Protein AF-A0AAQ4E5G5-F1 (afdb_monomer)

Sequence (565 aa):
MALWDRLQELPGELLRQCQLAYGEHFPMEVRCALAAWIEDKPWQDLDSENPSFEMYAPALVSSLLEELQRKASAEENFVMRLKLLEAVNSFKQNYGHNPGALIRVIKNCLATEMRIIQQAENCHRLAAHMPNPHDPHTEIAQQLDKLRRRTQETEDELRRMIQSQESFVIQYQECQKLQAHYQQLSTQTGSQANVELLNKMHNETKAMEQAIRQRVNELREMRSHFADKQHETAMQLSALQTQVLDDELIKWKRAQQLGGNGTPFENNLDQIQEWCEALAELIWQNRQQIKRVEHLAVQVPIGTASAIGDRFTSLNAQVTNLLSSLVTSTFIIEKQPPQVMKTNTRFTATVRLLVGGKLNVHMTPPQVKVSIISEGQANSLLKSDKVGVGEASGDILNNTGTMEYHQATRQLSVSFRNMQLRKIKRAEKKGTESVMDEKFSLLFQSQFKVGGGELVFQVWTLSLPVVVIVHGNQEPHAWATVTWDNAFAEPGRVPFAVPDKVPWPQLGEVLSMKFRSATGRGLSEDNLRYLAGKVFRSEWHLLDLSLAFLFFISLCFKVQPGSVW

Structure (mmCIF, N/CA/C/O backbone):
data_AF-A0AAQ4E5G5-F1
#
_entry.id   AF-A0AAQ4E5G5-F1
#
loop_
_atom_site.group_PDB
_atom_site.id
_atom_site.type_symbol
_atom_site.label_atom_id
_atom_site.label_alt_id
_atom_site.label_comp_id
_atom_site.label_asym_id
_atom_site.label_entity_id
_atom_site.label_seq_id
_atom_site.pdbx_PDB_ins_code
_atom_site.Cartn_x
_atom_site.Cartn_y
_atom_site.Cartn_z
_atom_site.occupancy
_atom_site.B_iso_or_equiv
_atom_site.auth_seq_id
_atom_site.auth_comp_id
_atom_site.auth_asym_id
_atom_site.auth_atom_id
_atom_site.pdbx_PDB_model_num
ATOM 1 N N . MET A 1 1 ? -23.090 -14.483 -34.069 1.00 60.97 1 MET A N 1
ATOM 2 C CA . MET A 1 1 ? -22.566 -13.129 -33.805 1.00 60.97 1 MET A CA 1
ATOM 3 C C . MET A 1 1 ? -21.757 -12.703 -35.009 1.00 60.97 1 MET A C 1
ATOM 5 O O . MET A 1 1 ? -21.077 -13.566 -35.565 1.00 60.97 1 MET A O 1
ATOM 9 N N . ALA A 1 2 ? -21.886 -11.445 -35.437 1.00 82.81 2 ALA A N 1
ATOM 10 C CA . ALA A 1 2 ? -21.090 -10.918 -36.541 1.00 82.81 2 ALA A CA 1
ATOM 11 C C . ALA A 1 2 ? -19.595 -10.987 -36.180 1.00 82.81 2 ALA A C 1
ATOM 13 O O . ALA A 1 2 ? -19.236 -11.033 -34.997 1.00 82.81 2 ALA A O 1
ATOM 14 N N . LEU A 1 3 ? -18.717 -11.036 -37.181 1.00 87.06 3 LEU A N 1
ATOM 15 C CA . LEU A 1 3 ? -17.269 -11.075 -36.957 1.00 87.06 3 LEU A CA 1
ATOM 16 C C . LEU A 1 3 ? -16.820 -9.834 -36.179 1.00 87.06 3 LEU A C 1
ATOM 18 O O . LEU A 1 3 ? -16.023 -9.944 -35.250 1.00 87.06 3 LEU A O 1
ATOM 22 N N . TRP A 1 4 ? -17.393 -8.680 -36.516 1.00 90.62 4 TRP A N 1
ATOM 23 C CA . TRP A 1 4 ? -17.138 -7.418 -35.834 1.00 90.62 4 TRP A CA 1
ATOM 24 C C . TRP A 1 4 ? -17.557 -7.407 -34.360 1.00 90.62 4 TRP A C 1
ATOM 26 O O . TRP A 1 4 ? -16.816 -6.890 -33.530 1.00 90.62 4 TRP A O 1
ATOM 36 N N . ASP A 1 5 ? -18.700 -8.006 -34.015 1.00 87.69 5 ASP A N 1
ATOM 37 C CA . ASP A 1 5 ? -19.170 -8.064 -32.622 1.00 87.69 5 ASP A CA 1
ATOM 38 C C . ASP A 1 5 ? -18.193 -8.875 -31.761 1.00 87.69 5 ASP A C 1
ATOM 40 O O . ASP A 1 5 ? -17.748 -8.424 -30.709 1.00 87.69 5 ASP A O 1
ATOM 44 N N . ARG A 1 6 ? -17.760 -10.036 -32.271 1.00 86.88 6 ARG A N 1
ATOM 45 C CA . ARG A 1 6 ? -16.766 -10.901 -31.607 1.00 86.88 6 ARG A CA 1
ATOM 46 C C . ARG A 1 6 ? -15.420 -10.204 -31.415 1.00 86.88 6 ARG A C 1
ATOM 48 O O . ARG A 1 6 ? -14.671 -10.538 -30.504 1.00 86.88 6 ARG A O 1
ATOM 55 N N . LEU A 1 7 ? -15.096 -9.257 -32.288 1.00 87.06 7 LEU A N 1
ATOM 56 C CA . LEU A 1 7 ? -13.861 -8.489 -32.228 1.00 87.06 7 LEU A CA 1
ATOM 57 C C . LEU A 1 7 ? -13.881 -7.456 -31.098 1.00 87.06 7 LEU A C 1
ATOM 59 O O . LEU A 1 7 ? -12.860 -7.240 -30.449 1.00 87.06 7 LEU A O 1
ATOM 63 N N . GLN A 1 8 ? -15.042 -6.849 -30.841 1.00 85.19 8 GLN A N 1
ATOM 64 C CA . GLN A 1 8 ? -15.232 -5.893 -29.745 1.00 85.19 8 GLN A CA 1
ATOM 65 C C . GLN A 1 8 ? -15.108 -6.551 -28.365 1.00 85.19 8 GLN A C 1
ATOM 67 O O . GLN A 1 8 ? -14.763 -5.881 -27.397 1.00 85.19 8 GLN A O 1
ATOM 72 N N . GLU A 1 9 ? -15.337 -7.861 -28.286 1.00 84.38 9 GLU A N 1
ATOM 73 C CA . GLU A 1 9 ? -15.225 -8.658 -27.060 1.00 84.38 9 GLU A CA 1
ATOM 74 C C . GLU A 1 9 ? -13.791 -9.151 -26.774 1.00 84.38 9 GLU A C 1
ATOM 76 O O . GLU A 1 9 ? -13.551 -9.824 -25.770 1.00 84.38 9 GLU A O 1
ATOM 81 N N . LEU A 1 10 ? -12.811 -8.841 -27.635 1.00 83.25 10 LEU A N 1
ATOM 82 C CA . LEU A 1 10 ? -11.436 -9.310 -27.453 1.00 83.25 10 LEU A CA 1
ATOM 83 C C . LEU A 1 10 ? -10.739 -8.653 -26.242 1.00 83.25 10 LEU A C 1
ATOM 85 O O . LEU A 1 10 ? -10.824 -7.437 -26.055 1.00 83.25 10 LEU A O 1
ATOM 89 N N . PRO A 1 11 ? -9.949 -9.421 -25.463 1.00 75.69 11 PRO A N 1
ATOM 90 C CA . PRO A 1 11 ? -9.169 -8.887 -24.350 1.00 75.69 11 PRO A CA 1
ATOM 91 C C . PRO A 1 11 ? -8.008 -8.007 -24.843 1.00 75.69 11 PRO A C 1
ATOM 93 O O . PRO A 1 11 ? -7.469 -8.211 -25.934 1.00 75.69 11 PRO A O 1
ATOM 96 N N . GLY A 1 12 ? -7.597 -7.046 -24.008 1.00 78.81 12 GLY A N 1
ATOM 97 C CA . GLY A 1 12 ? -6.808 -5.862 -24.383 1.00 78.81 12 GLY A CA 1
ATOM 98 C C . GLY A 1 12 ? -5.650 -6.069 -25.369 1.00 78.81 12 GLY A C 1
ATOM 99 O O . GLY A 1 12 ? -5.564 -5.340 -26.356 1.00 78.81 12 GLY A O 1
ATOM 100 N N . GLU A 1 13 ? -4.777 -7.062 -25.169 1.00 77.12 13 GLU A N 1
ATOM 101 C CA . GLU A 1 13 ? -3.625 -7.264 -26.065 1.00 77.12 13 GLU A CA 1
ATOM 102 C C . GLU A 1 13 ? -4.028 -7.788 -27.454 1.00 77.12 13 GLU A C 1
ATOM 104 O O . GLU A 1 13 ? -3.444 -7.381 -28.459 1.00 77.12 13 GLU A O 1
ATOM 109 N N . LEU A 1 14 ? -5.054 -8.640 -27.539 1.00 81.25 14 LEU A N 1
ATOM 110 C CA . LEU A 1 14 ? -5.570 -9.140 -28.819 1.00 81.25 14 LEU A CA 1
ATOM 111 C C . LEU A 1 14 ? -6.345 -8.051 -29.563 1.00 81.25 14 LEU A C 1
ATOM 113 O O . LEU A 1 14 ? -6.206 -7.914 -30.779 1.00 81.25 14 LEU A O 1
ATOM 117 N N . LEU A 1 15 ? -7.088 -7.217 -28.829 1.00 82.94 15 LEU A N 1
ATOM 118 C CA . LEU A 1 15 ? -7.740 -6.041 -29.398 1.00 82.94 15 LEU A CA 1
ATOM 119 C C . LEU A 1 15 ? -6.706 -5.049 -29.953 1.00 82.94 15 LEU A C 1
ATOM 121 O O . LEU A 1 15 ? -6.867 -4.551 -31.067 1.00 82.94 15 LEU A O 1
ATOM 125 N N . ARG A 1 16 ? -5.601 -4.814 -29.232 1.00 81.12 16 ARG A N 1
ATOM 126 C CA . ARG A 1 16 ? -4.492 -3.960 -29.690 1.00 81.12 16 ARG A CA 1
ATOM 127 C C . ARG A 1 16 ? -3.816 -4.515 -30.944 1.00 81.12 16 ARG A C 1
ATOM 129 O O . ARG A 1 16 ? -3.550 -3.764 -31.879 1.00 81.12 16 ARG A O 1
ATOM 136 N N . GLN A 1 17 ? -3.572 -5.824 -30.997 1.00 82.06 17 GLN A N 1
ATOM 137 C CA . GLN A 1 17 ? -3.059 -6.483 -32.203 1.00 82.06 17 GLN A CA 1
ATOM 138 C C . GLN A 1 17 ? -4.005 -6.310 -33.390 1.00 82.06 17 GLN A C 1
ATOM 140 O O . GLN A 1 17 ? -3.545 -6.070 -34.506 1.00 82.06 17 GLN A O 1
ATOM 145 N N . CYS A 1 18 ? -5.315 -6.371 -33.151 1.00 85.88 18 CYS A N 1
ATOM 146 C CA . CYS A 1 18 ? -6.290 -6.113 -34.193 1.00 85.88 18 CYS A CA 1
ATOM 147 C C . CYS A 1 18 ? -6.270 -4.652 -34.656 1.00 85.88 18 CYS A C 1
ATOM 149 O O . CYS A 1 18 ? -6.295 -4.405 -35.857 1.00 85.88 18 CYS A O 1
ATOM 151 N N . GLN A 1 19 ? -6.180 -3.682 -33.742 1.00 84.62 19 GLN A N 1
ATOM 152 C CA . GLN A 1 19 ? -6.096 -2.259 -34.095 1.00 84.62 19 GLN A CA 1
ATOM 153 C C . GLN A 1 19 ? -4.899 -1.961 -35.007 1.00 84.62 19 GLN A C 1
ATOM 155 O O . GLN A 1 19 ? -5.032 -1.183 -35.945 1.00 84.62 19 GLN A O 1
ATOM 160 N N . LEU A 1 20 ? -3.760 -2.627 -34.791 1.00 85.94 20 LEU A N 1
ATOM 161 C CA . LEU A 1 20 ? -2.566 -2.485 -35.634 1.00 85.94 20 LEU A CA 1
ATOM 162 C C . LEU A 1 20 ? -2.743 -3.020 -37.068 1.00 85.94 20 LEU A C 1
ATOM 164 O O . LEU A 1 20 ? -1.924 -2.707 -37.930 1.00 85.94 20 LEU A O 1
ATOM 168 N N . ALA A 1 21 ? -3.779 -3.820 -37.342 1.00 85.44 21 ALA A N 1
ATOM 169 C CA . ALA A 1 21 ? -4.100 -4.272 -38.699 1.00 85.44 21 ALA A CA 1
ATOM 170 C C . ALA A 1 21 ? -4.786 -3.178 -39.544 1.00 85.44 21 ALA A C 1
ATOM 172 O O . ALA A 1 21 ? -4.832 -3.280 -40.776 1.00 85.44 21 ALA A O 1
ATOM 173 N N . TYR A 1 22 ? -5.293 -2.131 -38.890 1.00 91.19 22 TYR A N 1
ATOM 174 C CA . TYR A 1 22 ? -5.982 -0.999 -39.498 1.00 91.19 22 TYR A CA 1
ATOM 175 C C . TYR A 1 22 ? -5.066 0.225 -39.564 1.00 91.19 22 TYR A C 1
ATOM 177 O O . TYR A 1 22 ? -4.243 0.463 -38.684 1.00 91.19 22 TYR A O 1
ATOM 185 N N . GLY A 1 23 ? -5.196 1.008 -40.631 1.00 87.62 23 GLY A N 1
ATOM 186 C CA . GLY A 1 23 ? -4.331 2.157 -40.899 1.00 87.62 23 GLY A CA 1
ATOM 187 C C . GLY A 1 23 ? -4.850 2.988 -42.065 1.00 87.62 23 GLY A C 1
ATOM 188 O O . GLY A 1 23 ? -6.007 2.854 -42.454 1.00 87.62 23 GLY A O 1
ATOM 189 N N . GLU A 1 24 ? -4.003 3.828 -42.661 1.00 84.94 24 GLU A N 1
ATOM 190 C CA . GLU A 1 24 ? -4.410 4.681 -43.793 1.00 84.94 24 GLU A CA 1
ATOM 191 C C . GLU A 1 24 ? -4.882 3.872 -45.012 1.00 84.94 24 GLU A C 1
ATOM 193 O O . GLU A 1 24 ? -5.746 4.319 -45.766 1.00 84.94 24 GLU A O 1
ATOM 198 N N . HIS A 1 25 ? -4.356 2.654 -45.182 1.00 88.88 25 HIS A N 1
ATOM 199 C CA . HIS A 1 25 ? -4.741 1.732 -46.252 1.00 88.88 25 HIS A CA 1
ATOM 200 C C . HIS A 1 25 ? -6.193 1.260 -46.137 1.00 88.88 25 HIS A C 1
ATOM 202 O O . HIS A 1 25 ? -6.836 1.038 -47.165 1.00 88.88 25 HIS A O 1
ATOM 208 N N . PHE A 1 26 ? -6.692 1.103 -44.910 1.00 93.94 26 PHE A N 1
ATOM 209 C CA . PHE A 1 26 ? -8.070 0.743 -44.594 1.00 93.94 26 PHE A CA 1
ATOM 210 C C . PHE A 1 26 ? -8.390 1.180 -43.154 1.00 93.94 26 PHE A C 1
ATOM 212 O O . PHE A 1 26 ? -7.987 0.497 -42.206 1.00 93.94 26 PHE A O 1
ATOM 219 N N . PRO A 1 27 ? -9.060 2.332 -42.969 1.00 94.12 27 PRO A N 1
ATOM 220 C CA . PRO A 1 27 ? -9.335 2.871 -41.640 1.00 94.12 27 PRO A CA 1
ATOM 221 C C . PRO A 1 27 ? -10.339 2.025 -40.849 1.00 94.12 27 PRO A C 1
ATOM 223 O O . PRO A 1 27 ? -11.329 1.529 -41.396 1.00 94.12 27 PRO A O 1
ATOM 226 N N . MET A 1 28 ? -10.122 1.913 -39.536 1.00 93.12 28 MET A N 1
ATOM 227 C CA . MET A 1 28 ? -10.988 1.156 -38.617 1.00 93.12 28 MET A CA 1
ATOM 228 C C . MET A 1 28 ? -12.424 1.706 -38.602 1.00 93.12 28 MET A C 1
ATOM 230 O O . MET A 1 28 ? -13.392 0.966 -38.446 1.00 93.12 28 MET A O 1
ATOM 234 N N . GLU A 1 29 ? -12.578 3.011 -38.817 1.00 93.94 29 GLU A N 1
ATOM 235 C CA . GLU A 1 29 ? -13.861 3.701 -38.901 1.00 93.94 29 GLU A CA 1
ATOM 236 C C . GLU A 1 29 ? -14.711 3.201 -40.073 1.00 93.94 29 GLU A C 1
ATOM 238 O O . GLU A 1 29 ? -15.921 3.026 -39.924 1.00 93.94 29 GLU A O 1
ATOM 243 N N . VAL A 1 30 ? -14.083 2.898 -41.215 1.00 94.88 30 VAL A N 1
ATOM 244 C CA . VAL A 1 30 ? -14.765 2.314 -42.381 1.00 94.88 30 VAL A CA 1
ATOM 245 C C . VAL A 1 30 ? -15.229 0.898 -42.061 1.00 94.88 30 VAL A C 1
ATOM 247 O O . VAL A 1 30 ? -16.383 0.553 -42.319 1.00 94.88 30 VAL A O 1
ATOM 250 N N . ARG A 1 31 ? -14.348 0.085 -41.462 1.00 94.25 31 ARG A N 1
ATOM 251 C CA . ARG A 1 31 ? -14.671 -1.284 -41.040 1.00 94.25 31 ARG A CA 1
ATOM 252 C C . ARG A 1 31 ? -15.838 -1.320 -40.051 1.00 94.25 31 ARG A C 1
ATOM 254 O O . ARG A 1 31 ? -16.684 -2.205 -40.169 1.00 94.25 31 ARG A O 1
ATOM 261 N N . CYS A 1 32 ? -15.884 -0.365 -39.122 1.00 92.81 32 CYS A N 1
ATOM 262 C CA . CYS A 1 32 ? -16.960 -0.208 -38.147 1.00 92.81 32 CYS A CA 1
ATOM 263 C C . CYS A 1 32 ? -18.282 0.184 -38.822 1.00 92.81 32 CYS A C 1
ATOM 265 O O . CYS A 1 32 ? -19.289 -0.507 -38.677 1.00 92.81 32 CYS A O 1
ATOM 267 N N . ALA A 1 33 ? -18.274 1.259 -39.618 1.00 92.88 33 ALA A N 1
ATOM 268 C CA . ALA A 1 33 ? -19.480 1.809 -40.240 1.00 92.88 33 ALA A CA 1
ATOM 269 C C . ALA A 1 33 ? -20.133 0.856 -41.256 1.00 92.88 33 ALA A C 1
ATOM 271 O O . ALA A 1 33 ? -21.356 0.867 -41.434 1.00 92.88 33 ALA A O 1
ATOM 272 N N . LEU A 1 34 ? -19.317 0.037 -41.926 1.00 95.12 34 LEU A N 1
ATOM 273 C CA . LEU A 1 34 ? -19.747 -0.901 -42.961 1.00 95.12 34 LEU A CA 1
ATOM 274 C C . LEU A 1 34 ? -19.669 -2.365 -42.536 1.00 95.12 34 LEU A C 1
ATOM 276 O O . LEU A 1 34 ? -19.707 -3.232 -43.403 1.00 95.12 34 LEU A O 1
ATOM 280 N N . ALA A 1 35 ? -19.603 -2.666 -41.236 1.00 94.12 35 ALA A N 1
ATOM 281 C CA . ALA A 1 35 ? -19.376 -4.028 -40.759 1.00 94.12 35 ALA A CA 1
ATOM 282 C C . ALA A 1 35 ? -20.331 -5.063 -41.374 1.00 94.12 35 ALA A C 1
ATOM 284 O O . ALA A 1 35 ? -19.882 -6.012 -42.012 1.00 94.12 35 ALA A O 1
ATOM 285 N N . ALA A 1 36 ? -21.640 -4.825 -41.275 1.00 91.94 36 ALA A N 1
ATOM 286 C CA . ALA A 1 36 ? -22.653 -5.718 -41.835 1.00 91.94 36 ALA A CA 1
ATOM 287 C C . ALA A 1 36 ? -22.576 -5.828 -43.368 1.00 91.94 36 ALA A C 1
ATOM 289 O O . ALA A 1 36 ? -22.742 -6.910 -43.919 1.00 91.94 36 ALA A O 1
ATOM 290 N N . TRP A 1 37 ? -22.301 -4.718 -44.063 1.00 95.06 37 TRP A N 1
ATOM 291 C CA . TRP A 1 37 ? -22.210 -4.714 -45.526 1.00 95.06 37 TRP A CA 1
ATOM 292 C C . TRP A 1 37 ? -20.980 -5.472 -46.021 1.00 95.06 37 TRP A C 1
ATOM 294 O O . TRP A 1 37 ? -21.061 -6.195 -47.010 1.00 95.06 37 TRP A O 1
ATOM 304 N N . ILE A 1 38 ? -19.845 -5.298 -45.340 1.00 94.19 38 ILE A N 1
ATOM 305 C CA . ILE A 1 38 ? -18.594 -5.984 -45.655 1.00 94.19 38 ILE A CA 1
ATOM 306 C C . ILE A 1 38 ? -18.785 -7.476 -45.413 1.00 94.19 38 ILE A C 1
ATOM 308 O O . ILE A 1 38 ? -18.517 -8.261 -46.310 1.00 94.19 38 ILE A O 1
ATOM 312 N N . GLU A 1 39 ? -19.281 -7.884 -44.247 1.00 92.31 39 GLU A N 1
ATOM 313 C CA . GLU A 1 39 ? -19.412 -9.304 -43.888 1.00 92.31 39 GLU A CA 1
ATOM 314 C C . GLU A 1 39 ? -20.406 -10.084 -44.766 1.00 92.31 39 GLU A C 1
ATOM 316 O O . GLU A 1 39 ? -20.272 -11.295 -44.901 1.00 92.31 39 GLU A O 1
ATOM 321 N N . ASP A 1 40 ? -21.343 -9.395 -45.421 1.00 92.12 40 ASP A N 1
ATOM 322 C CA . ASP A 1 40 ? -22.287 -9.964 -46.392 1.00 92.12 40 ASP A CA 1
ATOM 323 C C . ASP A 1 40 ? -21.639 -10.340 -47.744 1.00 92.12 40 ASP A C 1
ATOM 325 O O . ASP A 1 40 ? -22.229 -11.063 -48.547 1.00 92.12 40 ASP A O 1
ATOM 329 N N . LYS A 1 41 ? -20.416 -9.871 -48.038 1.00 89.75 41 LYS A N 1
ATOM 330 C CA . LYS A 1 41 ? -19.752 -10.167 -49.320 1.00 89.75 41 LYS A CA 1
ATOM 331 C C . LYS A 1 41 ? -19.013 -11.512 -49.300 1.00 89.75 41 LYS A C 1
ATOM 333 O O . LYS A 1 41 ? -18.379 -11.857 -48.302 1.00 89.75 41 LYS A O 1
ATOM 338 N N . PRO A 1 42 ? -19.005 -12.255 -50.424 1.00 85.12 42 PRO A N 1
ATOM 339 C CA . PRO A 1 42 ? -18.380 -13.575 -50.514 1.00 85.12 42 PRO A CA 1
ATOM 340 C C . PRO A 1 42 ? -16.852 -13.477 -50.678 1.00 85.12 42 PRO A C 1
ATOM 342 O O . PRO A 1 42 ? -16.289 -13.873 -51.692 1.00 85.12 42 PRO A O 1
ATOM 345 N N . TRP A 1 43 ? -16.141 -12.927 -49.687 1.00 86.44 43 TRP A N 1
ATOM 346 C CA . TRP A 1 43 ? -14.695 -12.652 -49.778 1.00 86.44 43 TRP A CA 1
ATOM 347 C C . TRP A 1 43 ? -13.822 -13.881 -50.061 1.00 86.44 43 TRP A C 1
ATOM 349 O O . TRP A 1 43 ? -12.721 -13.731 -50.598 1.00 86.44 43 TRP A O 1
ATOM 359 N N . GLN A 1 44 ? -14.285 -15.078 -49.688 1.00 77.62 44 GLN A N 1
ATOM 360 C CA . GLN A 1 44 ? -13.570 -16.338 -49.915 1.00 77.62 44 GLN A CA 1
ATOM 361 C C . GLN A 1 44 ? -13.583 -16.752 -51.392 1.00 77.62 44 GLN A C 1
ATOM 363 O O . GLN A 1 44 ? -12.578 -17.268 -51.871 1.00 77.62 44 GLN A O 1
ATOM 368 N N . ASP A 1 45 ? -14.650 -16.417 -52.121 1.00 76.12 45 ASP A N 1
ATOM 369 C CA . ASP A 1 45 ? -14.845 -16.781 -53.532 1.00 76.12 45 ASP A CA 1
ATOM 370 C C . ASP A 1 45 ? -14.236 -15.750 -54.504 1.00 76.12 45 ASP A C 1
ATOM 372 O O . ASP A 1 45 ? -14.205 -15.943 -55.719 1.00 76.12 45 ASP A O 1
ATOM 376 N N . LEU A 1 46 ? -13.735 -14.630 -53.972 1.00 77.00 46 LEU A N 1
ATOM 377 C CA . LEU A 1 46 ? -13.064 -13.576 -54.731 1.00 77.00 46 LEU A CA 1
ATOM 378 C C . LEU A 1 46 ? -11.593 -13.933 -54.973 1.00 77.00 46 LEU A C 1
ATOM 380 O O . LEU A 1 46 ? -10.722 -13.533 -54.194 1.00 77.00 46 LEU A O 1
ATOM 384 N N . ASP A 1 47 ? -11.319 -14.691 -56.033 1.00 70.06 47 ASP A N 1
ATOM 385 C CA . ASP A 1 47 ? -9.965 -15.088 -56.431 1.00 70.06 47 ASP A CA 1
ATOM 386 C C . ASP A 1 47 ? -9.332 -14.095 -57.419 1.00 70.06 47 ASP A C 1
ATOM 388 O O . ASP A 1 47 ? -9.898 -13.800 -58.470 1.00 70.06 47 ASP A O 1
ATOM 392 N N . SER A 1 48 ? -8.134 -13.603 -57.092 1.00 64.44 48 SER A N 1
ATOM 393 C CA . SER A 1 48 ? -7.360 -12.696 -57.942 1.00 64.44 48 SER A CA 1
ATOM 394 C C . SER A 1 48 ? -6.802 -13.347 -59.208 1.00 64.44 48 SER A C 1
ATOM 396 O O . SER A 1 48 ? -6.387 -12.615 -60.100 1.00 64.44 48 SER A O 1
ATOM 398 N N . GLU A 1 49 ? -6.780 -14.681 -59.292 1.00 62.84 49 GLU A N 1
ATOM 399 C CA . GLU A 1 49 ? -6.314 -15.410 -60.483 1.00 62.84 49 GLU A CA 1
ATOM 400 C C . GLU A 1 49 ? -7.439 -15.737 -61.480 1.00 62.84 49 GLU A C 1
ATOM 402 O O . GLU A 1 49 ? -7.180 -16.222 -62.582 1.00 62.84 49 GLU A O 1
ATOM 407 N N . ASN A 1 50 ? -8.696 -15.441 -61.132 1.00 69.19 50 ASN A N 1
ATOM 408 C CA . ASN A 1 50 ? -9.838 -15.692 -62.001 1.00 69.19 50 ASN A CA 1
ATOM 409 C C . ASN A 1 50 ? -10.098 -14.490 -62.940 1.00 69.19 50 ASN A C 1
ATOM 411 O O . ASN A 1 50 ? -10.373 -13.395 -62.449 1.00 69.19 50 ASN A O 1
ATOM 415 N N . PRO A 1 51 ? -10.113 -14.654 -64.278 1.00 66.31 51 PRO A N 1
ATOM 416 C CA . PRO A 1 51 ? -10.391 -13.562 -65.220 1.00 66.31 51 PRO A CA 1
ATOM 417 C C . PRO A 1 51 ? -11.735 -12.848 -64.991 1.00 66.31 51 PRO A C 1
ATOM 419 O O . PRO A 1 51 ? -11.878 -11.667 -65.301 1.00 66.31 51 PRO A O 1
ATOM 422 N N . SER A 1 52 ? -12.733 -13.525 -64.405 1.00 68.50 52 SER A N 1
ATOM 423 C CA . SER A 1 52 ? -14.013 -12.894 -64.052 1.00 68.50 52 SER A CA 1
ATOM 424 C C . SER A 1 52 ? -13.903 -11.907 -62.881 1.00 68.50 52 SER A C 1
ATOM 426 O O . SER A 1 52 ? -14.752 -11.025 -62.735 1.00 68.50 52 SER A O 1
ATOM 428 N N . PHE A 1 53 ? -12.862 -12.021 -62.050 1.00 73.12 53 PHE A N 1
ATOM 429 C CA . PHE A 1 53 ? -12.606 -11.120 -60.928 1.00 73.12 53 PHE A CA 1
ATOM 430 C C . PHE A 1 53 ? -12.164 -9.728 -61.392 1.00 73.12 53 PHE A C 1
ATOM 432 O O . PHE A 1 53 ? -12.561 -8.738 -60.778 1.00 73.12 53 PHE A O 1
ATOM 439 N N . GLU A 1 54 ? -11.433 -9.620 -62.507 1.00 67.75 54 GLU A N 1
ATOM 440 C CA . GLU A 1 54 ? -11.038 -8.322 -63.076 1.00 67.75 54 GLU A CA 1
ATOM 441 C C . GLU A 1 54 ? -12.247 -7.484 -63.514 1.00 67.75 54 GLU A C 1
ATOM 443 O O . GLU A 1 54 ? -12.230 -6.260 -63.383 1.00 67.75 54 GLU A O 1
ATO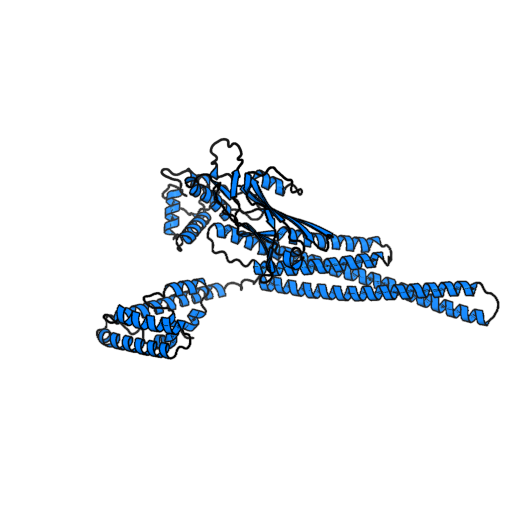M 448 N N . MET A 1 55 ? -13.331 -8.131 -63.957 1.00 73.19 55 MET A N 1
ATOM 449 C CA . MET A 1 55 ? -14.586 -7.448 -64.292 1.00 73.19 55 MET A CA 1
ATOM 450 C C . MET A 1 55 ? -15.446 -7.123 -63.062 1.00 73.19 55 MET A C 1
ATOM 452 O O . MET A 1 55 ? -16.170 -6.128 -63.060 1.00 73.19 55 MET A O 1
ATOM 456 N N . TYR A 1 56 ? -15.368 -7.937 -62.007 1.00 82.38 56 TYR A N 1
ATOM 457 C CA . TYR A 1 56 ? -16.169 -7.776 -60.791 1.00 82.38 56 TYR A CA 1
ATOM 458 C C . TYR A 1 56 ? -15.563 -6.775 -59.793 1.00 82.38 56 TYR A C 1
ATOM 460 O O . TYR A 1 56 ? -16.289 -6.057 -59.102 1.00 82.38 56 TYR A O 1
ATOM 468 N N . ALA A 1 57 ? -14.232 -6.682 -59.729 1.00 84.19 57 ALA A N 1
ATOM 469 C CA . ALA A 1 57 ? -13.524 -5.849 -58.763 1.00 84.19 57 ALA A CA 1
ATOM 470 C C . ALA A 1 57 ? -13.865 -4.345 -58.855 1.00 84.19 57 ALA A C 1
ATOM 472 O O . ALA A 1 57 ? -14.133 -3.745 -57.809 1.00 84.19 57 ALA A O 1
ATOM 473 N N . PRO A 1 58 ? -13.927 -3.715 -60.048 1.00 88.00 58 PRO A N 1
ATOM 474 C CA . PRO A 1 58 ? -14.344 -2.319 -60.165 1.00 88.00 58 PRO A CA 1
ATOM 475 C C . PRO A 1 58 ? -15.786 -2.093 -59.698 1.00 88.00 58 PRO A C 1
ATOM 477 O O . PRO A 1 58 ? -16.055 -1.116 -59.005 1.00 88.00 58 PRO A O 1
ATOM 480 N N . ALA A 1 59 ? -16.706 -3.011 -60.017 1.00 89.62 59 ALA A N 1
ATOM 481 C CA . ALA A 1 59 ? -18.107 -2.909 -59.608 1.00 89.62 59 ALA A CA 1
ATOM 482 C C . ALA A 1 59 ? -18.268 -3.013 -58.082 1.00 89.62 59 ALA A C 1
ATOM 484 O O . ALA A 1 59 ? -19.001 -2.225 -57.481 1.00 89.62 59 ALA A O 1
ATOM 485 N N . LEU A 1 60 ? -17.537 -3.932 -57.442 1.00 90.31 60 LEU A N 1
ATOM 486 C CA . LEU A 1 60 ? -17.556 -4.090 -55.989 1.00 90.31 60 LEU A CA 1
ATOM 487 C C . LEU A 1 60 ? -16.988 -2.860 -55.267 1.00 90.31 60 LEU A C 1
ATOM 489 O O . LEU A 1 60 ? -17.564 -2.419 -54.274 1.00 90.31 60 LEU A O 1
ATOM 493 N N . VAL A 1 61 ? -15.889 -2.283 -55.766 1.00 91.56 61 VAL A N 1
ATOM 494 C CA . VAL A 1 61 ? -15.303 -1.065 -55.181 1.00 91.56 61 VAL A CA 1
ATOM 495 C C . VAL A 1 61 ? -16.222 0.142 -55.372 1.00 91.56 61 VAL A C 1
ATOM 497 O O . VAL A 1 61 ? -16.400 0.909 -54.429 1.00 91.56 61 VAL A O 1
ATOM 500 N N . SER A 1 62 ? -16.867 0.291 -56.531 1.00 92.44 62 SER A N 1
ATOM 501 C CA . SER A 1 62 ? -17.879 1.337 -56.731 1.00 92.44 62 SER A CA 1
ATOM 502 C C . SER A 1 62 ? -19.047 1.187 -55.752 1.00 92.44 62 SER A C 1
ATOM 504 O O . SER A 1 62 ? -19.418 2.156 -55.095 1.00 92.44 62 SER A O 1
ATOM 506 N N . SER A 1 63 ? -19.557 -0.036 -55.570 1.00 94.06 63 SER A N 1
ATOM 507 C CA . SER A 1 63 ? -20.630 -0.320 -54.608 1.00 94.06 63 SER A CA 1
ATOM 508 C C . SER A 1 63 ? -20.213 -0.033 -53.157 1.00 94.06 63 SER A C 1
ATOM 510 O O . SER A 1 63 ? -20.987 0.554 -52.400 1.00 94.06 63 SER A O 1
ATOM 512 N N . LEU A 1 64 ? -18.971 -0.365 -52.779 1.00 94.38 64 LEU A N 1
ATOM 513 C CA . LEU A 1 64 ? -18.400 -0.022 -51.472 1.00 94.38 64 LEU A CA 1
ATOM 514 C C . LEU A 1 64 ? -18.357 1.499 -51.259 1.00 94.38 64 LEU A C 1
ATOM 516 O O . LEU A 1 64 ? -18.732 1.980 -50.192 1.00 94.38 64 LEU A O 1
ATOM 520 N N . LEU A 1 65 ? -17.900 2.260 -52.259 1.00 94.81 65 LEU A N 1
ATOM 521 C CA . LEU A 1 65 ? -17.804 3.720 -52.174 1.00 94.81 65 LEU A CA 1
ATOM 522 C C . LEU A 1 65 ? -19.181 4.382 -52.068 1.00 94.81 65 LEU A C 1
ATOM 524 O O . LEU A 1 65 ? -19.341 5.321 -51.289 1.00 94.81 65 LEU A O 1
ATOM 528 N N . GLU A 1 66 ? -20.173 3.890 -52.811 1.00 95.06 66 GLU A N 1
ATOM 529 C CA . GLU A 1 66 ? -21.558 4.364 -52.722 1.00 95.06 66 GLU A CA 1
ATOM 530 C C . GLU A 1 66 ? -22.166 4.093 -51.343 1.00 95.06 66 GLU A C 1
ATOM 532 O O . GLU A 1 66 ? -22.794 4.978 -50.757 1.00 95.06 66 GLU A O 1
ATOM 537 N N . GLU A 1 67 ? -21.958 2.894 -50.795 1.00 95.75 67 GLU A N 1
ATOM 538 C CA . GLU A 1 67 ? -22.423 2.546 -49.452 1.00 95.75 67 GLU A CA 1
ATOM 539 C C . GLU A 1 67 ? -21.739 3.407 -48.381 1.00 95.75 67 GLU A C 1
ATOM 541 O O . GLU A 1 67 ? -22.405 3.951 -47.498 1.00 95.75 67 GLU A O 1
ATOM 546 N N . LEU A 1 68 ? -20.420 3.594 -48.486 1.00 95.00 68 LEU A N 1
ATOM 547 C CA . LEU A 1 68 ? -19.646 4.424 -47.564 1.00 95.00 68 LEU A CA 1
ATOM 548 C C . LEU A 1 68 ? -20.114 5.883 -47.595 1.00 95.00 68 LEU A C 1
ATOM 550 O O . LEU A 1 68 ? -20.284 6.507 -46.548 1.00 95.00 68 LEU A O 1
ATOM 554 N N . GLN A 1 69 ? -20.378 6.416 -48.789 1.00 94.75 69 GLN A N 1
ATOM 555 C CA . GLN A 1 69 ? -20.886 7.772 -48.967 1.00 94.75 69 GLN A CA 1
ATOM 556 C C . GLN A 1 69 ? -22.308 7.920 -48.408 1.00 94.75 69 GLN A C 1
ATOM 558 O O . GLN A 1 69 ? -22.602 8.919 -47.746 1.00 94.75 69 GLN A O 1
ATOM 563 N N . ARG A 1 70 ? -23.168 6.908 -48.590 1.00 95.81 70 ARG A N 1
ATOM 564 C CA . ARG A 1 70 ? -24.513 6.866 -47.995 1.00 95.81 70 ARG A CA 1
ATOM 565 C C . ARG A 1 70 ? -24.452 6.869 -46.468 1.00 95.81 70 ARG A C 1
ATOM 567 O O . ARG A 1 70 ? -25.168 7.644 -45.838 1.00 95.81 70 ARG A O 1
ATOM 574 N N . LYS A 1 71 ? -23.571 6.055 -45.876 1.00 94.00 71 LYS A N 1
ATOM 575 C CA . LYS A 1 71 ? -23.342 6.023 -44.424 1.00 94.00 71 LYS A CA 1
ATOM 576 C C . LYS A 1 71 ? -22.811 7.349 -43.900 1.00 94.00 71 LYS A C 1
ATOM 578 O O . LYS A 1 71 ? -23.346 7.852 -42.924 1.00 94.00 71 LYS A O 1
ATOM 583 N N . ALA A 1 72 ? -21.841 7.954 -44.581 1.00 93.38 72 ALA A N 1
ATOM 584 C CA . ALA A 1 72 ? -21.322 9.263 -44.200 1.00 93.38 72 ALA A CA 1
ATOM 585 C C . ALA A 1 72 ? -22.408 10.356 -44.243 1.00 93.38 72 ALA A C 1
ATOM 587 O O . ALA A 1 72 ? -22.459 11.207 -43.362 1.00 93.38 72 ALA A O 1
ATOM 588 N N . SER A 1 73 ? -23.303 10.337 -45.238 1.00 92.50 73 SER A N 1
ATOM 589 C CA . SER A 1 73 ? -24.416 11.299 -45.317 1.00 92.50 73 SER A CA 1
ATOM 590 C C . SER A 1 73 ? -25.466 11.120 -44.217 1.00 92.50 73 SER A C 1
ATOM 592 O O . SER A 1 73 ? -26.087 12.102 -43.822 1.00 92.50 73 SER A O 1
ATOM 594 N N . ALA A 1 74 ? -25.657 9.894 -43.725 1.00 92.56 74 ALA A N 1
ATOM 595 C CA . ALA A 1 74 ? -26.591 9.578 -42.645 1.00 92.56 74 ALA A CA 1
ATOM 596 C C . ALA A 1 74 ? -25.975 9.696 -41.235 1.00 92.56 74 ALA A C 1
ATOM 598 O O . ALA A 1 74 ? -26.688 9.528 -40.250 1.00 92.56 74 ALA A O 1
ATOM 599 N N . GLU A 1 75 ? -24.669 9.954 -41.128 1.00 93.88 75 GLU A N 1
ATOM 600 C CA . GLU A 1 75 ? -23.945 10.002 -39.857 1.00 93.88 75 GLU A CA 1
ATOM 601 C C . GLU A 1 75 ? -24.150 11.348 -39.140 1.00 93.88 75 GLU A C 1
ATOM 603 O O . GLU A 1 75 ? -23.830 12.417 -39.674 1.00 93.88 75 GLU A O 1
ATOM 608 N N . GLU A 1 76 ? -24.662 11.291 -37.908 1.00 92.06 76 GLU A N 1
ATOM 609 C CA . GLU A 1 76 ? -24.912 12.471 -37.071 1.00 92.06 76 GLU A CA 1
ATOM 610 C C . GLU A 1 76 ? -23.630 12.964 -36.389 1.00 92.06 76 GLU A C 1
ATOM 612 O O . GLU A 1 76 ? -23.452 14.168 -36.172 1.00 92.06 76 GLU A O 1
ATOM 617 N N . ASN A 1 77 ? -22.698 12.055 -36.075 1.00 93.88 77 ASN A N 1
ATOM 618 C CA . ASN A 1 77 ? -21.438 12.427 -35.452 1.00 93.88 77 ASN A CA 1
ATOM 619 C C . ASN A 1 77 ? -20.527 13.142 -36.461 1.00 93.88 77 ASN A C 1
ATOM 621 O O . ASN A 1 77 ? -19.992 12.539 -37.393 1.00 93.88 77 ASN A O 1
ATOM 625 N N . PHE A 1 78 ? -20.295 14.436 -36.232 1.00 92.94 78 PHE A N 1
ATOM 626 C CA . PHE A 1 78 ? -19.492 15.283 -37.116 1.00 92.94 78 PHE A CA 1
ATOM 627 C C . PHE A 1 78 ? -18.094 14.716 -37.415 1.00 92.94 78 PHE A C 1
ATOM 629 O O . PHE A 1 78 ? -17.654 14.750 -38.564 1.00 92.94 78 PHE A O 1
ATOM 636 N N . VAL A 1 79 ? -17.406 14.183 -36.399 1.00 94.19 79 VAL A N 1
ATOM 637 C CA . VAL A 1 79 ? -16.038 13.657 -36.535 1.00 94.19 79 VAL A CA 1
ATOM 638 C C . VAL A 1 79 ? -16.041 12.359 -37.334 1.00 94.19 79 VAL A C 1
ATOM 640 O O . VAL A 1 79 ? -15.235 12.204 -38.248 1.00 94.19 79 VAL A O 1
ATOM 643 N N . MET A 1 80 ? -16.964 11.444 -37.024 1.00 93.12 80 MET A N 1
ATOM 644 C CA . MET A 1 80 ? -17.104 10.185 -37.759 1.00 93.12 80 MET A CA 1
ATOM 645 C C . MET A 1 80 ? -17.444 10.454 -39.227 1.00 93.12 80 MET A C 1
ATOM 647 O O . MET A 1 80 ? -16.792 9.925 -40.123 1.00 93.12 80 MET A O 1
ATOM 651 N N . ARG A 1 81 ? -18.388 11.365 -39.484 1.00 95.56 81 ARG A N 1
ATOM 652 C CA . ARG A 1 81 ? -18.745 11.797 -40.836 1.00 95.56 81 ARG A CA 1
ATOM 653 C C . ARG A 1 81 ? -17.542 12.326 -41.617 1.00 95.56 81 ARG A C 1
ATOM 655 O O . ARG A 1 81 ? -17.367 11.946 -42.773 1.00 95.56 81 ARG A O 1
ATOM 662 N N . LEU A 1 82 ? -16.716 13.180 -41.006 1.00 94.06 82 LEU A N 1
ATOM 663 C CA . LEU A 1 82 ? -15.518 13.723 -41.652 1.00 94.06 82 LEU A CA 1
ATOM 664 C C . LEU A 1 82 ? -14.533 12.604 -42.025 1.00 94.06 82 LEU A C 1
ATOM 666 O O . LEU A 1 82 ? -14.132 12.519 -43.183 1.00 94.06 82 LEU A O 1
ATOM 670 N N . LYS A 1 83 ? -14.239 11.693 -41.089 1.00 94.81 83 LYS A N 1
ATOM 671 C CA . LYS A 1 83 ? -13.347 10.545 -41.322 1.00 94.81 83 LYS A CA 1
ATOM 672 C C . LYS A 1 83 ? -13.844 9.616 -42.432 1.00 94.81 83 LYS A C 1
ATOM 674 O O . LYS A 1 83 ? -13.054 9.145 -43.247 1.00 94.81 83 LYS A O 1
ATOM 679 N N . LEU A 1 84 ? -15.152 9.357 -42.500 1.00 95.50 84 LEU A N 1
ATOM 680 C CA . LEU A 1 84 ? -15.731 8.527 -43.561 1.00 95.50 84 LEU A CA 1
ATOM 681 C C . LEU A 1 84 ? -15.628 9.210 -44.936 1.00 95.50 84 LEU A C 1
ATOM 683 O O . LEU A 1 84 ? -15.305 8.547 -45.920 1.00 95.50 84 LEU A O 1
ATOM 687 N N . LEU A 1 85 ? -15.842 10.528 -45.017 1.00 94.31 85 LEU A N 1
ATOM 688 C CA . LEU A 1 85 ? -15.661 11.289 -46.262 1.00 94.31 85 LEU A CA 1
ATOM 689 C C . LEU A 1 85 ? -14.192 11.342 -46.706 1.00 94.31 85 LEU A C 1
ATOM 691 O O . LEU A 1 85 ? -13.902 11.204 -47.896 1.00 94.31 85 LEU A O 1
ATOM 695 N N . GLU A 1 86 ? -13.261 11.500 -45.766 1.00 94.62 86 GLU A N 1
ATOM 696 C CA . GLU A 1 86 ? -11.820 11.411 -46.028 1.00 94.62 86 GLU A CA 1
ATOM 697 C C . GLU A 1 86 ? -11.443 10.034 -46.583 1.00 94.62 86 GLU A C 1
ATOM 699 O O . GLU A 1 86 ? -10.732 9.951 -47.586 1.00 94.62 86 GLU A O 1
ATOM 704 N N . ALA A 1 87 ? -11.991 8.958 -46.010 1.00 94.88 87 ALA A N 1
ATOM 705 C CA . ALA A 1 87 ? -11.776 7.603 -46.503 1.00 94.88 87 ALA A CA 1
ATOM 706 C C . ALA A 1 87 ? -12.320 7.396 -47.929 1.00 94.88 87 ALA A C 1
ATOM 708 O O . ALA A 1 87 ? -11.629 6.802 -48.755 1.00 94.88 87 ALA A O 1
ATOM 709 N N . VAL A 1 88 ? -13.502 7.937 -48.266 1.00 94.94 88 VAL A N 1
ATOM 710 C CA . VAL A 1 88 ? -14.041 7.904 -49.644 1.00 94.94 88 VAL A CA 1
ATOM 711 C C . VAL A 1 88 ? -13.064 8.549 -50.630 1.00 94.94 88 VAL A C 1
ATOM 713 O O . VAL A 1 88 ? -12.794 7.989 -51.695 1.00 94.94 88 VAL A O 1
ATOM 716 N N . ASN A 1 89 ? -12.526 9.721 -50.287 1.00 94.00 89 ASN A N 1
ATOM 717 C CA . ASN A 1 89 ? -11.583 10.439 -51.146 1.00 94.00 89 ASN A CA 1
ATOM 718 C C . ASN A 1 89 ? -10.249 9.693 -51.269 1.00 94.00 89 ASN A C 1
ATOM 720 O O . ASN A 1 89 ? -9.756 9.514 -52.383 1.00 94.00 89 ASN A O 1
ATOM 724 N N . SER A 1 90 ? -9.713 9.202 -50.148 1.00 94.12 90 SER A N 1
ATOM 725 C CA . SER A 1 90 ? -8.492 8.390 -50.104 1.00 94.12 90 SER A CA 1
ATOM 726 C C . SER A 1 90 ? -8.623 7.145 -50.978 1.00 94.12 90 SER A C 1
ATOM 728 O O . SER A 1 90 ? -7.759 6.871 -51.808 1.00 94.12 90 SER A O 1
ATOM 730 N N . PHE A 1 91 ? -9.742 6.422 -50.889 1.00 94.94 91 PHE A N 1
ATOM 731 C CA . PHE A 1 91 ? -9.940 5.216 -51.687 1.00 94.94 91 PHE A CA 1
ATOM 732 C C . PHE A 1 91 ? -10.063 5.500 -53.185 1.00 94.94 91 PHE A C 1
ATOM 734 O O . PHE A 1 91 ? -9.494 4.760 -53.987 1.00 94.94 91 PHE A O 1
ATOM 741 N N . LYS A 1 92 ? -10.741 6.587 -53.576 1.00 92.00 92 LYS A N 1
ATOM 742 C CA . LYS A 1 92 ? -10.808 7.013 -54.984 1.00 92.00 92 LYS A CA 1
ATOM 743 C C . LYS A 1 92 ? -9.423 7.351 -55.537 1.00 92.00 92 LYS A C 1
ATOM 745 O O . LYS A 1 92 ? -9.103 6.933 -56.646 1.00 92.00 92 LYS A O 1
ATOM 750 N N . GLN A 1 93 ? -8.606 8.069 -54.767 1.00 92.38 93 GLN A N 1
ATOM 751 C CA . GLN A 1 93 ? -7.255 8.462 -55.177 1.00 92.38 93 GLN A CA 1
ATOM 752 C C . GLN A 1 93 ? -6.293 7.269 -55.234 1.00 92.38 93 GLN A C 1
ATOM 754 O O . GLN A 1 93 ? -5.584 7.098 -56.222 1.00 92.38 93 GLN A O 1
ATOM 759 N N . ASN A 1 94 ? -6.299 6.422 -54.205 1.00 90.00 94 ASN A N 1
ATOM 760 C CA . ASN A 1 94 ? -5.295 5.372 -54.026 1.00 90.00 94 ASN A CA 1
ATOM 761 C C . ASN A 1 94 ? -5.636 4.068 -54.760 1.00 90.00 94 ASN A C 1
ATOM 763 O O . ASN A 1 94 ? -4.734 3.325 -55.141 1.00 90.00 94 ASN A O 1
ATOM 767 N N . TYR A 1 95 ? -6.924 3.784 -54.980 1.00 91.25 95 TYR A N 1
ATOM 768 C CA . TYR A 1 95 ? -7.379 2.510 -55.549 1.00 91.25 95 TYR A CA 1
ATOM 769 C C . TYR A 1 95 ? -8.221 2.652 -56.822 1.00 91.25 95 TYR A C 1
ATOM 771 O O . TYR A 1 95 ? -8.573 1.637 -57.420 1.00 91.25 95 TYR A O 1
ATOM 779 N N . GLY A 1 96 ? -8.503 3.872 -57.295 1.00 84.50 96 GLY A N 1
ATOM 780 C CA . GLY A 1 96 ? -9.314 4.099 -58.501 1.00 84.50 96 GLY A CA 1
ATOM 781 C C . GLY A 1 96 ? -8.744 3.453 -59.771 1.00 84.50 96 GLY A C 1
ATOM 782 O O . GLY A 1 96 ? -9.499 2.961 -60.604 1.00 84.50 96 GLY A O 1
ATOM 783 N N . HIS A 1 97 ? -7.415 3.384 -59.892 1.00 85.31 97 HIS A N 1
ATOM 784 C CA . HIS A 1 97 ? -6.728 2.738 -61.019 1.00 85.31 97 HIS A CA 1
ATOM 785 C C . HIS A 1 97 ? -6.473 1.236 -60.813 1.00 85.31 97 HIS A C 1
ATOM 787 O O . HIS A 1 97 ? -6.112 0.546 -61.763 1.00 85.31 97 HIS A O 1
ATOM 793 N N . ASN A 1 98 ? -6.640 0.720 -59.589 1.00 87.81 98 ASN A N 1
ATOM 794 C CA . ASN A 1 98 ? -6.463 -0.698 -59.270 1.00 87.81 98 ASN A CA 1
ATOM 795 C C . ASN A 1 98 ? -7.4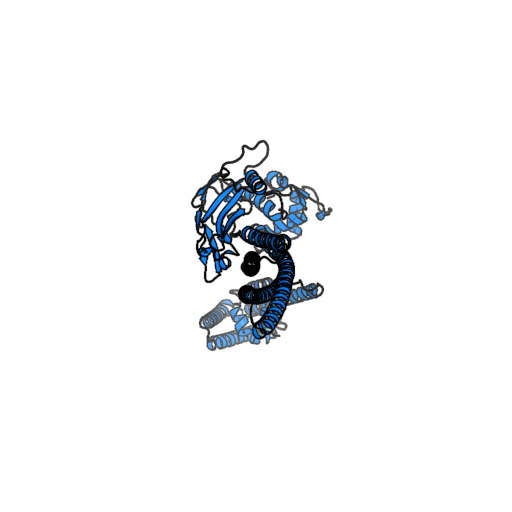33 -1.156 -58.159 1.00 87.81 98 ASN A C 1
ATOM 797 O O . ASN A 1 98 ? -7.018 -1.359 -57.012 1.00 87.81 98 ASN A O 1
ATOM 801 N N . PRO A 1 99 ? -8.724 -1.361 -58.485 1.00 87.00 99 PRO A N 1
ATOM 802 C CA . PRO A 1 99 ? -9.744 -1.783 -57.519 1.00 87.00 99 PRO A CA 1
ATOM 803 C C . PRO A 1 99 ? -9.413 -3.106 -56.808 1.00 87.00 99 PRO A C 1
ATOM 805 O O . PRO A 1 99 ? -9.727 -3.294 -55.632 1.00 87.00 99 PRO A O 1
ATOM 808 N N . GLY A 1 100 ? -8.705 -4.012 -57.492 1.00 86.94 100 GLY A N 1
ATOM 809 C CA . GLY A 1 100 ? -8.272 -5.291 -56.929 1.00 86.94 100 GLY A CA 1
ATOM 810 C C . GLY A 1 100 ? -7.270 -5.157 -55.774 1.00 86.94 100 GLY A C 1
ATOM 811 O O . GLY A 1 100 ? -7.142 -6.076 -54.965 1.00 86.94 100 GLY A O 1
ATOM 812 N N . ALA A 1 101 ? -6.555 -4.033 -55.657 1.00 88.19 101 ALA A N 1
ATOM 813 C CA . ALA A 1 101 ? -5.681 -3.769 -54.513 1.00 88.19 101 ALA A CA 1
ATOM 814 C C . ALA A 1 101 ? -6.483 -3.515 -53.224 1.00 88.19 101 ALA A C 1
ATOM 816 O O . ALA A 1 101 ? -6.161 -4.104 -52.193 1.00 88.19 101 ALA A O 1
ATOM 817 N N . LEU A 1 102 ? -7.568 -2.734 -53.291 1.00 90.88 102 LEU A N 1
ATOM 818 C CA . LEU A 1 102 ? -8.435 -2.475 -52.134 1.00 90.88 102 LEU A CA 1
ATOM 819 C C . LEU A 1 102 ? -9.125 -3.754 -51.647 1.00 90.88 102 LEU A C 1
ATOM 821 O O . LEU A 1 102 ? -9.178 -4.016 -50.449 1.00 90.88 102 LEU A O 1
ATOM 825 N N . ILE A 1 103 ? -9.589 -4.599 -52.571 1.00 90.56 103 ILE A N 1
ATOM 826 C CA . ILE A 1 103 ? -10.193 -5.893 -52.221 1.00 90.56 103 ILE A CA 1
ATOM 827 C C . ILE A 1 103 ? -9.192 -6.780 -51.472 1.00 90.56 103 ILE A C 1
ATOM 829 O O . ILE A 1 103 ? -9.541 -7.370 -50.451 1.00 90.56 103 ILE A O 1
ATOM 833 N N . ARG A 1 104 ? -7.931 -6.843 -51.924 1.00 89.06 104 ARG A N 1
ATOM 834 C CA . ARG A 1 104 ? -6.869 -7.586 -51.224 1.00 89.06 104 ARG A CA 1
ATOM 835 C C . ARG A 1 104 ? -6.607 -7.035 -49.827 1.00 89.06 104 ARG A C 1
ATOM 837 O O . ARG A 1 104 ? -6.445 -7.816 -48.894 1.00 89.06 104 ARG A O 1
ATOM 844 N N . VAL A 1 105 ? -6.603 -5.713 -49.673 1.00 91.88 105 VAL A N 1
ATOM 845 C CA . VAL A 1 105 ? -6.467 -5.065 -48.365 1.00 91.88 105 VAL A CA 1
ATOM 846 C C . VAL A 1 105 ? -7.598 -5.490 -47.424 1.00 91.88 105 VAL A C 1
ATOM 848 O O . VAL A 1 105 ? -7.318 -5.972 -46.328 1.00 91.88 105 VAL A O 1
ATOM 851 N N . ILE A 1 106 ? -8.857 -5.408 -47.866 1.00 92.50 106 ILE A N 1
ATOM 852 C CA . ILE A 1 106 ? -10.017 -5.801 -47.052 1.00 92.50 106 ILE A CA 1
ATOM 853 C C . ILE A 1 106 ? -9.945 -7.292 -46.688 1.00 92.50 106 ILE A C 1
ATOM 855 O O . ILE A 1 106 ? -10.107 -7.645 -45.520 1.00 92.50 106 ILE A O 1
ATOM 859 N N . LYS A 1 107 ? -9.614 -8.169 -47.648 1.00 90.69 107 LYS A N 1
ATOM 860 C CA . LYS A 1 107 ? -9.419 -9.609 -47.394 1.00 90.69 107 LYS A CA 1
ATOM 861 C C . LYS A 1 107 ? -8.340 -9.868 -46.341 1.00 90.69 107 LYS A C 1
ATOM 863 O O . LYS A 1 107 ? -8.543 -10.695 -45.456 1.00 90.69 107 LYS A O 1
ATOM 868 N N . ASN A 1 108 ? -7.214 -9.160 -46.411 1.00 90.31 108 ASN A N 1
ATOM 869 C CA . ASN A 1 108 ? -6.118 -9.307 -45.452 1.00 90.31 108 ASN A CA 1
ATOM 870 C C . ASN A 1 108 ? -6.519 -8.857 -44.043 1.00 90.31 108 ASN A C 1
ATOM 872 O O . ASN A 1 108 ? -6.168 -9.531 -43.071 1.00 90.31 108 ASN A O 1
ATOM 876 N N . CYS A 1 109 ? -7.275 -7.760 -43.925 1.00 92.31 109 CYS A N 1
ATOM 877 C CA . CYS A 1 109 ? -7.831 -7.316 -42.650 1.00 92.31 109 CYS A CA 1
ATOM 878 C C . CYS A 1 109 ? -8.761 -8.393 -42.072 1.00 92.31 109 CYS A C 1
ATOM 880 O O . CYS A 1 109 ? -8.483 -8.891 -40.985 1.00 92.31 109 CYS A O 1
ATOM 882 N N . LEU A 1 110 ? -9.765 -8.856 -42.826 1.00 92.31 110 LEU A N 1
ATOM 883 C CA . LEU A 1 110 ? -10.717 -9.886 -42.374 1.00 92.31 110 LEU A CA 1
ATOM 884 C C . LEU A 1 110 ? -10.037 -11.217 -42.004 1.00 92.31 110 LEU A C 1
ATOM 886 O O . LEU A 1 110 ? -10.386 -11.848 -41.006 1.00 92.31 110 LEU A O 1
ATOM 890 N N . ALA A 1 111 ? -9.031 -11.645 -42.771 1.00 90.31 111 ALA A N 1
ATOM 891 C CA . ALA A 1 111 ? -8.251 -12.840 -42.451 1.00 90.31 111 ALA A CA 1
ATOM 892 C C . ALA A 1 111 ? -7.456 -12.676 -41.144 1.00 90.31 111 ALA A C 1
ATOM 894 O O . ALA A 1 111 ? -7.308 -13.628 -40.375 1.00 90.31 111 ALA A O 1
ATOM 895 N N . THR A 1 112 ? -6.958 -11.466 -40.879 1.00 89.50 112 THR A N 1
ATOM 896 C CA . THR A 1 112 ? -6.262 -11.134 -39.631 1.00 89.50 112 THR A CA 1
ATOM 897 C C . THR A 1 112 ? -7.230 -11.121 -38.449 1.00 89.50 112 THR A C 1
ATOM 899 O O . THR A 1 112 ? -6.919 -11.737 -37.431 1.00 89.50 112 THR A O 1
ATOM 902 N N . GLU A 1 113 ? -8.421 -10.527 -38.599 1.00 91.94 113 GLU A N 1
ATOM 903 C CA . GLU A 1 113 ? -9.493 -10.574 -37.589 1.00 91.94 113 GLU A CA 1
ATOM 904 C C . GLU A 1 113 ? -9.827 -12.020 -37.202 1.00 91.94 113 GLU A C 1
ATOM 906 O O . GLU A 1 113 ? -9.799 -12.384 -36.026 1.00 91.94 113 GLU A O 1
ATOM 911 N N . MET A 1 114 ? -10.070 -12.875 -38.202 1.00 89.94 114 MET A N 1
ATOM 912 C CA . MET A 1 114 ? -10.425 -14.278 -37.985 1.00 89.94 114 MET A CA 1
ATOM 913 C C . MET A 1 114 ? -9.312 -15.046 -37.257 1.00 89.94 114 MET A C 1
ATOM 915 O O . MET A 1 114 ? -9.592 -15.827 -36.348 1.00 89.94 114 MET A O 1
ATOM 919 N N . ARG A 1 115 ? -8.043 -14.805 -37.613 1.00 89.75 115 ARG A N 1
ATOM 920 C CA . ARG A 1 115 ? -6.887 -15.436 -36.956 1.00 89.75 115 ARG A CA 1
ATOM 921 C C . ARG A 1 115 ? -6.787 -15.040 -35.480 1.00 89.75 115 ARG A C 1
ATOM 923 O O . ARG A 1 115 ? -6.550 -15.903 -34.638 1.00 89.75 115 ARG A O 1
ATOM 930 N N . ILE A 1 116 ? -6.971 -13.756 -35.168 1.00 86.62 116 ILE A N 1
ATOM 931 C CA . ILE A 1 116 ? -6.898 -13.238 -33.792 1.00 86.62 116 ILE A CA 1
ATOM 932 C C . ILE A 1 116 ? -8.032 -13.819 -32.940 1.00 86.62 116 ILE A C 1
ATOM 934 O O . ILE A 1 116 ? -7.802 -14.242 -31.808 1.00 86.62 116 ILE A O 1
ATOM 938 N N . ILE A 1 117 ? -9.242 -13.909 -33.492 1.00 87.19 117 ILE A N 1
ATOM 939 C CA . ILE A 1 117 ? -10.381 -14.504 -32.787 1.00 87.19 117 ILE A CA 1
ATOM 940 C C . ILE A 1 117 ? -10.149 -16.000 -32.529 1.00 87.19 117 ILE A C 1
ATOM 942 O O . ILE A 1 117 ? -10.345 -16.463 -31.407 1.00 87.19 117 ILE A O 1
ATOM 946 N N . GLN A 1 118 ? -9.647 -16.753 -33.512 1.00 86.44 118 GLN A N 1
ATOM 947 C CA . GLN A 1 118 ? -9.284 -18.164 -33.313 1.00 86.44 118 GLN A CA 1
ATOM 948 C C . GLN A 1 118 ? -8.210 -18.341 -32.226 1.00 86.44 118 GLN A C 1
ATOM 950 O O . GLN A 1 118 ? -8.265 -19.283 -31.434 1.00 86.44 118 GLN A O 1
ATOM 955 N N . GLN A 1 119 ? -7.245 -17.421 -32.147 1.00 84.06 119 GLN A N 1
ATOM 956 C CA . GLN A 1 119 ? -6.244 -17.403 -31.081 1.00 84.06 119 GLN A CA 1
ATOM 957 C C . GLN A 1 119 ? -6.878 -17.149 -29.702 1.00 84.06 119 GLN A C 1
ATOM 959 O O . GLN A 1 119 ? -6.520 -17.828 -28.737 1.00 84.06 119 GLN A O 1
ATOM 964 N N . ALA A 1 120 ? -7.837 -16.223 -29.606 1.00 81.31 120 ALA A N 1
ATOM 965 C CA . ALA A 1 120 ? -8.571 -15.936 -28.372 1.00 81.31 120 ALA A CA 1
ATOM 966 C C . ALA A 1 120 ? -9.372 -17.153 -27.876 1.00 81.31 120 ALA A C 1
ATOM 968 O O . ALA A 1 120 ? -9.340 -17.480 -26.687 1.00 81.31 120 ALA A O 1
ATOM 969 N N . GLU A 1 121 ? -10.044 -17.850 -28.794 1.00 81.69 121 GLU A N 1
ATOM 970 C CA . GLU A 1 121 ? -10.850 -19.040 -28.503 1.00 81.69 121 GLU A CA 1
ATOM 971 C C . GLU A 1 121 ? -9.992 -20.228 -28.058 1.00 81.69 121 GLU A C 1
ATOM 973 O O . GLU A 1 121 ? -10.342 -20.935 -27.111 1.00 81.69 121 GLU A O 1
ATOM 978 N N . ASN A 1 122 ? -8.832 -20.428 -28.686 1.00 76.44 122 ASN A N 1
ATOM 979 C CA . ASN A 1 122 ? -7.887 -21.468 -28.280 1.00 76.44 122 ASN A CA 1
ATOM 980 C C . ASN A 1 122 ? -7.290 -21.191 -26.893 1.00 76.44 122 ASN A C 1
ATOM 982 O O . ASN A 1 122 ? -7.140 -22.118 -26.097 1.00 76.44 122 ASN A O 1
ATOM 986 N N . CYS A 1 123 ? -7.009 -19.926 -26.571 1.00 67.62 123 CYS A N 1
ATOM 987 C CA . CYS A 1 123 ? -6.535 -19.529 -25.245 1.00 67.62 123 CYS A CA 1
ATOM 988 C C . CYS A 1 123 ? -7.613 -19.764 -24.167 1.00 67.62 123 CYS A C 1
ATOM 990 O O . CYS A 1 123 ? -7.326 -20.339 -23.118 1.00 67.62 123 CYS A O 1
ATOM 992 N N . HIS A 1 124 ? -8.877 -19.429 -24.461 1.00 62.41 124 HIS A N 1
ATOM 993 C CA . HIS A 1 124 ? -10.015 -19.703 -23.572 1.00 62.41 124 HIS A CA 1
ATOM 994 C C . HIS A 1 124 ? -10.230 -21.199 -23.310 1.00 62.41 124 HIS A C 1
ATOM 996 O O . HIS A 1 124 ? -10.515 -21.592 -22.180 1.00 62.41 124 HIS A O 1
ATOM 1002 N N . ARG A 1 125 ? -10.064 -22.060 -24.322 1.00 60.94 125 ARG A N 1
ATOM 1003 C CA . ARG A 1 125 ? -10.197 -23.521 -24.161 1.00 60.94 125 ARG A CA 1
ATOM 1004 C C . ARG A 1 125 ? -9.128 -24.125 -23.250 1.00 60.94 125 ARG A C 1
ATOM 1006 O O . ARG A 1 125 ? -9.424 -25.060 -22.505 1.00 60.94 125 ARG A O 1
ATOM 1013 N N . LEU A 1 126 ? -7.910 -23.586 -23.298 1.00 57.59 126 LEU A N 1
ATOM 1014 C CA . LEU A 1 126 ? -6.811 -23.981 -22.414 1.00 57.59 126 LEU A CA 1
ATOM 1015 C C . LEU A 1 126 ? -7.017 -23.449 -20.984 1.00 57.59 126 LEU A C 1
ATOM 1017 O O . LEU A 1 126 ? -6.719 -24.156 -20.026 1.00 57.59 126 LEU A O 1
ATOM 1021 N N . ALA A 1 127 ? -7.592 -22.252 -20.833 1.00 50.69 127 ALA A N 1
ATOM 1022 C CA . ALA A 1 127 ? -7.918 -21.661 -19.533 1.00 50.69 127 ALA A CA 1
ATOM 1023 C C . ALA A 1 127 ? -9.112 -22.339 -18.829 1.00 50.69 127 ALA A C 1
ATOM 1025 O O . ALA A 1 127 ? -9.110 -22.453 -17.609 1.00 50.69 127 ALA A O 1
ATOM 1026 N N . ALA A 1 128 ? -10.097 -22.855 -19.573 1.00 50.34 128 ALA A N 1
ATOM 1027 C CA . ALA A 1 128 ? -11.285 -23.518 -19.018 1.00 50.34 128 ALA A CA 1
ATOM 1028 C C . ALA A 1 128 ? -11.000 -24.844 -18.274 1.00 50.34 128 ALA A C 1
ATOM 1030 O O . ALA A 1 128 ? -11.869 -25.341 -17.562 1.00 50.34 128 ALA A O 1
ATOM 1031 N N . HIS A 1 129 ? -9.801 -25.420 -18.429 1.00 48.44 129 HIS A N 1
ATOM 1032 C CA . HIS A 1 129 ? -9.350 -26.607 -17.685 1.00 48.44 129 HIS A CA 1
ATOM 1033 C C . HIS A 1 129 ? -8.573 -26.268 -16.400 1.00 48.44 129 HIS A C 1
ATOM 1035 O O . HIS A 1 129 ? -8.163 -27.176 -15.678 1.00 48.44 129 HIS A O 1
ATOM 1041 N N . MET A 1 130 ? -8.383 -24.982 -16.093 1.00 47.91 130 MET A N 1
ATOM 1042 C CA . MET A 1 130 ? -7.819 -24.517 -14.828 1.00 47.91 130 MET A CA 1
ATOM 1043 C C . MET A 1 130 ? -8.964 -24.065 -13.910 1.00 47.91 130 MET A C 1
ATOM 1045 O O . MET A 1 130 ? -9.912 -23.443 -14.396 1.00 47.91 130 MET A O 1
ATOM 1049 N N . PRO A 1 131 ? -8.924 -24.354 -12.593 1.00 46.88 131 PRO A N 1
ATOM 1050 C CA . PRO A 1 131 ? -9.885 -23.772 -11.665 1.00 46.88 131 PRO A CA 1
ATOM 1051 C C . PRO A 1 131 ? -9.835 -22.249 -11.811 1.00 46.88 131 PRO A C 1
ATOM 1053 O O . PRO A 1 131 ? -8.749 -21.668 -11.854 1.00 46.88 131 PRO A O 1
ATOM 1056 N N . ASN A 1 132 ? -11.013 -21.635 -11.950 1.00 48.25 132 ASN A N 1
ATOM 1057 C CA . ASN A 1 132 ? -11.184 -20.194 -12.122 1.00 48.25 132 ASN A CA 1
ATOM 1058 C C . ASN A 1 132 ? -10.276 -19.470 -11.108 1.00 48.25 132 ASN A C 1
ATOM 1060 O O . ASN A 1 132 ? -10.386 -19.786 -9.918 1.00 48.25 132 ASN A O 1
ATOM 1064 N N . PRO A 1 133 ? -9.347 -18.587 -11.524 1.00 50.66 133 PRO A N 1
ATOM 1065 C CA . PRO A 1 133 ? -8.477 -17.914 -10.573 1.00 50.66 133 PRO A CA 1
ATOM 1066 C C . PRO A 1 133 ? -9.369 -17.167 -9.582 1.00 50.66 133 PRO A C 1
ATOM 1068 O O . PRO A 1 133 ? -10.189 -16.341 -9.977 1.00 50.66 133 PRO A O 1
ATOM 1071 N N . HIS A 1 134 ? -9.272 -17.542 -8.307 1.00 62.25 134 HIS A N 1
ATOM 1072 C CA . HIS A 1 134 ? -9.996 -16.899 -7.217 1.00 62.25 134 HIS A CA 1
ATOM 1073 C C . HIS A 1 134 ? -9.712 -15.396 -7.300 1.00 62.25 134 HIS A C 1
ATOM 1075 O O . HIS A 1 134 ? -8.550 -15.005 -7.219 1.00 62.25 134 HIS A O 1
ATOM 1081 N N . ASP A 1 135 ? -10.736 -14.568 -7.516 1.00 80.44 135 ASP A N 1
ATOM 1082 C CA . ASP A 1 135 ? -10.555 -13.118 -7.562 1.00 80.44 135 ASP A CA 1
ATOM 1083 C C . ASP A 1 135 ? -10.326 -12.602 -6.129 1.00 80.44 135 ASP A C 1
ATOM 1085 O O . ASP A 1 135 ? -11.277 -12.597 -5.333 1.00 80.44 135 ASP A O 1
ATOM 1089 N N . PRO A 1 136 ? -9.094 -12.183 -5.770 1.00 85.06 136 PRO A N 1
ATOM 1090 C CA . PRO A 1 136 ? -8.787 -11.737 -4.413 1.00 85.06 136 PRO A CA 1
ATOM 1091 C C . PRO A 1 136 ? -9.613 -10.506 -4.033 1.00 85.06 136 PRO A C 1
ATOM 1093 O O . PRO A 1 136 ? -9.939 -10.326 -2.861 1.00 85.06 136 PRO A O 1
ATOM 1096 N N . HIS A 1 137 ? -10.016 -9.687 -5.012 1.00 86.62 137 HIS A N 1
ATOM 1097 C CA . HIS A 1 137 ? -10.845 -8.516 -4.764 1.00 86.62 137 HIS A CA 1
ATOM 1098 C C . HIS A 1 137 ? -12.205 -8.897 -4.179 1.00 86.62 137 HIS A C 1
ATOM 1100 O O . HIS A 1 137 ? -12.620 -8.345 -3.157 1.00 86.62 137 HIS A O 1
ATOM 1106 N N . THR A 1 138 ? -12.884 -9.867 -4.791 1.00 88.69 138 THR A N 1
ATOM 1107 C CA . THR A 1 138 ? -14.191 -10.334 -4.318 1.00 88.69 138 THR A CA 1
ATOM 1108 C C . THR A 1 138 ? -14.103 -10.936 -2.913 1.00 88.69 138 THR A C 1
ATOM 1110 O O . THR A 1 138 ? -14.975 -10.683 -2.079 1.00 88.69 138 THR A O 1
ATOM 1113 N N . GLU A 1 139 ? -13.046 -11.692 -2.612 1.00 92.06 139 GLU A N 1
ATOM 1114 C CA . GLU A 1 139 ? -12.844 -12.273 -1.282 1.00 92.06 139 GLU A CA 1
ATOM 1115 C C . GLU A 1 139 ? -12.606 -11.195 -0.212 1.00 92.06 139 GLU A C 1
ATOM 1117 O O . GLU A 1 139 ? -13.298 -11.172 0.811 1.00 92.06 139 GLU A O 1
ATOM 1122 N N . ILE A 1 140 ? -11.684 -10.262 -0.467 1.00 94.94 140 ILE A N 1
ATOM 1123 C CA . ILE A 1 140 ? -11.379 -9.143 0.436 1.00 94.94 140 ILE A CA 1
ATOM 1124 C C . ILE A 1 140 ? -12.637 -8.303 0.686 1.00 94.94 140 ILE A C 1
ATOM 1126 O O . ILE A 1 140 ? -12.939 -7.969 1.835 1.00 94.94 140 ILE A O 1
ATOM 1130 N N . ALA A 1 141 ? -13.421 -8.014 -0.357 1.00 93.19 141 ALA A N 1
ATOM 1131 C CA . ALA A 1 141 ? -14.676 -7.275 -0.235 1.00 93.19 141 ALA A CA 1
ATOM 1132 C C . ALA A 1 141 ? -15.688 -7.993 0.680 1.00 93.19 141 ALA A C 1
ATOM 1134 O O . ALA A 1 141 ? -16.253 -7.377 1.586 1.00 93.19 141 ALA A O 1
ATOM 1135 N N . GLN A 1 142 ? -15.865 -9.309 0.520 1.00 94.00 142 GLN A N 1
ATOM 1136 C CA . GLN A 1 142 ? -16.755 -10.099 1.379 1.00 94.00 142 GLN A CA 1
ATOM 1137 C C . GLN A 1 142 ? -16.298 -10.112 2.845 1.00 94.00 142 GLN A C 1
ATOM 1139 O O . GLN A 1 142 ? -17.127 -10.009 3.759 1.00 94.00 142 GLN A O 1
ATOM 1144 N N . GLN A 1 143 ? -14.988 -10.223 3.089 1.00 97.06 143 GLN A N 1
ATOM 1145 C CA . GLN A 1 143 ? -14.432 -10.172 4.441 1.00 97.06 143 GLN A CA 1
ATOM 1146 C C . GLN A 1 143 ? -14.624 -8.785 5.080 1.00 97.06 143 GLN A C 1
ATOM 1148 O O . GLN A 1 143 ? -15.035 -8.702 6.243 1.00 97.06 143 GLN A O 1
ATOM 1153 N N . LEU A 1 144 ? -14.424 -7.701 4.320 1.00 97.38 144 LEU A N 1
ATOM 1154 C CA . LEU A 1 144 ? -14.712 -6.332 4.763 1.00 97.38 144 LEU A CA 1
ATOM 1155 C C . LEU A 1 144 ? -16.187 -6.159 5.145 1.00 97.38 144 LEU A C 1
ATOM 1157 O O . LEU A 1 144 ? -16.479 -5.625 6.215 1.00 97.38 144 LEU A O 1
ATOM 1161 N N . ASP A 1 145 ? -17.124 -6.650 4.333 1.00 96.75 145 ASP A N 1
ATOM 1162 C CA . ASP A 1 145 ? -18.561 -6.552 4.619 1.00 96.75 145 ASP A CA 1
ATOM 1163 C C . ASP A 1 145 ? -18.985 -7.370 5.844 1.00 96.75 145 ASP A C 1
ATOM 1165 O O . ASP A 1 145 ? -19.853 -6.962 6.626 1.00 96.75 145 ASP A O 1
ATOM 1169 N N . LYS A 1 146 ? -18.363 -8.534 6.060 1.00 97.50 146 LYS A N 1
ATOM 1170 C CA . LYS A 1 146 ? -18.545 -9.313 7.291 1.00 97.50 146 LYS A CA 1
ATOM 1171 C C . LYS A 1 146 ? -18.065 -8.524 8.512 1.00 97.50 146 LYS A C 1
ATOM 1173 O O . LYS A 1 146 ? -18.798 -8.429 9.496 1.00 97.50 146 LYS A O 1
ATOM 1178 N N . LEU A 1 147 ? -16.873 -7.933 8.446 1.00 98.38 147 LEU A N 1
ATOM 1179 C CA . LEU A 1 147 ? -16.309 -7.135 9.537 1.00 98.38 147 LEU A CA 1
ATOM 1180 C C . LEU A 1 147 ? -17.108 -5.853 9.809 1.00 98.38 147 LEU A C 1
ATOM 1182 O O . LEU A 1 147 ? -17.282 -5.490 10.973 1.00 98.38 147 LEU A O 1
ATOM 1186 N N . ARG A 1 148 ? -17.659 -5.207 8.773 1.00 98.25 148 ARG A N 1
ATOM 1187 C CA . ARG A 1 148 ? -18.578 -4.061 8.915 1.00 98.25 148 ARG A CA 1
ATOM 1188 C C . ARG A 1 148 ? -19.814 -4.431 9.724 1.00 98.25 148 ARG A C 1
ATOM 1190 O O . ARG A 1 148 ? -20.132 -3.742 10.689 1.00 98.25 148 ARG A O 1
ATOM 1197 N N . ARG A 1 149 ? -20.467 -5.548 9.385 1.00 97.81 149 ARG A N 1
ATOM 1198 C CA . ARG A 1 149 ? -21.635 -6.043 10.133 1.00 97.81 149 ARG A CA 1
ATOM 1199 C C . ARG A 1 149 ? -21.292 -6.349 11.588 1.00 97.81 149 ARG A C 1
ATOM 1201 O O . ARG A 1 149 ? -21.970 -5.850 12.478 1.00 97.81 149 ARG A O 1
ATOM 1208 N N . ARG A 1 150 ? -20.192 -7.066 11.838 1.00 97.56 150 ARG A N 1
ATOM 1209 C CA . ARG A 1 150 ? -19.725 -7.352 13.207 1.00 97.56 150 ARG A CA 1
ATOM 1210 C C . ARG A 1 150 ? -19.445 -6.082 14.016 1.00 97.56 150 ARG A C 1
ATOM 1212 O O . ARG A 1 150 ? -19.851 -6.005 15.168 1.00 97.56 150 ARG A O 1
ATOM 1219 N N . THR A 1 151 ? -18.788 -5.090 13.413 1.00 97.69 151 THR A N 1
ATOM 1220 C CA . THR A 1 151 ? -18.483 -3.802 14.068 1.00 97.69 151 THR A CA 1
ATOM 1221 C C . THR A 1 151 ? -19.757 -3.018 14.404 1.00 97.69 151 THR A C 1
ATOM 1223 O O . THR A 1 151 ? -19.823 -2.350 15.438 1.00 97.69 151 THR A O 1
ATOM 1226 N N . GLN A 1 152 ? -20.792 -3.118 13.563 1.00 97.69 152 GLN A N 1
ATOM 1227 C CA . GLN A 1 152 ? -22.097 -2.516 13.837 1.00 97.69 152 GLN A CA 1
ATOM 1228 C C . GLN A 1 152 ? -22.845 -3.249 14.961 1.00 97.69 152 GLN A C 1
ATOM 1230 O O . GLN A 1 152 ? -23.399 -2.608 15.848 1.00 97.69 152 GLN A O 1
ATOM 1235 N N . GLU A 1 153 ? -22.816 -4.583 14.983 1.00 97.44 153 GLU A N 1
ATOM 1236 C CA . GLU A 1 153 ? -23.414 -5.371 16.070 1.00 97.44 153 GLU A CA 1
ATOM 1237 C C . GLU A 1 153 ? -22.788 -5.033 17.432 1.00 97.44 153 GLU A C 1
ATOM 1239 O O . GLU A 1 153 ? -23.500 -4.896 18.431 1.00 97.44 153 GLU A O 1
ATOM 1244 N N . THR A 1 154 ? -21.462 -4.863 17.486 1.00 97.56 154 THR A N 1
ATOM 1245 C CA . THR A 1 154 ? -20.773 -4.453 18.716 1.00 97.56 154 THR A CA 1
ATOM 1246 C C . THR A 1 154 ? -21.084 -3.002 19.094 1.00 97.56 154 THR A C 1
ATOM 1248 O O . THR A 1 154 ? -21.214 -2.706 20.280 1.00 97.56 154 THR A O 1
ATOM 1251 N N . GLU A 1 155 ? -21.298 -2.100 18.132 1.00 97.75 155 GLU A N 1
ATOM 1252 C CA . GLU A 1 155 ? -21.786 -0.738 18.408 1.00 97.75 155 GLU A CA 1
ATOM 1253 C C . GLU A 1 155 ? -23.166 -0.756 19.091 1.00 97.75 155 GLU A C 1
ATOM 1255 O O . GLU A 1 155 ? -23.401 -0.033 20.065 1.00 97.75 155 GLU A O 1
ATOM 1260 N N . ASP A 1 156 ? -24.077 -1.615 18.631 1.00 97.62 156 ASP A N 1
ATOM 1261 C CA . ASP A 1 156 ? -25.415 -1.748 19.214 1.00 97.62 156 ASP A CA 1
ATOM 1262 C C . ASP A 1 156 ? -25.371 -2.390 20.614 1.00 97.62 156 ASP A C 1
ATOM 1264 O O . ASP A 1 156 ? -26.120 -2.006 21.519 1.00 97.62 156 ASP A O 1
ATOM 1268 N N . GLU A 1 157 ? -24.472 -3.353 20.839 1.00 96.56 157 GLU A N 1
ATOM 1269 C CA . GLU A 1 157 ? -24.178 -3.886 22.177 1.00 96.56 157 GLU A CA 1
ATOM 1270 C C . GLU A 1 157 ? -23.611 -2.821 23.117 1.00 96.56 157 GLU A C 1
ATOM 1272 O O . GLU A 1 157 ? -24.053 -2.726 24.263 1.00 96.56 157 GLU A O 1
ATOM 1277 N N . LEU A 1 158 ? -22.699 -1.974 22.634 1.00 97.25 158 LEU A N 1
ATOM 1278 C CA . LEU A 1 158 ? -22.147 -0.866 23.406 1.00 97.25 158 LEU A CA 1
ATOM 1279 C C . LEU A 1 158 ? -23.243 0.118 23.833 1.00 97.25 158 LEU A C 1
ATOM 1281 O O . LEU A 1 158 ? -23.295 0.513 24.997 1.00 97.25 158 LEU A O 1
ATOM 1285 N N . ARG A 1 159 ? -24.159 0.483 22.928 1.00 97.31 159 ARG A N 1
ATOM 1286 C CA . ARG A 1 159 ? -25.298 1.363 23.253 1.00 97.31 159 ARG A CA 1
ATOM 1287 C C . ARG A 1 159 ? -26.197 0.761 24.326 1.00 97.31 159 ARG A C 1
ATOM 1289 O O . ARG A 1 159 ? -26.549 1.455 25.280 1.00 97.31 159 ARG A O 1
ATOM 1296 N N . ARG A 1 160 ? -26.519 -0.531 24.211 1.00 96.38 160 ARG A N 1
ATOM 1297 C CA . ARG A 1 160 ? -27.289 -1.261 25.233 1.00 96.38 160 ARG A CA 1
ATOM 1298 C C . ARG A 1 160 ? -26.555 -1.304 26.573 1.00 96.38 160 ARG A C 1
ATOM 1300 O O . ARG A 1 160 ? -27.176 -1.099 27.612 1.00 96.38 160 ARG A O 1
ATOM 1307 N N . MET A 1 161 ? -25.238 -1.504 26.559 1.00 95.25 161 MET A N 1
ATOM 1308 C CA . MET A 1 161 ? -24.406 -1.506 27.764 1.00 95.25 161 MET A CA 1
ATOM 1309 C C . MET A 1 161 ? -24.385 -0.133 28.452 1.00 95.25 161 MET A C 1
ATOM 1311 O O . MET A 1 161 ? -24.522 -0.073 29.672 1.00 95.25 161 MET A O 1
ATOM 1315 N N . ILE A 1 162 ? -24.280 0.961 27.686 1.00 95.00 162 ILE A N 1
ATOM 1316 C CA . ILE A 1 162 ? -24.351 2.338 28.206 1.00 95.00 162 ILE A CA 1
ATOM 1317 C C . ILE A 1 162 ? -25.693 2.571 28.906 1.00 95.00 162 ILE A C 1
ATOM 1319 O O . ILE A 1 162 ? -25.710 2.904 30.088 1.00 95.00 162 ILE A O 1
ATOM 1323 N N . GLN A 1 163 ? -26.809 2.313 28.217 1.00 95.88 163 GLN A N 1
ATOM 1324 C CA . GLN A 1 163 ? -28.156 2.472 28.785 1.00 95.88 163 GLN A CA 1
ATOM 1325 C C . GLN A 1 163 ? -28.346 1.611 30.039 1.00 95.88 163 GLN A C 1
ATOM 1327 O O . GLN A 1 163 ? -28.934 2.036 31.034 1.00 95.88 163 GLN A O 1
ATOM 1332 N N . SER A 1 164 ? -27.810 0.389 30.010 1.00 93.81 164 SER A N 1
ATOM 1333 C CA . SER A 1 164 ? -27.852 -0.521 31.144 1.00 93.81 164 SER A CA 1
ATOM 1334 C C . SER A 1 164 ? -27.108 0.020 32.360 1.00 93.81 164 SER A C 1
ATOM 1336 O O . SER A 1 164 ? -27.599 -0.094 33.484 1.00 93.81 164 SER A O 1
ATOM 1338 N N . GLN A 1 165 ? -25.933 0.607 32.140 1.00 93.50 165 GLN A N 1
ATOM 1339 C CA . GLN A 1 165 ? -25.114 1.190 33.192 1.00 93.50 165 GLN A CA 1
ATOM 1340 C C . GLN A 1 165 ? -25.737 2.473 33.755 1.00 93.50 165 GLN A C 1
ATOM 1342 O O . GLN A 1 165 ? -25.739 2.657 34.967 1.00 93.50 165 GLN A O 1
ATOM 1347 N N . GLU A 1 166 ? -26.314 3.328 32.912 1.00 93.62 166 GLU A N 1
ATOM 1348 C CA . GLU A 1 166 ? -27.045 4.524 33.351 1.00 93.62 166 GLU A CA 1
ATOM 1349 C C . GLU A 1 166 ? -28.251 4.152 34.224 1.00 93.62 166 GLU A C 1
ATOM 1351 O O . GLU A 1 166 ? -28.410 4.674 35.328 1.00 93.62 166 GLU A O 1
ATOM 1356 N N . SER A 1 167 ? -29.052 3.178 33.777 1.00 92.94 167 SER A N 1
ATOM 1357 C CA . SER A 1 167 ? -30.174 2.636 34.550 1.00 92.94 167 SER A CA 1
ATOM 1358 C C . SER A 1 167 ? -29.719 2.051 35.892 1.00 92.94 167 SER A C 1
ATOM 1360 O O . SER A 1 167 ? -30.347 2.316 36.917 1.00 92.94 167 SER A O 1
ATOM 1362 N N . PHE A 1 168 ? -28.601 1.317 35.907 1.00 93.00 168 PHE A N 1
ATOM 1363 C CA . PHE A 1 168 ? -28.001 0.798 37.136 1.00 93.00 168 PHE A CA 1
ATOM 1364 C C . PHE A 1 168 ? -27.612 1.918 38.110 1.00 93.00 168 PHE A C 1
ATOM 1366 O O . PHE A 1 168 ? -27.919 1.822 39.296 1.00 93.00 168 PHE A O 1
ATOM 1373 N N . VAL A 1 169 ? -26.962 2.984 37.630 1.00 92.06 169 VAL A N 1
ATOM 1374 C CA . VAL A 1 169 ? -26.536 4.107 38.480 1.00 92.06 169 VAL A CA 1
ATOM 1375 C C . VAL A 1 169 ? -27.740 4.778 39.145 1.00 92.06 169 VAL A C 1
ATOM 1377 O O . VAL A 1 169 ? -27.681 5.073 40.339 1.00 92.06 169 VAL A O 1
ATOM 1380 N N . ILE A 1 170 ? -28.841 4.969 38.412 1.00 93.06 170 ILE A N 1
ATOM 1381 C CA . ILE A 1 170 ? -30.083 5.542 38.955 1.00 93.06 170 ILE A CA 1
ATOM 1382 C C . ILE A 1 170 ? -30.669 4.628 40.038 1.00 93.06 170 ILE A C 1
ATOM 1384 O O . ILE A 1 170 ? -30.898 5.078 41.160 1.00 93.06 170 ILE A O 1
ATOM 1388 N N . GLN A 1 171 ? -30.836 3.336 39.739 1.00 90.56 171 GLN A N 1
ATOM 1389 C CA . GLN A 1 171 ? -31.371 2.357 40.695 1.00 90.56 171 GLN A CA 1
ATOM 1390 C C . GLN A 1 171 ? -30.503 2.251 41.955 1.00 90.56 171 GLN A C 1
ATOM 1392 O O . GLN A 1 171 ? -31.012 2.163 43.071 1.00 90.56 171 GLN A O 1
ATOM 1397 N N . TYR A 1 172 ? -29.181 2.308 41.802 1.00 91.38 172 TYR A N 1
ATOM 1398 C CA . TYR A 1 172 ? -28.257 2.289 42.928 1.00 91.38 172 TYR A CA 1
ATOM 1399 C C . TYR A 1 172 ? -28.418 3.528 43.824 1.00 91.38 172 TYR A C 1
ATOM 1401 O O . TYR A 1 172 ? -28.487 3.399 45.047 1.00 91.38 172 TYR A O 1
ATOM 1409 N N . GLN A 1 173 ? -28.547 4.723 43.236 1.00 92.75 173 GLN A N 1
ATOM 1410 C CA . GLN A 1 173 ? -28.796 5.959 43.989 1.00 92.75 173 GLN A CA 1
ATOM 1411 C C . GLN A 1 173 ? -30.151 5.944 44.709 1.00 92.75 173 GLN A C 1
ATOM 1413 O O . GLN A 1 173 ? -30.250 6.413 45.843 1.00 92.75 173 GLN A O 1
ATOM 1418 N N . GLU A 1 174 ? -31.197 5.413 44.077 1.00 91.88 174 GLU A N 1
ATOM 1419 C 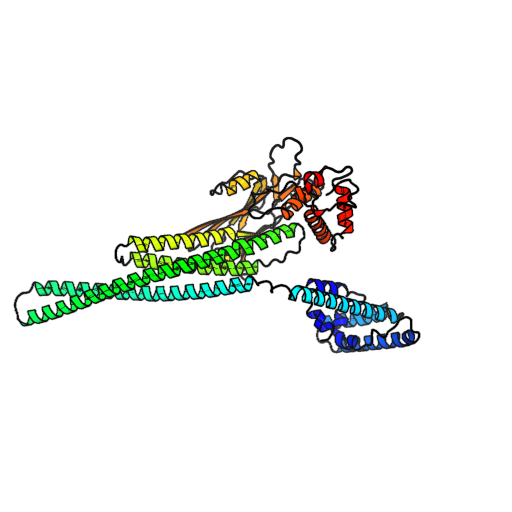CA . GLU A 1 174 ? -32.510 5.253 44.708 1.00 91.88 174 GLU A CA 1
ATOM 1420 C C . GLU A 1 174 ? -32.454 4.286 45.894 1.00 91.88 174 GLU A C 1
ATOM 1422 O O . GLU A 1 174 ? -32.949 4.619 46.971 1.00 91.88 174 GLU A O 1
ATOM 1427 N N . CYS A 1 175 ? -31.768 3.149 45.749 1.00 91.06 175 CYS A N 1
ATOM 1428 C CA . CYS A 1 175 ? -31.577 2.196 46.840 1.00 91.06 175 CYS A CA 1
ATOM 1429 C C . CYS A 1 175 ? -30.821 2.820 48.020 1.00 91.06 175 CYS A C 1
ATOM 1431 O O . CYS A 1 175 ? -31.210 2.621 49.170 1.00 91.06 175 CYS A O 1
ATOM 1433 N N . GLN A 1 176 ? -29.790 3.632 47.759 1.00 91.50 176 GLN A N 1
ATOM 1434 C CA . GLN A 1 176 ? -29.079 4.364 48.813 1.00 91.50 176 GLN A CA 1
ATOM 1435 C C . GLN A 1 176 ? -29.991 5.348 49.558 1.00 91.50 176 GLN A C 1
ATOM 1437 O O . GLN A 1 176 ? -29.936 5.427 50.786 1.00 91.50 176 GLN A O 1
ATOM 1442 N N . LYS A 1 177 ? -30.855 6.079 48.840 1.00 91.94 177 LYS A N 1
ATOM 1443 C CA . LYS A 1 177 ? -31.841 6.983 49.460 1.00 91.94 177 LYS A CA 1
ATOM 1444 C C . LYS A 1 177 ? -32.830 6.211 50.331 1.00 91.94 177 LYS A C 1
ATOM 1446 O O . LYS A 1 177 ? -33.103 6.630 51.455 1.00 91.94 177 LYS A O 1
ATOM 1451 N N . LEU A 1 178 ? -33.332 5.081 49.834 1.00 87.62 178 LEU A N 1
ATOM 1452 C CA . LEU A 1 178 ? -34.290 4.237 50.549 1.00 87.62 178 LEU A CA 1
ATOM 1453 C C . LEU A 1 178 ? -33.666 3.643 51.821 1.00 87.62 178 LEU A C 1
ATOM 1455 O O . LEU A 1 178 ? -34.278 3.674 52.888 1.00 87.62 178 LEU A O 1
ATOM 1459 N N . GLN A 1 179 ? -32.405 3.211 51.739 1.00 87.81 179 GLN A N 1
ATOM 1460 C CA . GLN A 1 179 ? -31.641 2.686 52.869 1.00 87.81 179 GLN A CA 1
ATOM 1461 C C . GLN A 1 179 ? -31.339 3.759 53.926 1.00 87.81 179 GLN A C 1
ATOM 1463 O O . GLN A 1 179 ? -31.476 3.495 55.122 1.00 87.81 179 GLN A O 1
ATOM 1468 N N . ALA A 1 180 ? -30.997 4.982 53.510 1.00 88.69 180 ALA A N 1
ATOM 1469 C CA . ALA A 1 180 ? -30.820 6.111 54.425 1.00 88.69 180 ALA A CA 1
ATOM 1470 C C . ALA A 1 180 ? -32.134 6.479 55.139 1.00 88.69 180 ALA A C 1
ATOM 1472 O O . ALA A 1 180 ? -32.141 6.711 56.349 1.00 88.69 180 ALA A O 1
ATOM 1473 N N . HIS A 1 181 ? -33.256 6.477 54.413 1.00 86.44 181 HIS A N 1
ATOM 1474 C CA . HIS A 1 181 ? -34.573 6.747 54.990 1.00 86.44 181 HIS A CA 1
ATOM 1475 C C . HIS A 1 181 ? -35.002 5.653 55.981 1.00 86.44 181 HIS A C 1
ATOM 1477 O O . HIS A 1 181 ? -35.484 5.958 57.073 1.00 86.44 181 HIS A O 1
ATOM 1483 N N . TYR A 1 182 ? -34.747 4.383 55.649 1.00 84.06 182 TYR A N 1
ATOM 1484 C CA . TYR A 1 182 ? -34.956 3.252 56.555 1.00 84.06 182 TYR A CA 1
ATOM 1485 C C . TYR A 1 182 ? -34.140 3.395 57.850 1.00 84.06 182 TYR A C 1
ATOM 1487 O O . TYR A 1 182 ? -34.686 3.234 58.941 1.00 84.06 182 TYR A O 1
ATOM 1495 N N . GLN A 1 183 ? -32.853 3.755 57.754 1.00 85.00 183 GLN A N 1
ATOM 1496 C CA . GLN A 1 183 ? -32.003 3.974 58.930 1.00 85.00 183 GLN A CA 1
ATOM 1497 C C . GLN A 1 183 ? -32.540 5.096 59.827 1.00 85.00 183 GLN A C 1
ATOM 1499 O O . GLN A 1 183 ? -32.623 4.908 61.040 1.00 85.00 183 GLN A O 1
ATOM 1504 N N . GLN A 1 184 ? -32.976 6.222 59.253 1.00 85.25 184 GLN A N 1
ATOM 1505 C CA . GLN A 1 184 ? -33.579 7.321 60.016 1.00 85.25 184 GLN A CA 1
ATOM 1506 C C . GLN A 1 184 ? -34.846 6.881 60.764 1.00 85.25 184 GLN A C 1
ATOM 1508 O O . GLN A 1 184 ? -34.959 7.110 61.968 1.00 85.25 184 GLN A O 1
ATOM 1513 N N . LEU A 1 185 ? -35.768 6.194 60.084 1.00 79.31 185 LEU A N 1
ATOM 1514 C CA . LEU A 1 185 ? -37.003 5.685 60.690 1.00 79.31 185 LEU A CA 1
ATOM 1515 C C . LEU A 1 185 ? -36.736 4.638 61.780 1.00 79.31 185 LEU A C 1
ATOM 1517 O O . LEU A 1 185 ? -37.429 4.625 62.793 1.00 79.31 185 LEU A O 1
ATOM 1521 N N . SER A 1 186 ? -35.702 3.804 61.622 1.00 76.06 186 SER A N 1
ATOM 1522 C CA . SER A 1 186 ? -35.349 2.773 62.610 1.00 76.06 186 SER A CA 1
ATOM 1523 C C . SER A 1 186 ? -34.905 3.341 63.966 1.00 76.06 186 SER A C 1
ATOM 1525 O O . SER A 1 186 ? -35.011 2.661 64.984 1.00 76.06 186 SER A O 1
ATOM 1527 N N . THR A 1 187 ? -34.448 4.599 63.995 1.00 76.69 187 THR A N 1
ATOM 1528 C CA . THR A 1 187 ? -34.021 5.288 65.225 1.00 76.69 187 THR A CA 1
ATOM 1529 C C . THR A 1 187 ? -35.159 5.993 65.973 1.00 76.69 187 THR A C 1
ATOM 1531 O O . THR A 1 187 ? -34.966 6.398 67.117 1.00 76.69 187 THR A O 1
ATOM 1534 N N . GLN A 1 188 ? -36.350 6.120 65.372 1.00 68.50 188 GLN A N 1
ATOM 1535 C CA . GLN A 1 188 ? -37.528 6.736 65.995 1.00 68.50 188 GLN A CA 1
ATOM 1536 C C . GLN A 1 188 ? -38.477 5.662 66.563 1.00 68.50 188 GLN A C 1
ATOM 1538 O O . GLN A 1 188 ? -39.293 5.071 65.856 1.00 68.50 188 GLN A O 1
ATOM 1543 N N . THR A 1 189 ? -38.387 5.401 67.866 1.00 52.91 189 THR A N 1
ATOM 1544 C CA . THR A 1 189 ? -39.257 4.469 68.607 1.00 52.91 189 THR A CA 1
ATOM 1545 C C . THR A 1 189 ? -40.631 5.086 68.916 1.00 52.91 189 THR A C 1
ATOM 1547 O O . THR A 1 189 ? -40.682 6.199 69.432 1.00 52.91 189 THR A O 1
ATOM 1550 N N . GLY A 1 190 ? -41.748 4.355 68.702 1.00 57.56 190 GLY A N 1
ATOM 1551 C CA . GLY A 1 190 ? -42.976 4.664 69.467 1.00 57.56 190 GLY A CA 1
ATOM 1552 C C . GLY A 1 190 ? -44.395 4.296 68.991 1.00 57.56 190 GLY A C 1
ATOM 1553 O O . GLY A 1 190 ? -45.318 4.646 69.720 1.00 57.56 190 GLY A O 1
ATOM 1554 N N . SER A 1 191 ? -44.665 3.624 67.860 1.00 61.47 191 SER A N 1
ATOM 1555 C CA . SER A 1 191 ? -46.059 3.237 67.510 1.00 61.47 191 SER A CA 1
ATOM 1556 C C . SER A 1 191 ? -46.163 1.937 66.694 1.00 61.47 191 SER A C 1
ATOM 1558 O O . SER A 1 191 ? -45.267 1.621 65.916 1.00 61.47 191 SER A O 1
ATOM 1560 N N . GLN A 1 192 ? -47.257 1.169 66.847 1.00 61.78 192 GLN A N 1
ATOM 1561 C CA . GLN A 1 192 ? -47.505 -0.067 66.070 1.00 61.78 192 GLN A CA 1
ATOM 1562 C C . GLN A 1 192 ? -47.542 0.187 64.550 1.00 61.78 192 GLN A C 1
ATOM 1564 O O . GLN A 1 192 ? -47.015 -0.621 63.789 1.00 61.78 192 GLN A O 1
ATOM 1569 N N . ALA A 1 193 ? -48.059 1.343 64.113 1.00 62.84 193 ALA A N 1
ATOM 1570 C CA . ALA A 1 193 ? -48.045 1.765 62.708 1.00 62.84 193 ALA A CA 1
ATOM 1571 C C . ALA A 1 193 ? -46.618 1.966 62.149 1.00 62.84 193 ALA A C 1
ATOM 1573 O O . ALA A 1 193 ? -46.384 1.760 60.959 1.00 62.84 193 ALA A O 1
ATOM 1574 N N . ASN A 1 194 ? -45.642 2.305 63.004 1.00 72.12 194 ASN A N 1
ATOM 1575 C CA . ASN A 1 194 ? -44.237 2.438 62.607 1.00 72.12 194 ASN A CA 1
ATOM 1576 C C . ASN A 1 194 ? -43.579 1.078 62.316 1.00 72.12 194 ASN A C 1
ATOM 1578 O O . ASN A 1 194 ? -42.682 1.001 61.480 1.00 72.12 194 ASN A O 1
ATOM 1582 N N . VAL A 1 195 ? -44.025 -0.005 62.965 1.00 76.69 195 VAL A N 1
ATOM 1583 C CA . VAL A 1 195 ? -43.442 -1.350 62.800 1.00 76.69 195 VAL A CA 1
ATOM 1584 C C . VAL A 1 195 ? -43.818 -1.967 61.449 1.00 76.69 195 VAL A C 1
ATOM 1586 O O . VAL A 1 195 ? -42.960 -2.529 60.769 1.00 76.69 195 VAL A O 1
ATOM 1589 N N . GLU A 1 196 ? -45.076 -1.835 61.020 1.00 81.25 196 GLU A N 1
ATOM 1590 C CA . GLU A 1 196 ? -45.517 -2.317 59.700 1.00 81.25 196 GLU A CA 1
ATOM 1591 C C . GLU A 1 196 ? -44.852 -1.546 58.554 1.00 81.25 196 GLU A C 1
ATOM 1593 O O . GLU A 1 196 ? -44.384 -2.154 57.587 1.00 81.25 196 GLU A O 1
ATOM 1598 N N . LEU A 1 197 ? -44.742 -0.219 58.686 1.00 82.75 197 LEU A N 1
ATOM 1599 C CA . LEU A 1 197 ? -44.046 0.626 57.716 1.00 82.75 197 LEU A CA 1
ATOM 1600 C C . LEU A 1 197 ? -42.556 0.263 57.610 1.00 82.75 197 LEU A C 1
ATOM 1602 O O . LEU A 1 197 ? -42.034 0.145 56.500 1.00 82.75 197 LEU A O 1
ATOM 1606 N N . LEU A 1 198 ? -41.886 0.025 58.744 1.00 81.62 198 LEU A N 1
ATOM 1607 C CA . LEU A 1 198 ? -40.492 -0.429 58.782 1.00 81.62 198 LEU A CA 1
ATOM 1608 C C . LEU A 1 198 ? -40.308 -1.783 58.086 1.00 81.62 198 LEU A C 1
ATOM 1610 O O . LEU A 1 198 ? -39.383 -1.931 57.289 1.00 81.62 198 LEU A O 1
ATOM 1614 N N . ASN A 1 199 ? -41.199 -2.750 58.321 1.00 84.00 199 ASN A N 1
ATOM 1615 C CA . ASN A 1 199 ? -41.142 -4.055 57.654 1.00 84.00 199 ASN A CA 1
ATOM 1616 C C . ASN A 1 199 ? -41.353 -3.943 56.136 1.00 84.00 199 ASN A C 1
ATOM 1618 O O . ASN A 1 199 ? -40.662 -4.611 55.364 1.00 84.00 199 ASN A O 1
ATOM 1622 N N . LYS A 1 200 ? -42.273 -3.078 55.690 1.00 86.19 200 LYS A N 1
ATOM 1623 C CA . LYS A 1 200 ? -42.501 -2.822 54.263 1.00 86.19 200 LYS A CA 1
ATOM 1624 C C . LYS A 1 200 ? -41.266 -2.200 53.599 1.00 86.19 200 LYS A C 1
ATOM 1626 O O . LYS A 1 200 ? -40.782 -2.740 52.608 1.00 86.19 200 LYS A O 1
ATOM 1631 N N . MET A 1 201 ? -40.709 -1.145 54.195 1.00 83.56 201 MET A N 1
ATOM 1632 C CA . MET A 1 201 ? -39.470 -0.494 53.744 1.00 83.56 201 MET A CA 1
ATOM 1633 C C . MET A 1 201 ? -38.276 -1.461 53.718 1.00 83.56 201 MET A C 1
ATOM 1635 O O . MET A 1 201 ? -37.463 -1.425 52.794 1.00 83.56 201 MET A O 1
ATOM 1639 N N . HIS A 1 202 ? -38.170 -2.355 54.706 1.00 84.69 202 HIS A N 1
ATOM 1640 C CA . HIS A 1 202 ? -37.125 -3.378 54.749 1.00 84.69 202 HIS A CA 1
ATOM 1641 C C . HIS A 1 202 ? -37.235 -4.357 53.570 1.00 84.69 202 HIS A C 1
ATOM 1643 O O . HIS A 1 202 ? -36.239 -4.642 52.902 1.00 84.69 202 HIS A O 1
ATOM 1649 N N . ASN A 1 203 ? -38.448 -4.837 53.278 1.00 87.88 203 ASN A N 1
ATOM 1650 C CA . ASN A 1 203 ? -38.699 -5.729 52.147 1.00 87.88 203 ASN A CA 1
ATOM 1651 C C . ASN A 1 203 ? -38.435 -5.040 50.800 1.00 87.88 203 ASN A C 1
ATOM 1653 O O . ASN A 1 203 ? -37.816 -5.645 49.927 1.00 87.88 203 ASN A O 1
ATOM 1657 N N . GLU A 1 204 ? -38.846 -3.777 50.648 1.00 88.06 204 GLU A N 1
ATOM 1658 C CA . GLU A 1 204 ? -38.568 -2.966 49.455 1.00 88.06 204 GLU A CA 1
ATOM 1659 C C . GLU A 1 204 ? -37.059 -2.746 49.261 1.00 88.06 204 GLU A C 1
ATOM 1661 O O . GLU A 1 204 ? -36.545 -2.974 48.166 1.00 88.06 204 GLU A O 1
ATOM 1666 N N . THR A 1 205 ? -36.323 -2.421 50.331 1.00 85.88 205 THR A N 1
ATOM 1667 C CA . THR A 1 205 ? -34.854 -2.287 50.292 1.00 85.88 205 THR A CA 1
ATOM 1668 C C . THR A 1 205 ? -34.198 -3.594 49.848 1.00 85.88 205 THR A C 1
ATOM 1670 O O . THR A 1 205 ? -33.357 -3.600 48.954 1.00 85.88 205 THR A O 1
ATOM 1673 N N . LYS A 1 206 ? -34.614 -4.729 50.423 1.00 89.00 206 LYS A N 1
ATOM 1674 C CA . LYS A 1 206 ? -34.055 -6.048 50.098 1.00 89.00 206 LYS A CA 1
ATOM 1675 C C . LYS A 1 206 ? -34.351 -6.472 48.656 1.00 89.00 206 LYS A C 1
ATOM 1677 O O . LYS A 1 206 ? -33.479 -7.042 48.000 1.00 89.00 206 LYS A O 1
ATOM 1682 N N . ALA A 1 207 ? -35.554 -6.192 48.153 1.00 90.44 207 ALA A N 1
ATOM 1683 C CA . ALA A 1 207 ? -35.912 -6.437 46.756 1.00 90.44 207 ALA A CA 1
ATOM 1684 C C . ALA A 1 207 ? -35.058 -5.580 45.806 1.00 90.44 207 ALA A C 1
ATOM 1686 O O . ALA A 1 207 ? -34.551 -6.082 44.801 1.00 90.44 207 ALA A O 1
ATOM 1687 N N . MET A 1 208 ? -34.832 -4.312 46.158 1.00 88.81 208 MET A N 1
ATOM 1688 C CA . MET A 1 208 ? -33.999 -3.402 45.375 1.00 88.81 208 MET A CA 1
ATOM 1689 C C . MET A 1 208 ? -32.519 -3.813 45.386 1.00 88.81 208 MET A C 1
ATOM 1691 O O . MET A 1 208 ? -31.880 -3.831 44.336 1.00 88.81 208 MET A O 1
ATOM 1695 N N . GLU A 1 209 ? -31.983 -4.250 46.530 1.00 89.06 209 GLU A N 1
ATOM 1696 C CA . GLU A 1 209 ? -30.630 -4.813 46.629 1.00 89.06 209 GLU A CA 1
ATOM 1697 C C . GLU A 1 209 ? -30.461 -6.080 45.771 1.00 89.06 209 GLU A C 1
ATOM 1699 O O . GLU A 1 209 ? -29.416 -6.267 45.142 1.00 89.06 209 GLU A O 1
ATOM 1704 N N . GLN A 1 210 ? -31.472 -6.955 45.720 1.00 91.00 210 GLN A N 1
ATOM 1705 C CA . GLN A 1 210 ? -31.457 -8.133 44.845 1.00 91.00 210 GLN A CA 1
ATOM 1706 C C . GLN A 1 210 ? -31.456 -7.740 43.363 1.00 91.00 210 GLN A C 1
ATOM 1708 O O . GLN A 1 210 ? -30.643 -8.271 42.603 1.00 91.00 210 GLN A O 1
ATOM 1713 N N . ALA A 1 211 ? -32.289 -6.773 42.966 1.00 90.44 211 ALA A N 1
ATOM 1714 C CA . ALA A 1 211 ? -32.315 -6.251 41.601 1.00 90.44 211 ALA A CA 1
ATOM 1715 C C . ALA A 1 211 ? -30.967 -5.624 41.199 1.00 90.44 211 ALA A C 1
ATOM 1717 O O . ALA A 1 211 ? -30.445 -5.908 40.121 1.00 90.44 211 ALA A O 1
ATOM 1718 N N . ILE A 1 212 ? -30.343 -4.850 42.095 1.00 89.75 212 ILE A N 1
ATOM 1719 C CA . ILE A 1 212 ? -29.002 -4.276 41.895 1.00 89.75 212 ILE A CA 1
ATOM 1720 C C . ILE A 1 212 ? -27.965 -5.382 41.690 1.00 89.75 212 ILE A C 1
ATOM 1722 O O . ILE A 1 212 ? -27.178 -5.310 40.748 1.00 89.75 212 ILE A O 1
ATOM 1726 N N . ARG A 1 213 ? -27.962 -6.432 42.522 1.00 89.06 213 ARG A N 1
ATOM 1727 C CA . ARG A 1 213 ? -27.027 -7.564 42.369 1.00 89.06 213 ARG A CA 1
ATOM 1728 C C . ARG A 1 213 ? -27.202 -8.279 41.032 1.00 89.06 213 ARG A C 1
ATOM 1730 O O . ARG A 1 213 ? -26.204 -8.601 40.389 1.00 89.06 213 ARG A O 1
ATOM 1737 N N . GLN A 1 214 ? -28.443 -8.500 40.601 1.00 90.94 214 GLN A N 1
ATOM 1738 C CA . GLN A 1 214 ? -28.724 -9.075 39.287 1.00 90.94 214 GLN A CA 1
ATOM 1739 C C . GLN A 1 214 ? -28.178 -8.174 38.172 1.00 90.94 214 GLN A C 1
ATOM 1741 O O . GLN A 1 214 ? -27.469 -8.648 37.287 1.00 90.94 214 GLN A O 1
ATOM 1746 N N . ARG A 1 215 ? -28.401 -6.861 38.273 1.00 90.12 215 ARG A N 1
ATOM 1747 C CA . ARG A 1 215 ? -27.938 -5.889 37.281 1.00 90.12 215 ARG A CA 1
ATOM 1748 C C . ARG A 1 215 ? -26.416 -5.804 37.173 1.00 90.12 215 ARG A C 1
ATOM 1750 O O . ARG A 1 215 ? -25.876 -5.651 36.079 1.00 90.12 215 ARG A O 1
ATOM 1757 N N . VAL A 1 216 ? -25.715 -5.940 38.298 1.00 89.81 216 VAL A N 1
ATOM 1758 C CA . VAL A 1 216 ? -24.249 -6.028 38.346 1.00 89.81 216 VAL A CA 1
ATOM 1759 C C . VAL A 1 216 ? -23.746 -7.255 37.581 1.00 89.81 216 VAL A C 1
ATOM 1761 O O . VAL A 1 216 ? -22.787 -7.141 36.815 1.00 89.81 216 VAL A O 1
ATOM 1764 N N . ASN A 1 217 ? -24.394 -8.412 37.749 1.00 89.50 217 ASN A N 1
ATOM 1765 C CA . ASN A 1 217 ? -24.033 -9.630 37.020 1.00 89.50 217 ASN A CA 1
ATOM 1766 C C . ASN A 1 217 ? -24.293 -9.486 35.515 1.00 89.50 217 ASN A C 1
ATOM 1768 O O . ASN A 1 217 ? -23.401 -9.781 34.725 1.00 89.50 217 ASN A O 1
ATOM 1772 N N . GLU A 1 218 ? -25.444 -8.938 35.121 1.00 92.06 218 GLU A N 1
ATOM 1773 C CA . GLU A 1 218 ? -25.765 -8.665 33.712 1.00 92.06 218 GLU A CA 1
ATOM 1774 C C . GLU A 1 218 ? -24.727 -7.737 33.061 1.00 92.06 218 GLU A C 1
ATOM 1776 O O . GLU A 1 218 ? -24.223 -8.019 31.976 1.00 92.06 218 GLU A O 1
ATOM 1781 N N . LEU A 1 219 ? -24.349 -6.641 33.732 1.00 91.50 219 LEU A N 1
ATOM 1782 C CA . LEU A 1 219 ? -23.309 -5.723 33.249 1.00 91.50 219 LEU A CA 1
ATOM 1783 C C . LEU A 1 219 ? -21.951 -6.417 33.102 1.00 91.50 219 LEU A C 1
ATOM 1785 O O . LEU A 1 219 ? -21.222 -6.155 32.143 1.00 91.50 219 LEU A O 1
ATOM 1789 N N . ARG A 1 220 ? -21.605 -7.308 34.035 1.00 89.44 220 ARG A N 1
ATOM 1790 C CA . ARG A 1 220 ? -20.371 -8.095 33.969 1.00 89.44 220 ARG A CA 1
ATOM 1791 C C . ARG A 1 220 ? -20.376 -9.049 32.774 1.00 89.44 220 ARG A C 1
ATOM 1793 O O . ARG A 1 220 ? -19.376 -9.112 32.060 1.00 89.44 220 ARG A O 1
ATOM 1800 N N . GLU A 1 221 ? -21.479 -9.755 32.544 1.00 91.69 221 GLU A N 1
ATOM 1801 C CA . GLU A 1 221 ? -21.644 -10.667 31.407 1.00 91.69 221 GLU A CA 1
ATOM 1802 C C . GLU A 1 221 ? -21.603 -9.916 30.075 1.00 91.69 221 GLU A C 1
ATOM 1804 O O . GLU A 1 221 ? -20.847 -10.303 29.184 1.00 91.69 221 GLU A O 1
ATOM 1809 N N . MET A 1 222 ? -22.310 -8.784 29.967 1.00 93.75 222 MET A N 1
ATOM 1810 C CA . MET A 1 222 ? -22.267 -7.922 28.781 1.00 93.75 222 MET A CA 1
ATOM 1811 C C . MET A 1 222 ? -20.842 -7.455 28.467 1.00 93.75 222 MET A C 1
ATOM 1813 O O . MET A 1 222 ? -20.419 -7.521 27.314 1.00 93.75 222 MET A O 1
ATOM 1817 N N . ARG A 1 223 ? -20.070 -7.023 29.477 1.00 92.19 223 ARG A N 1
ATOM 1818 C CA . ARG A 1 223 ? -18.662 -6.620 29.298 1.00 92.19 223 ARG A CA 1
ATOM 1819 C C . ARG A 1 223 ? -17.782 -7.789 28.848 1.00 92.19 223 ARG A C 1
ATOM 1821 O O . ARG A 1 223 ? -16.951 -7.608 27.962 1.00 92.19 223 ARG A O 1
ATOM 1828 N N . SER A 1 224 ? -17.960 -8.975 29.431 1.00 92.00 224 SER A N 1
ATOM 1829 C CA . SER A 1 224 ? -17.186 -10.167 29.058 1.00 92.00 224 SER A CA 1
ATOM 1830 C C . SER A 1 224 ? -17.461 -10.594 27.616 1.00 92.00 224 SER A C 1
ATOM 1832 O O . SER A 1 224 ? -16.525 -10.733 26.833 1.00 92.00 224 SER A O 1
ATOM 1834 N N . HIS A 1 225 ? -18.737 -10.726 27.252 1.00 94.00 225 HIS A N 1
ATOM 1835 C CA . HIS A 1 225 ? -19.164 -11.122 25.912 1.00 94.00 225 HIS A CA 1
ATOM 1836 C C . HIS A 1 225 ? -18.724 -10.111 24.846 1.00 94.00 225 HIS A C 1
ATOM 1838 O O . HIS A 1 225 ? -18.232 -10.483 23.780 1.00 94.00 225 HIS A O 1
ATOM 1844 N N . PHE A 1 226 ? -18.834 -8.816 25.149 1.00 95.94 226 PHE A N 1
ATOM 1845 C CA . PHE A 1 226 ? -18.339 -7.766 24.266 1.00 95.94 226 PHE A CA 1
ATOM 1846 C C . PHE A 1 226 ? -16.824 -7.896 24.030 1.00 95.94 226 PHE A C 1
ATOM 1848 O O . PHE A 1 226 ? -16.366 -7.801 22.892 1.00 95.94 226 PHE A O 1
ATOM 1855 N N . ALA A 1 227 ? -16.040 -8.174 25.077 1.00 94.56 227 ALA A N 1
ATOM 1856 C CA . ALA A 1 227 ? -14.605 -8.408 24.939 1.00 94.56 227 ALA A CA 1
ATOM 1857 C C . ALA A 1 227 ? -14.281 -9.667 24.106 1.00 94.56 227 ALA A C 1
ATOM 1859 O O . ALA A 1 227 ? -13.314 -9.645 23.344 1.00 94.56 227 ALA A O 1
ATOM 1860 N N . ASP A 1 228 ? -15.089 -10.733 24.188 1.00 95.31 228 ASP A N 1
ATOM 1861 C CA . ASP A 1 228 ? -14.950 -11.928 23.334 1.00 95.31 228 ASP A CA 1
ATOM 1862 C C . ASP A 1 228 ? -15.164 -11.591 21.857 1.00 95.31 228 ASP A C 1
ATOM 1864 O O . ASP A 1 228 ? -14.328 -11.920 21.010 1.00 95.31 228 ASP A O 1
ATOM 1868 N N . LYS A 1 229 ? -16.238 -10.854 21.553 1.00 96.75 229 LYS A N 1
ATOM 1869 C CA . LYS A 1 229 ? -16.534 -10.401 20.190 1.00 96.75 229 LYS A CA 1
ATOM 1870 C C . LYS A 1 229 ? -15.453 -9.484 19.634 1.00 96.75 229 LYS A C 1
ATOM 1872 O O . LYS A 1 229 ? -15.060 -9.654 18.480 1.00 96.75 229 LYS A O 1
ATOM 1877 N N . GLN A 1 230 ? -14.955 -8.548 20.443 1.00 96.88 230 GLN A N 1
ATOM 1878 C CA . GLN A 1 230 ? -13.862 -7.654 20.060 1.00 96.88 230 GLN A CA 1
ATOM 1879 C C . GLN A 1 230 ? -12.565 -8.416 19.786 1.00 96.88 230 GLN A C 1
ATOM 1881 O O . GLN A 1 230 ? -11.881 -8.117 18.811 1.00 96.88 230 GLN A O 1
ATOM 1886 N N . HIS A 1 231 ? -12.244 -9.432 20.591 1.00 96.50 231 HIS A N 1
ATOM 1887 C CA . HIS A 1 231 ? -11.071 -10.271 20.359 1.00 96.50 231 HIS A CA 1
ATOM 1888 C C . HIS A 1 231 ? -11.153 -11.020 19.022 1.00 96.50 231 HIS A C 1
ATOM 1890 O O . HIS A 1 231 ? -10.218 -10.971 18.225 1.00 96.50 231 HIS A O 1
ATOM 1896 N N . GLU A 1 232 ? -12.288 -11.663 18.736 1.00 97.19 232 GLU A N 1
ATOM 1897 C CA . GLU A 1 232 ? -12.488 -12.371 17.468 1.00 97.19 232 GLU A CA 1
ATOM 1898 C C . GLU A 1 232 ? -12.464 -11.403 16.268 1.00 97.19 232 GLU A C 1
ATOM 1900 O O . GLU A 1 232 ? -11.848 -11.697 15.242 1.00 97.19 232 GLU A O 1
ATOM 1905 N N . THR A 1 233 ? -13.075 -10.221 16.401 1.00 97.81 233 THR A N 1
ATOM 1906 C CA . THR A 1 233 ? -13.035 -9.179 15.364 1.00 97.81 233 THR A CA 1
ATOM 1907 C C . THR A 1 233 ? -11.608 -8.671 15.135 1.00 97.81 233 THR A C 1
ATOM 1909 O O . THR A 1 233 ? -11.198 -8.538 13.985 1.00 97.81 233 THR A O 1
ATOM 1912 N N . ALA A 1 234 ? -10.811 -8.458 16.188 1.00 97.62 234 ALA A N 1
ATOM 1913 C CA . ALA A 1 234 ? -9.407 -8.059 16.067 1.00 97.62 234 ALA A CA 1
ATOM 1914 C C . ALA A 1 234 ? -8.552 -9.128 15.362 1.00 97.62 234 ALA A C 1
ATOM 1916 O O . ALA A 1 234 ? -7.705 -8.788 14.538 1.00 97.62 234 ALA A O 1
ATOM 1917 N N . MET A 1 235 ? -8.802 -10.416 15.625 1.00 97.94 235 MET A N 1
ATOM 1918 C CA . MET A 1 235 ? -8.138 -11.521 14.921 1.00 97.94 235 MET A CA 1
ATOM 1919 C C . MET A 1 235 ? -8.490 -11.550 13.428 1.00 97.94 235 MET A C 1
ATOM 1921 O O . MET A 1 235 ? -7.603 -11.694 12.588 1.00 97.94 235 MET A O 1
ATOM 1925 N N . GLN A 1 236 ? -9.768 -11.365 13.083 1.00 98.06 236 GLN A N 1
ATOM 1926 C CA . GLN A 1 236 ? -10.218 -11.306 11.687 1.00 98.06 236 GLN A CA 1
ATOM 1927 C C . GLN A 1 236 ? -9.672 -10.066 10.960 1.00 98.06 236 GLN A C 1
ATOM 1929 O O . GLN A 1 236 ? -9.242 -10.174 9.815 1.00 98.06 236 GLN A O 1
ATOM 1934 N N . LEU A 1 237 ? -9.621 -8.909 11.632 1.00 98.38 237 LEU A N 1
ATOM 1935 C CA . LEU A 1 237 ? -8.974 -7.701 11.109 1.00 98.38 237 LEU A CA 1
ATOM 1936 C C . LEU A 1 237 ? -7.485 -7.929 10.847 1.00 98.38 237 LEU A C 1
ATOM 1938 O O . LEU A 1 237 ? -6.993 -7.524 9.800 1.00 98.38 237 LEU A O 1
ATOM 1942 N N . SER A 1 238 ? -6.781 -8.602 11.762 1.00 98.25 238 SER A N 1
ATOM 1943 C CA . SER A 1 238 ? -5.366 -8.940 11.584 1.00 98.25 238 SER A CA 1
ATOM 1944 C C . SER A 1 238 ? -5.140 -9.828 10.362 1.00 98.25 238 SER A C 1
ATOM 1946 O O . SER A 1 238 ? -4.238 -9.551 9.581 1.00 98.25 238 SER A O 1
ATOM 1948 N N . ALA A 1 239 ? -5.956 -10.871 10.181 1.00 97.75 239 ALA A N 1
ATOM 1949 C CA . ALA A 1 239 ? -5.832 -11.783 9.044 1.00 97.75 239 ALA A CA 1
ATOM 1950 C C . ALA A 1 239 ? -6.071 -11.064 7.706 1.00 97.75 239 ALA A C 1
ATOM 1952 O O . ALA A 1 239 ? -5.269 -11.190 6.782 1.00 97.75 239 ALA A O 1
ATOM 1953 N N . LEU A 1 240 ? -7.128 -10.251 7.629 1.00 98.00 240 LEU A N 1
ATOM 1954 C CA . LEU A 1 240 ? -7.435 -9.471 6.432 1.00 98.00 240 LEU A CA 1
ATOM 1955 C C . LEU A 1 240 ? -6.364 -8.409 6.148 1.00 98.00 240 LEU A C 1
ATOM 1957 O O . LEU A 1 240 ? -5.999 -8.183 4.997 1.00 98.00 240 LEU A O 1
ATOM 1961 N N . GLN A 1 241 ? -5.830 -7.764 7.188 1.00 98.19 241 GLN A N 1
ATOM 1962 C CA . GLN A 1 241 ? -4.731 -6.814 7.043 1.00 98.19 241 GLN A CA 1
ATOM 1963 C C . GLN A 1 241 ? -3.474 -7.488 6.480 1.00 98.19 241 GLN A C 1
ATOM 1965 O O . GLN A 1 241 ? -2.849 -6.910 5.596 1.00 98.19 241 GLN A O 1
ATOM 1970 N N . THR A 1 242 ? -3.129 -8.699 6.928 1.00 97.19 242 THR A N 1
ATOM 1971 C CA . THR A 1 242 ? -2.029 -9.488 6.349 1.00 97.19 242 THR A CA 1
ATOM 1972 C C . THR A 1 242 ? -2.281 -9.790 4.872 1.00 97.19 242 THR A C 1
ATOM 1974 O O . THR A 1 242 ? -1.413 -9.518 4.053 1.00 97.19 242 THR A O 1
ATOM 1977 N N . GLN A 1 243 ? -3.480 -10.234 4.492 1.00 96.31 243 GLN A N 1
ATOM 1978 C CA . GLN A 1 243 ? -3.809 -10.479 3.081 1.00 96.31 243 GLN A CA 1
ATOM 1979 C C . GLN A 1 243 ? -3.664 -9.206 2.219 1.00 96.31 243 GLN A C 1
ATOM 1981 O O . GLN A 1 243 ? -3.067 -9.223 1.144 1.00 96.31 243 GLN A O 1
ATOM 1986 N N . VAL A 1 244 ? -4.166 -8.062 2.692 1.00 97.25 244 VAL A N 1
ATOM 1987 C CA . VAL A 1 244 ? -4.088 -6.797 1.940 1.00 97.25 244 VAL A CA 1
ATOM 1988 C C . VAL A 1 244 ? -2.653 -6.259 1.865 1.00 97.25 244 VAL A C 1
ATOM 1990 O O . VAL A 1 244 ? -2.228 -5.781 0.812 1.00 97.25 244 VAL A O 1
ATOM 1993 N N . LEU A 1 245 ? -1.901 -6.294 2.969 1.00 96.56 245 LEU A N 1
ATOM 1994 C CA . LEU A 1 245 ? -0.582 -5.664 3.056 1.00 96.56 245 LEU A CA 1
ATOM 1995 C C . LEU A 1 245 ? 0.560 -6.570 2.609 1.00 96.56 245 LEU A C 1
ATOM 1997 O O . LEU A 1 245 ? 1.447 -6.094 1.903 1.00 96.56 245 LEU A O 1
ATOM 2001 N N . ASP A 1 246 ? 0.547 -7.834 3.018 1.00 94.38 246 ASP A N 1
ATOM 2002 C CA . ASP A 1 246 ? 1.664 -8.759 2.828 1.00 94.38 246 ASP A CA 1
ATOM 2003 C C . ASP A 1 246 ? 1.530 -9.562 1.524 1.00 94.38 246 ASP A C 1
ATOM 2005 O O . ASP A 1 246 ? 2.552 -9.955 0.959 1.00 94.38 246 ASP A O 1
ATOM 2009 N N . ASP A 1 247 ? 0.313 -9.698 0.977 1.00 93.19 247 ASP A N 1
ATOM 2010 C CA . ASP A 1 247 ? 0.100 -10.299 -0.343 1.00 93.19 247 ASP A CA 1
ATOM 2011 C C . ASP A 1 247 ? -0.129 -9.227 -1.413 1.00 93.19 247 ASP A C 1
ATOM 2013 O O . ASP A 1 247 ? 0.717 -9.028 -2.285 1.00 93.19 247 ASP A O 1
ATOM 2017 N N . GLU A 1 248 ? -1.254 -8.510 -1.372 1.00 94.75 248 GLU A N 1
ATOM 2018 C CA . GLU A 1 248 ? -1.666 -7.647 -2.490 1.00 94.75 248 GLU A CA 1
ATOM 2019 C C . GLU A 1 248 ? -0.778 -6.406 -2.653 1.00 94.75 248 GLU A C 1
ATOM 2021 O O . GLU A 1 248 ? -0.297 -6.112 -3.753 1.00 94.75 248 GLU A O 1
ATOM 2026 N N . LEU A 1 249 ? -0.470 -5.697 -1.564 1.00 95.69 249 LEU A N 1
ATOM 2027 C CA . LEU A 1 249 ? 0.425 -4.541 -1.626 1.00 95.69 249 LEU A CA 1
ATOM 2028 C C . LEU A 1 249 ? 1.874 -4.946 -1.953 1.00 95.69 249 LEU A C 1
ATOM 2030 O O . LEU A 1 249 ? 2.565 -4.210 -2.666 1.00 95.69 249 LEU A O 1
ATOM 2034 N N . ILE A 1 250 ? 2.353 -6.106 -1.490 1.00 94.06 250 ILE A N 1
ATOM 2035 C CA . ILE A 1 250 ? 3.679 -6.618 -1.875 1.00 94.06 250 ILE A CA 1
ATOM 2036 C C . ILE A 1 250 ? 3.710 -7.018 -3.351 1.00 94.06 250 ILE A C 1
ATOM 2038 O O . ILE A 1 250 ? 4.660 -6.644 -4.047 1.00 94.06 250 ILE A O 1
ATOM 2042 N N . LYS A 1 251 ? 2.674 -7.696 -3.865 1.00 93.06 251 LYS A N 1
ATOM 2043 C CA . LYS A 1 251 ? 2.526 -7.991 -5.302 1.00 93.06 251 LYS A CA 1
ATOM 2044 C C . LYS A 1 251 ? 2.565 -6.709 -6.127 1.00 93.06 251 LYS A C 1
ATOM 2046 O O . LYS A 1 251 ? 3.314 -6.644 -7.101 1.00 93.06 251 LYS A O 1
ATOM 2051 N N . TRP A 1 252 ? 1.853 -5.664 -5.702 1.00 95.38 252 TRP A N 1
ATOM 2052 C CA . TRP A 1 252 ? 1.884 -4.358 -6.362 1.00 95.38 252 TRP A CA 1
ATOM 2053 C C . TRP A 1 252 ? 3.287 -3.731 -6.355 1.00 95.38 252 TRP A C 1
ATOM 2055 O O . TRP A 1 252 ? 3.781 -3.313 -7.404 1.00 95.38 252 TRP A O 1
ATOM 2065 N N . LYS A 1 253 ? 3.985 -3.724 -5.207 1.00 94.81 253 LYS A N 1
ATOM 2066 C CA . LYS A 1 253 ? 5.370 -3.216 -5.104 1.00 94.81 253 LYS A CA 1
ATOM 2067 C C . LYS A 1 253 ? 6.326 -3.998 -6.009 1.00 94.81 253 LYS A C 1
ATOM 2069 O O . LYS A 1 253 ? 7.189 -3.405 -6.658 1.00 94.81 253 LYS A O 1
ATOM 2074 N N . ARG A 1 254 ? 6.163 -5.322 -6.089 1.00 94.06 254 ARG A N 1
ATOM 2075 C CA . ARG A 1 254 ? 6.955 -6.191 -6.968 1.00 94.06 254 ARG A CA 1
ATOM 2076 C C . ARG A 1 254 ? 6.668 -5.914 -8.443 1.00 94.06 254 ARG A C 1
ATOM 2078 O O . ARG A 1 254 ? 7.606 -5.820 -9.231 1.00 94.06 254 ARG A O 1
ATOM 2085 N N . ALA A 1 255 ? 5.404 -5.730 -8.812 1.00 93.56 255 ALA A N 1
ATOM 2086 C CA . ALA A 1 255 ? 5.015 -5.361 -10.168 1.00 93.56 255 ALA A CA 1
ATOM 2087 C C . ALA A 1 255 ? 5.583 -3.984 -10.559 1.00 93.56 255 ALA A C 1
ATOM 2089 O O . ALA A 1 255 ? 6.146 -3.848 -11.643 1.00 93.56 255 ALA A O 1
ATOM 2090 N N . GLN A 1 256 ? 5.555 -2.997 -9.652 1.00 95.31 256 GLN A N 1
ATOM 2091 C CA . GLN A 1 256 ? 6.188 -1.688 -9.859 1.00 95.31 256 GLN A CA 1
ATOM 2092 C C . GLN A 1 256 ? 7.708 -1.821 -10.077 1.00 95.31 256 GLN A C 1
ATOM 2094 O O . GLN A 1 256 ? 8.267 -1.184 -10.972 1.00 95.31 256 GLN A O 1
ATOM 2099 N N . GLN A 1 257 ? 8.381 -2.675 -9.297 1.00 94.12 257 GLN A N 1
ATOM 2100 C CA . GLN A 1 257 ? 9.814 -2.958 -9.442 1.00 94.12 257 GLN A CA 1
ATOM 2101 C C . GLN A 1 257 ? 10.154 -3.578 -10.804 1.00 94.12 257 GLN A C 1
ATOM 2103 O O . GLN A 1 257 ? 11.073 -3.119 -11.484 1.00 94.12 257 GLN A O 1
ATOM 2108 N N . LEU A 1 258 ? 9.399 -4.591 -11.231 1.00 93.25 258 LEU A N 1
ATOM 2109 C CA . LEU A 1 258 ? 9.566 -5.223 -12.544 1.00 93.25 258 LEU A CA 1
ATOM 2110 C C . LEU A 1 258 ? 9.170 -4.284 -13.696 1.00 93.25 258 LEU A C 1
ATOM 2112 O O . LEU A 1 258 ? 9.748 -4.358 -14.784 1.00 93.25 258 LEU A O 1
ATOM 2116 N N . GLY A 1 259 ? 8.261 -3.339 -13.444 1.00 93.00 259 GLY A N 1
ATOM 2117 C CA . GLY A 1 259 ? 7.947 -2.226 -14.337 1.00 93.00 259 GLY A CA 1
ATOM 2118 C C . GLY A 1 259 ? 9.161 -1.344 -14.643 1.00 93.00 259 GLY A C 1
ATOM 2119 O O . GLY A 1 259 ? 9.319 -0.896 -15.777 1.00 93.00 259 GLY A O 1
ATOM 2120 N N . GLY A 1 260 ? 10.103 -1.197 -13.701 1.00 91.12 260 GLY A N 1
ATOM 2121 C CA . GLY A 1 260 ? 11.408 -0.558 -13.942 1.00 91.12 260 GLY A CA 1
ATOM 2122 C C . GLY A 1 260 ? 12.283 -1.293 -14.973 1.00 91.12 260 GLY A C 1
ATOM 2123 O O . GLY A 1 260 ? 13.183 -0.707 -15.580 1.00 91.12 260 GLY A O 1
ATOM 2124 N N . ASN A 1 261 ? 11.994 -2.572 -15.229 1.00 92.69 261 ASN A N 1
ATOM 2125 C CA . ASN A 1 261 ? 12.588 -3.364 -16.306 1.00 92.69 261 ASN A CA 1
ATOM 2126 C C . ASN A 1 261 ? 11.743 -3.397 -17.590 1.00 92.69 261 ASN A C 1
ATOM 2128 O O . ASN A 1 261 ? 12.142 -4.012 -18.578 1.00 92.69 261 ASN A O 1
ATOM 2132 N N . GLY A 1 262 ? 10.622 -2.679 -17.616 1.00 88.56 262 GLY A N 1
ATOM 2133 C CA . GLY A 1 262 ? 9.738 -2.605 -18.771 1.00 88.56 262 GLY A CA 1
ATOM 2134 C C . GLY A 1 262 ? 8.736 -3.755 -18.861 1.00 88.56 262 GLY A C 1
ATOM 2135 O O . GLY A 1 262 ? 8.164 -3.968 -19.929 1.00 88.56 262 GLY A O 1
ATOM 2136 N N . THR A 1 263 ? 8.500 -4.483 -17.761 1.00 89.12 263 THR A N 1
ATOM 2137 C CA . THR A 1 263 ? 7.295 -5.321 -17.650 1.00 89.12 263 THR A CA 1
ATOM 2138 C C . THR A 1 263 ? 6.064 -4.409 -17.700 1.00 89.12 263 THR A C 1
ATOM 2140 O O . THR A 1 263 ? 6.078 -3.368 -17.037 1.00 89.12 263 THR A O 1
ATOM 2143 N N . PRO A 1 264 ? 5.004 -4.753 -18.454 1.00 85.25 264 PRO A N 1
ATOM 2144 C CA . PRO A 1 264 ? 3.734 -4.041 -18.362 1.00 85.25 264 PRO A CA 1
ATOM 2145 C C . PRO A 1 264 ? 3.264 -3.981 -16.906 1.00 85.25 264 PRO A C 1
ATOM 2147 O O . PRO A 1 264 ? 3.197 -5.005 -16.230 1.00 85.25 264 PRO A O 1
ATOM 2150 N N . PHE A 1 265 ? 2.987 -2.777 -16.417 1.00 86.12 265 PHE A N 1
ATOM 2151 C CA . PHE A 1 265 ? 2.587 -2.542 -15.035 1.00 86.12 265 PHE A CA 1
ATOM 2152 C C . PHE A 1 265 ? 1.167 -1.988 -15.010 1.00 86.12 265 PHE A C 1
ATOM 2154 O O . PHE A 1 265 ? 0.936 -0.826 -15.349 1.00 86.12 265 PHE A O 1
ATOM 2161 N N . GLU A 1 266 ? 0.221 -2.833 -14.613 1.00 83.31 266 GLU A N 1
ATOM 2162 C CA . GLU A 1 266 ? -1.149 -2.418 -14.331 1.00 83.31 266 GLU A CA 1
ATOM 2163 C C . GLU A 1 266 ? -1.206 -1.851 -12.915 1.00 83.31 266 GLU A C 1
ATOM 2165 O O . GLU A 1 266 ? -1.043 -2.559 -11.921 1.00 83.31 266 GLU A O 1
ATOM 2170 N N . ASN A 1 267 ? -1.385 -0.537 -12.820 1.00 86.62 267 ASN A N 1
ATOM 2171 C CA . ASN A 1 267 ? -1.410 0.146 -11.539 1.00 86.62 267 ASN A CA 1
ATOM 2172 C C . ASN A 1 267 ? -2.821 0.114 -10.932 1.00 86.62 267 ASN A C 1
ATOM 2174 O O . ASN A 1 267 ? -3.605 1.035 -11.145 1.00 86.62 267 ASN A O 1
ATOM 2178 N N . ASN A 1 268 ? -3.128 -0.915 -10.143 1.00 90.50 268 ASN A N 1
ATOM 2179 C CA . ASN A 1 268 ? -4.389 -1.044 -9.399 1.00 90.50 268 ASN A CA 1
ATOM 2180 C C . ASN A 1 268 ? -4.332 -0.429 -7.983 1.00 90.50 268 ASN A C 1
ATOM 2182 O O . ASN A 1 268 ? -5.092 -0.825 -7.100 1.00 90.50 268 ASN A O 1
ATOM 2186 N N . LEU A 1 269 ? -3.436 0.536 -7.739 1.00 93.88 269 LEU A N 1
ATOM 2187 C CA . LEU A 1 269 ? -3.214 1.088 -6.399 1.00 93.88 269 LEU A CA 1
ATOM 2188 C C . LEU A 1 269 ? -4.470 1.714 -5.776 1.00 93.88 269 LEU A C 1
ATOM 2190 O O . LEU A 1 269 ? -4.630 1.674 -4.559 1.00 93.88 269 LEU A O 1
ATOM 2194 N N . ASP A 1 270 ? -5.363 2.275 -6.592 1.00 92.31 270 ASP A N 1
ATOM 2195 C CA . ASP A 1 270 ? -6.624 2.841 -6.108 1.00 92.31 270 ASP A CA 1
ATOM 2196 C C . ASP A 1 270 ? -7.516 1.766 -5.462 1.00 92.31 270 ASP A C 1
ATOM 2198 O O . ASP A 1 270 ? -8.085 2.006 -4.400 1.00 92.31 270 ASP A O 1
ATOM 2202 N N . GLN A 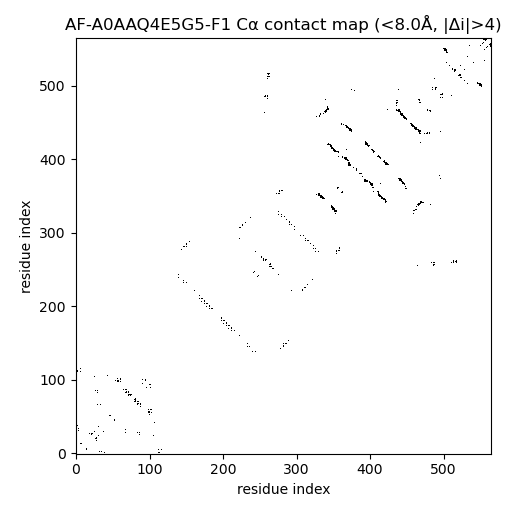1 271 ? -7.532 0.545 -6.008 1.00 93.56 271 GLN A N 1
ATOM 2203 C CA . GLN A 1 271 ? -8.257 -0.584 -5.423 1.00 93.56 271 GLN A CA 1
ATOM 2204 C C . GLN A 1 271 ? -7.686 -0.982 -4.055 1.00 93.56 271 GLN A C 1
ATOM 2206 O O . GLN A 1 271 ? -8.426 -1.197 -3.094 1.00 93.56 271 GLN A O 1
ATOM 2211 N N . ILE A 1 272 ? -6.354 -1.033 -3.949 1.00 95.88 272 ILE A N 1
ATOM 2212 C CA . ILE A 1 272 ? -5.659 -1.319 -2.688 1.00 95.88 272 ILE A CA 1
ATOM 2213 C C . ILE A 1 272 ? -5.907 -0.192 -1.679 1.00 95.88 272 ILE A C 1
ATOM 2215 O O . ILE A 1 272 ? -6.077 -0.466 -0.488 1.00 95.88 272 ILE A O 1
ATOM 2219 N N . GLN A 1 273 ? -5.981 1.067 -2.133 1.00 95.31 273 GLN A N 1
ATOM 2220 C CA . GLN A 1 273 ? -6.344 2.189 -1.272 1.00 95.31 273 GLN A CA 1
ATOM 2221 C C . GLN A 1 273 ? -7.731 1.981 -0.663 1.00 95.31 273 GLN A C 1
ATOM 2223 O O . GLN A 1 273 ? -7.864 2.149 0.545 1.00 95.31 273 GLN A O 1
ATOM 2228 N N . GLU A 1 274 ? -8.738 1.587 -1.443 1.00 95.19 274 GLU A N 1
ATOM 2229 C CA . GLU A 1 274 ? -10.092 1.351 -0.924 1.00 95.19 274 GLU A CA 1
ATOM 2230 C C . GLU A 1 274 ? -10.115 0.293 0.188 1.00 95.19 274 GLU A C 1
ATOM 2232 O O . GLU A 1 274 ? -10.754 0.494 1.227 1.00 95.19 274 GLU A O 1
ATOM 2237 N N . TRP A 1 275 ? -9.371 -0.804 0.021 1.00 97.50 275 TRP A N 1
ATOM 2238 C CA . TRP A 1 275 ? -9.247 -1.833 1.056 1.00 97.50 275 TRP A CA 1
ATOM 2239 C C . TRP A 1 275 ? -8.535 -1.308 2.308 1.00 97.50 275 TRP A C 1
ATOM 2241 O O . TRP A 1 275 ? -9.018 -1.511 3.423 1.00 97.50 275 TRP A O 1
ATOM 2251 N N . CYS A 1 276 ? -7.421 -0.586 2.138 1.00 97.81 276 CYS A N 1
ATOM 2252 C CA . CYS A 1 276 ? -6.680 0.027 3.244 1.00 97.81 276 CYS A CA 1
ATOM 2253 C C . CYS A 1 276 ? -7.534 1.049 4.008 1.00 97.81 276 CYS A C 1
ATOM 2255 O O . CYS A 1 276 ? -7.507 1.095 5.236 1.00 97.81 276 CYS A O 1
ATOM 2257 N N . GLU A 1 277 ? -8.304 1.865 3.293 1.00 96.12 277 GLU A N 1
ATOM 2258 C CA . GLU A 1 277 ? -9.226 2.850 3.852 1.00 96.12 277 GLU A CA 1
ATOM 2259 C C . GLU A 1 277 ? -10.341 2.190 4.668 1.00 96.12 277 GLU A C 1
ATOM 2261 O O . GLU A 1 277 ? -10.631 2.630 5.783 1.00 96.12 277 GLU A O 1
ATOM 2266 N N . ALA A 1 278 ? -10.942 1.120 4.140 1.00 97.00 278 ALA A N 1
ATOM 2267 C CA . ALA A 1 278 ? -11.967 0.359 4.843 1.00 97.00 278 ALA A CA 1
ATOM 2268 C C . ALA A 1 278 ? -11.409 -0.329 6.101 1.00 97.00 278 ALA A C 1
ATOM 2270 O O . ALA A 1 278 ? -12.046 -0.284 7.153 1.00 97.00 278 ALA A O 1
ATOM 2271 N N . LEU A 1 279 ? -10.205 -0.909 6.023 1.00 98.19 279 LEU A N 1
ATOM 2272 C CA . LEU A 1 279 ? -9.502 -1.462 7.183 1.00 98.19 279 LEU A CA 1
ATOM 2273 C C . LEU A 1 279 ? -9.224 -0.388 8.237 1.00 98.19 279 LEU A C 1
ATOM 2275 O O . LEU A 1 279 ? -9.524 -0.597 9.410 1.00 98.19 279 LEU A O 1
ATOM 2279 N N . ALA A 1 280 ? -8.702 0.774 7.835 1.00 97.06 280 ALA A N 1
ATOM 2280 C CA . ALA A 1 280 ? -8.408 1.873 8.752 1.00 97.06 280 ALA A CA 1
ATOM 2281 C C . ALA A 1 280 ? -9.665 2.342 9.496 1.00 97.06 280 ALA A C 1
ATOM 2283 O O . ALA A 1 280 ? -9.621 2.556 10.707 1.00 97.06 280 ALA A O 1
ATOM 2284 N N . GLU A 1 281 ? -10.789 2.458 8.788 1.00 95.94 281 GLU A N 1
ATOM 2285 C CA . GLU A 1 281 ? -12.082 2.822 9.367 1.00 95.94 281 GLU A CA 1
ATOM 2286 C C . GLU A 1 281 ? -12.573 1.774 10.379 1.00 95.94 281 GLU A C 1
ATOM 2288 O O . GLU A 1 281 ? -12.909 2.131 11.509 1.00 95.94 281 GLU A O 1
ATOM 2293 N N . LEU A 1 282 ? -12.536 0.485 10.027 1.00 98.00 282 LEU A N 1
ATOM 2294 C CA . LEU A 1 282 ? -12.955 -0.607 10.912 1.00 98.00 282 LEU A CA 1
ATOM 2295 C C . LEU A 1 282 ? -12.072 -0.730 12.159 1.00 98.00 282 LEU A C 1
ATOM 2297 O O . LEU A 1 282 ? -12.584 -0.849 13.275 1.00 98.00 282 LEU A O 1
ATOM 2301 N N . ILE A 1 283 ? -10.750 -0.677 11.991 1.00 97.88 283 ILE A N 1
ATOM 2302 C CA . ILE A 1 283 ? -9.787 -0.714 13.099 1.00 97.88 283 ILE A CA 1
ATOM 2303 C C . ILE A 1 283 ? -10.027 0.486 14.024 1.00 97.88 283 ILE A C 1
ATOM 2305 O O . ILE A 1 283 ? -10.077 0.330 15.246 1.00 97.88 283 ILE A O 1
ATOM 2309 N N . TRP A 1 284 ? -10.232 1.682 13.458 1.00 95.38 284 TRP A N 1
ATOM 2310 C CA . TRP A 1 284 ? -10.499 2.888 14.239 1.00 95.38 284 TRP A CA 1
ATOM 2311 C C . TRP A 1 284 ? -11.809 2.800 15.027 1.00 95.38 284 TRP A C 1
ATOM 2313 O O . TRP A 1 284 ? -11.825 3.120 16.216 1.00 95.38 284 TRP A O 1
ATOM 2323 N N . GLN A 1 285 ? -12.896 2.342 14.402 1.00 96.44 285 GLN A N 1
ATOM 2324 C CA . GLN A 1 285 ? -14.195 2.177 15.059 1.00 96.44 285 GLN A CA 1
ATOM 2325 C C . GLN A 1 285 ? -14.115 1.188 16.227 1.00 96.44 285 GLN A C 1
ATOM 2327 O O . GLN A 1 285 ? -14.488 1.542 17.346 1.00 96.44 285 GLN A O 1
ATOM 2332 N N . ASN A 1 286 ? -13.545 -0.003 16.015 1.00 97.94 286 ASN A N 1
ATOM 2333 C CA . ASN A 1 286 ? -13.392 -1.001 17.080 1.00 97.94 286 ASN A CA 1
ATOM 2334 C C . ASN A 1 286 ? -12.519 -0.474 18.232 1.00 97.94 286 ASN A C 1
ATOM 2336 O O . ASN A 1 286 ? -12.863 -0.642 19.402 1.00 97.94 286 ASN A O 1
ATOM 2340 N N . ARG A 1 287 ? -11.449 0.275 17.927 1.00 95.94 287 ARG A N 1
ATOM 2341 C CA . ARG A 1 287 ? -10.631 0.953 18.945 1.00 95.94 287 ARG A CA 1
ATOM 2342 C C . ARG A 1 287 ? -11.443 1.935 19.795 1.00 95.94 287 ARG A C 1
ATOM 2344 O O . ARG A 1 287 ? -11.291 1.961 21.015 1.00 95.94 287 ARG A O 1
ATOM 2351 N N . GLN A 1 288 ? -12.297 2.751 19.174 1.00 95.12 288 GLN A N 1
ATOM 2352 C CA . GLN A 1 288 ? -13.152 3.701 19.898 1.00 95.12 288 GLN A CA 1
ATOM 2353 C C . GLN A 1 288 ? -14.184 2.986 20.774 1.00 95.12 288 GLN A C 1
ATOM 2355 O O . GLN A 1 288 ? -14.411 3.405 21.911 1.00 95.12 288 GLN A O 1
ATOM 2360 N N . GLN A 1 289 ? -14.769 1.890 20.285 1.00 97.12 289 GLN A N 1
ATOM 2361 C CA . GLN A 1 289 ? -15.705 1.092 21.072 1.00 97.12 289 GLN A CA 1
ATOM 2362 C C . GLN A 1 289 ? -15.026 0.487 22.310 1.00 97.12 289 GLN A C 1
ATOM 2364 O O . GLN A 1 289 ? -15.546 0.638 23.416 1.00 97.12 289 GLN A O 1
ATOM 2369 N N . ILE A 1 290 ? -13.836 -0.112 22.156 1.00 96.19 290 ILE A N 1
ATOM 2370 C CA . ILE A 1 290 ? -13.045 -0.664 23.272 1.00 96.19 290 ILE A CA 1
ATOM 2371 C C . ILE A 1 290 ? -12.770 0.416 24.324 1.00 96.19 290 ILE A C 1
ATOM 2373 O O . ILE A 1 290 ? -13.095 0.228 25.495 1.00 96.19 290 ILE A O 1
ATOM 2377 N N . LYS A 1 291 ? -12.268 1.584 23.907 1.00 93.88 291 LYS A N 1
ATOM 2378 C CA . LYS A 1 291 ? -12.008 2.716 24.810 1.00 93.88 291 LYS A CA 1
ATOM 2379 C C . LYS A 1 291 ? -13.241 3.194 25.560 1.00 93.88 291 LYS A C 1
ATOM 2381 O O . LYS A 1 291 ? -13.161 3.594 26.722 1.00 93.88 291 LYS A O 1
ATOM 2386 N N . ARG A 1 292 ? -14.397 3.186 24.897 1.00 94.56 292 ARG A N 1
ATOM 2387 C CA . ARG A 1 292 ? -15.653 3.585 25.528 1.00 94.56 292 ARG A CA 1
ATOM 2388 C C . ARG A 1 292 ? -16.057 2.589 26.610 1.00 94.56 292 ARG A C 1
ATOM 2390 O O . ARG A 1 292 ? -16.484 3.024 27.676 1.00 94.56 292 ARG A O 1
ATOM 2397 N N . VAL A 1 293 ? -15.852 1.289 26.390 1.00 93.00 293 VAL A N 1
ATOM 2398 C CA . VAL A 1 293 ? -16.071 0.268 27.427 1.00 93.00 293 VAL A CA 1
ATOM 2399 C C . VAL A 1 293 ? -15.047 0.369 28.557 1.00 93.00 293 VAL A C 1
ATOM 2401 O O . VAL A 1 293 ? -15.445 0.261 29.714 1.00 93.00 293 VAL A O 1
ATOM 2404 N N . GLU A 1 294 ? -13.772 0.653 28.270 1.00 90.31 294 GLU A N 1
ATOM 2405 C CA . GLU A 1 294 ? -12.766 0.933 29.310 1.00 90.31 294 GLU A CA 1
ATOM 2406 C C . GLU A 1 294 ? -13.223 2.081 30.220 1.00 90.31 294 GLU A C 1
ATOM 2408 O O . GLU A 1 294 ? -13.226 1.953 31.444 1.00 90.31 294 GLU A O 1
ATOM 2413 N N . HIS A 1 295 ? -13.704 3.179 29.632 1.00 90.38 295 HIS A N 1
ATOM 2414 C CA . HIS A 1 295 ? -14.230 4.312 30.389 1.00 90.38 295 HIS A CA 1
ATOM 2415 C C . HIS A 1 295 ? -15.462 3.938 31.232 1.00 90.38 295 HIS A C 1
ATOM 2417 O O . HIS A 1 295 ? -15.545 4.299 32.407 1.00 90.38 295 HIS A O 1
ATOM 2423 N N . LEU A 1 296 ? -16.405 3.175 30.670 1.00 89.56 296 LEU A N 1
ATOM 2424 C CA . LEU A 1 296 ? -17.568 2.669 31.409 1.00 89.56 296 LEU A CA 1
ATOM 2425 C C . LEU A 1 296 ? -17.155 1.765 32.580 1.00 89.56 296 LEU A C 1
ATOM 2427 O O . LEU A 1 296 ? -17.742 1.855 33.662 1.00 89.56 296 LEU A O 1
ATOM 2431 N N . ALA A 1 297 ? -16.140 0.921 32.383 1.00 87.19 297 ALA A N 1
ATOM 2432 C CA . ALA A 1 297 ? -15.610 0.031 33.408 1.00 87.19 297 ALA A CA 1
ATOM 2433 C C . ALA A 1 297 ? -14.953 0.794 34.566 1.00 87.19 297 ALA A C 1
ATOM 2435 O O . ALA A 1 297 ? -15.132 0.401 35.718 1.00 87.19 297 ALA A O 1
ATOM 2436 N N . VAL A 1 298 ? -14.269 1.906 34.277 1.00 87.00 298 VAL A N 1
ATOM 2437 C CA . VAL A 1 298 ? -13.708 2.805 35.298 1.00 87.00 298 VAL A CA 1
ATOM 2438 C C . VAL A 1 298 ? -14.808 3.536 36.073 1.00 87.00 298 VAL A C 1
ATOM 2440 O O . VAL A 1 298 ? -14.715 3.658 37.291 1.00 87.00 298 VAL A O 1
ATOM 2443 N N . GLN A 1 299 ? -15.868 3.996 35.398 1.00 86.50 299 GLN A N 1
ATOM 2444 C CA . GLN A 1 299 ? -16.981 4.700 36.051 1.00 86.50 299 GLN A CA 1
ATOM 2445 C C . GLN A 1 299 ? -17.769 3.819 37.027 1.00 86.50 299 GLN A C 1
ATOM 2447 O O . GLN A 1 299 ? -18.198 4.297 38.075 1.00 86.50 299 GLN A O 1
ATOM 2452 N N . VAL A 1 300 ? -17.980 2.546 36.681 1.00 84.69 300 VAL A N 1
ATOM 2453 C CA . VAL A 1 300 ? -18.663 1.572 37.542 1.00 84.69 300 VAL A CA 1
ATOM 2454 C C . VAL A 1 300 ? -17.794 0.316 37.659 1.00 84.69 300 VAL A C 1
ATOM 2456 O O . VAL A 1 300 ? -17.924 -0.606 36.834 1.00 84.69 300 VAL A O 1
ATOM 2459 N N . PRO A 1 301 ? -16.910 0.267 38.675 1.00 82.25 301 PRO A N 1
ATOM 2460 C CA . PRO A 1 301 ? -16.073 -0.893 38.951 1.00 82.25 301 PRO A CA 1
ATOM 2461 C C . PRO A 1 301 ? -16.930 -2.046 39.489 1.00 82.25 301 PRO A C 1
ATOM 2463 O O . PRO A 1 301 ? -17.504 -1.960 40.572 1.00 82.25 301 PRO A O 1
ATOM 2466 N N . ILE A 1 302 ? -17.034 -3.134 38.723 1.00 71.69 302 ILE A N 1
ATOM 2467 C CA . ILE A 1 302 ? -17.815 -4.327 39.084 1.00 71.69 302 ILE A CA 1
ATOM 2468 C C . ILE A 1 302 ? -16.851 -5.485 39.378 1.00 71.69 302 ILE A C 1
ATOM 2470 O O . ILE A 1 302 ? -16.192 -5.982 38.467 1.00 71.69 302 ILE A O 1
ATOM 2474 N N . GLY A 1 303 ? -16.797 -5.943 40.635 1.00 64.62 303 GLY A N 1
ATOM 2475 C CA . GLY A 1 303 ? -15.974 -7.086 41.068 1.00 64.62 303 GLY A CA 1
ATOM 2476 C C . GLY A 1 303 ? -14.473 -6.781 41.175 1.00 64.62 303 GLY A C 1
ATOM 2477 O O . GLY A 1 303 ? -14.079 -5.629 41.351 1.00 64.62 303 GLY A O 1
ATOM 2478 N N . THR A 1 304 ? -13.616 -7.809 41.082 1.00 56.75 304 THR A N 1
ATOM 2479 C CA . THR A 1 304 ? -12.159 -7.636 40.954 1.00 56.75 304 THR A CA 1
ATOM 2480 C C . THR A 1 304 ? -11.851 -6.964 39.615 1.00 56.75 304 THR A C 1
ATOM 2482 O O . THR A 1 304 ? -11.637 -7.619 38.599 1.00 56.75 304 THR A O 1
ATOM 2485 N N . ALA A 1 305 ? -11.854 -5.631 39.625 1.00 53.91 305 ALA A N 1
ATOM 2486 C CA . ALA A 1 305 ? -11.736 -4.748 38.466 1.00 53.91 305 ALA A CA 1
ATOM 2487 C C . ALA A 1 305 ? -10.516 -5.014 37.555 1.00 53.91 305 ALA A C 1
ATOM 2489 O O . ALA A 1 305 ? -10.518 -4.568 36.411 1.00 53.91 305 ALA A O 1
ATOM 2490 N N . SER A 1 306 ? -9.511 -5.766 38.023 1.00 62.47 306 SER A N 1
ATOM 2491 C CA . SER A 1 306 ? -8.293 -6.076 37.262 1.00 62.47 306 SER A CA 1
ATOM 2492 C C . SER A 1 306 ? -8.558 -6.977 36.047 1.00 62.47 306 SER A C 1
ATOM 2494 O O . SER A 1 306 ? -8.273 -6.560 34.936 1.00 62.47 306 SER A O 1
ATOM 2496 N N . ALA A 1 307 ? -9.201 -8.145 36.176 1.00 74.88 307 ALA A N 1
ATOM 2497 C CA . ALA A 1 307 ? -9.171 -9.136 35.086 1.00 74.88 307 ALA A CA 1
ATOM 2498 C C . ALA A 1 307 ? -9.863 -8.691 33.775 1.00 74.88 307 ALA A C 1
ATOM 2500 O O . ALA A 1 307 ? -9.378 -8.983 32.683 1.00 74.88 307 ALA A O 1
ATOM 2501 N N . ILE A 1 308 ? -11.000 -7.988 33.862 1.00 79.56 308 ILE A N 1
ATOM 2502 C CA . ILE A 1 308 ? -11.719 -7.482 32.675 1.00 79.56 308 ILE A CA 1
ATOM 2503 C C . ILE A 1 308 ? -11.073 -6.192 32.151 1.00 79.56 308 ILE A C 1
ATOM 2505 O O . ILE A 1 308 ? -10.991 -6.009 30.938 1.00 79.56 308 ILE A O 1
ATOM 2509 N N . GLY A 1 309 ? -10.597 -5.318 33.045 1.00 81.38 309 GLY A N 1
ATOM 2510 C CA . GLY A 1 309 ? -9.879 -4.100 32.663 1.00 81.38 309 GLY A CA 1
ATOM 2511 C C . GLY A 1 309 ? -8.601 -4.420 31.886 1.00 81.38 309 GLY A C 1
ATOM 2512 O O . GLY A 1 309 ? -8.425 -3.929 30.774 1.00 81.38 309 GLY A O 1
ATOM 2513 N N . ASP A 1 310 ? -7.786 -5.338 32.411 1.00 85.81 310 ASP A N 1
ATOM 2514 C CA . ASP A 1 310 ? -6.536 -5.795 31.791 1.00 85.81 310 ASP A CA 1
ATOM 2515 C C . ASP A 1 310 ? -6.783 -6.375 30.388 1.00 85.81 310 ASP A C 1
ATOM 2517 O O . ASP A 1 310 ? -6.014 -6.144 29.450 1.00 85.81 310 ASP A O 1
ATOM 2521 N N . ARG A 1 311 ? -7.910 -7.077 30.208 1.00 89.94 311 ARG A N 1
ATOM 2522 C CA . ARG A 1 311 ? -8.318 -7.621 28.911 1.00 89.94 311 ARG A CA 1
ATOM 2523 C C . ARG A 1 311 ? -8.619 -6.525 27.889 1.00 89.94 311 ARG A C 1
ATOM 2525 O O . ARG A 1 311 ? -8.160 -6.623 26.752 1.00 89.94 311 ARG A O 1
ATOM 2532 N N . PHE A 1 312 ? -9.362 -5.487 28.268 1.00 91.75 312 PHE A N 1
ATOM 2533 C CA . PHE A 1 312 ? -9.631 -4.366 27.365 1.00 91.75 312 PHE A CA 1
ATOM 2534 C C . PHE A 1 312 ? -8.371 -3.569 27.038 1.00 91.75 312 PHE A C 1
ATOM 2536 O O . PHE A 1 312 ? -8.178 -3.218 25.876 1.00 91.75 312 PHE A O 1
ATOM 2543 N N . THR A 1 313 ? -7.470 -3.392 28.005 1.00 91.50 313 THR A N 1
ATOM 2544 C CA . THR A 1 313 ? -6.175 -2.746 27.770 1.00 91.50 313 THR A CA 1
ATOM 2545 C C . THR A 1 313 ? -5.325 -3.538 26.776 1.00 91.50 313 THR A C 1
ATOM 2547 O O . THR A 1 313 ? -4.753 -2.957 25.851 1.00 91.50 313 THR A O 1
ATOM 2550 N N . SER A 1 314 ? -5.297 -4.869 26.897 1.00 93.75 314 SER A N 1
ATOM 2551 C CA . SER A 1 314 ? -4.631 -5.748 25.928 1.00 93.75 314 SER A CA 1
ATOM 2552 C C . SER A 1 314 ? -5.256 -5.654 24.528 1.00 93.75 314 SER A C 1
ATOM 2554 O O . SER A 1 314 ? -4.533 -5.487 23.545 1.00 93.75 314 SER A O 1
ATOM 2556 N N . LEU A 1 315 ? -6.590 -5.675 24.425 1.00 95.38 315 LEU A N 1
ATOM 2557 C CA . LEU A 1 315 ? -7.300 -5.523 23.149 1.00 95.38 315 LEU A CA 1
ATOM 2558 C C . LEU A 1 315 ? -7.051 -4.153 22.508 1.00 95.38 315 LEU A C 1
ATOM 2560 O O . LEU A 1 315 ? -6.796 -4.064 21.309 1.00 95.38 315 LEU A O 1
ATOM 2564 N N . ASN A 1 316 ? -7.069 -3.080 23.298 1.00 95.31 316 ASN A N 1
ATOM 2565 C CA . ASN A 1 316 ? -6.775 -1.733 22.823 1.00 95.31 316 ASN A CA 1
ATOM 2566 C C . ASN A 1 316 ? -5.337 -1.634 22.289 1.00 95.31 316 ASN A C 1
ATOM 2568 O O . ASN A 1 316 ? -5.112 -1.032 21.237 1.00 95.31 316 ASN A O 1
ATOM 2572 N N . ALA A 1 317 ? -4.370 -2.269 22.961 1.00 95.56 317 ALA A N 1
ATOM 2573 C CA . ALA A 1 317 ? -2.997 -2.366 22.472 1.00 95.56 317 ALA A CA 1
ATOM 2574 C C . ALA A 1 317 ? -2.917 -3.148 21.148 1.00 95.56 317 ALA A C 1
ATOM 2576 O O . ALA A 1 317 ? -2.298 -2.671 20.198 1.00 95.56 317 ALA A O 1
ATOM 2577 N N . GLN A 1 318 ? -3.601 -4.293 21.041 1.00 96.56 318 GLN A N 1
ATOM 2578 C CA . GLN A 1 318 ? -3.649 -5.100 19.816 1.00 96.56 318 GLN A CA 1
ATOM 2579 C C . GLN A 1 318 ? -4.209 -4.301 18.627 1.00 96.56 318 GLN A C 1
ATOM 2581 O O . GLN A 1 318 ? -3.568 -4.219 17.580 1.00 96.56 318 GLN A O 1
ATOM 2586 N N . VAL A 1 319 ? -5.367 -3.658 18.789 1.00 96.19 319 VAL A N 1
ATOM 2587 C CA . VAL A 1 319 ? -6.004 -2.868 17.720 1.00 96.19 319 VAL A CA 1
ATOM 2588 C C . VAL A 1 319 ? -5.183 -1.615 17.382 1.00 96.19 319 VAL A C 1
ATOM 2590 O O . VAL A 1 319 ? -5.077 -1.232 16.217 1.00 96.19 319 VAL A O 1
ATOM 2593 N N . THR A 1 320 ? -4.533 -0.994 18.372 1.00 95.50 320 THR A N 1
ATOM 2594 C CA . THR A 1 320 ? -3.614 0.134 18.130 1.00 95.50 320 THR A CA 1
ATOM 2595 C C . THR A 1 320 ? -2.374 -0.304 17.340 1.00 95.50 320 THR A C 1
ATOM 2597 O O . THR A 1 320 ? -1.913 0.442 16.471 1.00 95.50 320 THR A O 1
ATOM 2600 N N . ASN A 1 321 ? -1.862 -1.517 17.567 1.00 96.50 321 ASN A N 1
ATOM 2601 C CA . ASN A 1 321 ? -0.758 -2.082 16.786 1.00 96.50 321 ASN A CA 1
ATOM 2602 C C . ASN A 1 321 ? -1.172 -2.381 15.339 1.00 96.50 321 ASN A C 1
ATOM 2604 O O . ASN A 1 321 ? -0.407 -2.067 14.427 1.00 96.50 321 ASN A O 1
ATOM 2608 N N . LEU A 1 322 ? -2.387 -2.900 15.116 1.00 97.44 322 LEU A N 1
ATOM 2609 C CA . LEU A 1 322 ? -2.941 -3.082 13.766 1.00 97.44 322 LEU A CA 1
ATOM 2610 C C . LEU A 1 322 ? -2.987 -1.754 13.008 1.00 97.44 322 LEU A C 1
ATOM 2612 O O . LEU A 1 322 ? -2.445 -1.655 11.907 1.00 97.44 322 LEU A O 1
ATOM 2616 N N . LEU A 1 323 ? -3.530 -0.705 13.638 1.00 96.06 323 LEU A N 1
ATOM 2617 C CA . LEU A 1 323 ? -3.562 0.635 13.049 1.00 96.06 323 LEU A CA 1
ATOM 2618 C C . LEU A 1 323 ? -2.156 1.163 12.750 1.00 96.06 323 LEU A C 1
ATOM 2620 O O . LEU A 1 323 ? -1.930 1.742 11.692 1.00 96.06 323 LEU A O 1
ATOM 2624 N N . SER A 1 324 ? -1.213 0.959 13.671 1.00 94.94 324 SER A N 1
ATOM 2625 C CA . SER A 1 324 ? 0.168 1.416 13.506 1.00 94.94 324 SER A CA 1
ATOM 2626 C C . SER A 1 324 ? 0.849 0.738 12.326 1.00 94.94 324 SER A C 1
ATOM 2628 O O . SER A 1 324 ? 1.409 1.431 11.484 1.00 94.94 324 SER A O 1
ATOM 2630 N N . SER A 1 325 ? 0.730 -0.588 12.225 1.00 96.06 325 SER A N 1
ATOM 2631 C CA . SER A 1 325 ? 1.232 -1.369 11.092 1.00 96.06 325 SER A CA 1
ATOM 2632 C C . SER A 1 325 ? 0.581 -0.943 9.772 1.00 96.06 325 SER A C 1
ATOM 2634 O O . SER A 1 325 ? 1.270 -0.768 8.771 1.00 96.06 325 SER A O 1
ATOM 2636 N N . LEU A 1 326 ? -0.732 -0.692 9.764 1.00 97.56 326 LEU A N 1
ATOM 2637 C CA . LEU A 1 326 ? -1.437 -0.252 8.564 1.00 97.56 326 LEU A CA 1
ATOM 2638 C C . LEU A 1 326 ? -0.946 1.126 8.100 1.00 97.56 326 LEU A C 1
ATOM 2640 O O . LEU A 1 326 ? -0.653 1.321 6.922 1.00 97.56 326 LEU A O 1
ATOM 2644 N N . VAL A 1 327 ? -0.821 2.087 9.017 1.00 95.81 327 VAL A N 1
ATOM 2645 C CA . VAL A 1 327 ? -0.364 3.448 8.700 1.00 95.81 327 VAL A CA 1
ATOM 2646 C C . VAL A 1 327 ? 1.083 3.454 8.203 1.00 95.81 327 VAL A C 1
ATOM 2648 O O . VAL A 1 327 ? 1.384 4.143 7.228 1.00 95.81 327 VAL A O 1
ATOM 2651 N N . THR A 1 328 ? 1.983 2.694 8.834 1.00 94.56 328 THR A N 1
ATOM 2652 C CA . THR A 1 328 ? 3.396 2.657 8.429 1.00 94.56 328 THR A CA 1
ATOM 2653 C C . THR A 1 328 ? 3.594 1.943 7.094 1.00 94.56 328 THR A C 1
ATOM 2655 O O . THR A 1 328 ? 4.337 2.444 6.252 1.00 94.56 328 THR A O 1
ATOM 2658 N N . SER A 1 329 ? 2.887 0.838 6.845 1.00 95.88 329 SER A N 1
ATOM 2659 C CA . SER A 1 329 ? 3.014 0.052 5.608 1.00 95.88 329 SER A CA 1
ATOM 2660 C C . SER A 1 329 ? 2.393 0.716 4.373 1.00 95.88 329 SER A C 1
ATOM 2662 O O . SER A 1 329 ? 2.794 0.409 3.246 1.00 95.88 329 SER A O 1
ATOM 2664 N N . THR A 1 330 ? 1.438 1.632 4.566 1.00 97.19 330 THR A N 1
ATOM 2665 C CA . THR A 1 330 ? 0.696 2.313 3.485 1.00 97.19 330 THR A CA 1
ATOM 2666 C C . THR A 1 330 ? 1.248 3.690 3.109 1.00 97.19 330 THR A C 1
ATOM 2668 O O . THR A 1 330 ? 0.675 4.374 2.257 1.00 97.19 330 THR A O 1
ATOM 2671 N N . PHE A 1 331 ? 2.372 4.102 3.699 1.00 97.75 331 PHE A N 1
ATOM 2672 C CA . PHE A 1 331 ? 3.166 5.225 3.208 1.00 97.75 331 PHE A CA 1
ATOM 2673 C C . PHE A 1 331 ? 4.122 4.725 2.121 1.00 97.75 331 PHE A C 1
ATOM 2675 O O . PHE A 1 331 ? 5.152 4.124 2.416 1.00 97.75 331 PHE A O 1
ATOM 2682 N N . ILE A 1 332 ? 3.766 4.928 0.852 1.00 97.31 332 ILE A N 1
ATOM 2683 C CA . ILE A 1 332 ? 4.430 4.270 -0.281 1.00 97.31 332 ILE A CA 1
ATOM 2684 C C . ILE A 1 332 ? 4.830 5.247 -1.385 1.00 97.31 332 ILE A C 1
ATOM 2686 O O . ILE A 1 332 ? 4.273 6.335 -1.528 1.00 97.31 332 ILE A O 1
ATOM 2690 N N . ILE A 1 333 ? 5.785 4.831 -2.213 1.00 97.88 333 ILE A N 1
ATOM 2691 C CA . ILE A 1 333 ? 6.216 5.586 -3.390 1.00 97.88 333 ILE A CA 1
ATOM 2692 C C . ILE A 1 333 ? 5.376 5.138 -4.584 1.00 97.88 333 ILE A C 1
ATOM 2694 O O . ILE A 1 333 ? 5.552 4.041 -5.105 1.00 97.88 333 ILE A O 1
ATOM 2698 N N . GLU A 1 334 ? 4.469 6.000 -5.028 1.00 95.31 334 GLU A N 1
ATOM 2699 C CA . GLU A 1 334 ? 3.606 5.763 -6.188 1.00 95.31 334 GLU A CA 1
ATOM 2700 C C . GLU A 1 334 ? 4.375 5.926 -7.504 1.00 95.31 334 GLU A C 1
ATOM 2702 O O . GLU A 1 334 ? 4.266 5.099 -8.408 1.00 95.31 334 GLU A O 1
ATOM 2707 N N . LYS A 1 335 ? 5.215 6.966 -7.587 1.00 96.31 335 LYS A N 1
ATOM 2708 C CA . LYS A 1 335 ? 6.113 7.202 -8.722 1.00 96.31 335 LYS A CA 1
ATOM 2709 C C . LYS A 1 335 ? 7.555 7.176 -8.238 1.00 96.31 335 LYS A C 1
ATOM 2711 O O . LYS A 1 335 ? 7.993 8.113 -7.565 1.00 96.31 335 LYS A O 1
ATOM 2716 N N . GLN A 1 336 ? 8.279 6.119 -8.599 1.00 97.50 336 GLN A N 1
ATOM 2717 C CA . GLN A 1 336 ? 9.689 5.955 -8.246 1.00 97.50 336 GLN A CA 1
ATOM 2718 C C . GLN A 1 336 ? 10.560 7.069 -8.858 1.00 97.50 336 GLN A C 1
ATOM 2720 O O . GLN A 1 336 ? 10.255 7.560 -9.953 1.00 97.50 336 GLN A O 1
ATOM 2725 N N . PRO A 1 337 ? 11.647 7.482 -8.178 1.00 97.50 337 PRO A N 1
ATOM 2726 C CA . PRO A 1 337 ? 12.687 8.282 -8.810 1.00 97.50 337 PRO A CA 1
ATOM 2727 C C . PRO A 1 337 ? 13.359 7.487 -9.946 1.00 97.50 337 PRO A C 1
ATOM 2729 O O . PRO A 1 337 ? 13.288 6.255 -9.965 1.00 97.50 337 PRO A O 1
ATOM 2732 N N . PRO A 1 338 ? 14.061 8.156 -10.877 1.00 96.38 338 PRO A N 1
ATOM 2733 C CA . PRO A 1 338 ? 14.915 7.465 -11.837 1.00 96.38 338 PRO A CA 1
ATOM 2734 C C . PRO A 1 338 ? 15.916 6.563 -11.106 1.00 96.38 338 PRO A C 1
ATOM 2736 O O . PRO A 1 338 ? 16.613 7.028 -10.209 1.00 96.38 338 PRO A O 1
ATOM 2739 N N . GLN A 1 339 ? 16.001 5.287 -11.484 1.00 96.38 339 GLN A N 1
ATOM 2740 C CA . GLN A 1 339 ? 16.937 4.348 -10.852 1.00 96.38 339 GLN A CA 1
ATOM 2741 C C . GLN A 1 339 ? 18.381 4.541 -11.327 1.00 96.38 339 GLN A C 1
ATOM 2743 O O . GLN A 1 339 ? 19.310 4.148 -10.633 1.00 96.38 339 GLN A O 1
ATOM 2748 N N . VAL A 1 340 ? 18.591 5.198 -12.467 1.00 95.94 340 VAL A N 1
ATOM 2749 C CA . VAL A 1 340 ? 19.898 5.735 -12.857 1.00 95.94 340 VAL A CA 1
ATOM 2750 C C . VAL A 1 340 ? 19.814 7.253 -12.772 1.00 95.94 340 VAL A C 1
ATOM 2752 O O . VAL A 1 340 ? 19.066 7.894 -13.510 1.00 95.94 340 VAL A O 1
ATOM 2755 N N . MET A 1 341 ? 20.549 7.838 -11.829 1.00 94.81 341 MET A N 1
ATOM 2756 C CA . MET A 1 341 ? 20.477 9.265 -11.520 1.00 94.81 341 MET A CA 1
ATOM 2757 C C . MET A 1 341 ? 21.772 9.965 -11.892 1.00 94.81 341 MET A C 1
ATOM 2759 O O . MET A 1 341 ? 22.820 9.694 -11.310 1.00 94.81 341 MET A O 1
ATOM 2763 N N . LYS A 1 342 ? 21.705 10.940 -12.798 1.00 93.88 342 LYS A N 1
ATOM 2764 C CA . LYS A 1 342 ? 22.845 11.814 -13.082 1.00 93.88 342 LYS A CA 1
ATOM 2765 C C . LYS A 1 342 ? 22.890 12.989 -12.106 1.00 93.88 342 LYS A C 1
ATOM 2767 O O . LYS A 1 342 ? 21.883 13.669 -11.892 1.00 93.88 342 LYS A O 1
ATOM 2772 N N . THR A 1 343 ? 24.064 13.275 -11.546 1.00 92.75 343 THR A N 1
ATOM 2773 C CA . THR A 1 343 ? 24.262 14.469 -10.710 1.00 92.75 343 THR A CA 1
ATOM 2774 C C . THR A 1 343 ? 23.910 15.749 -11.470 1.00 92.75 343 THR A C 1
ATOM 2776 O O . THR A 1 343 ? 23.993 15.826 -12.698 1.00 92.75 343 THR A O 1
ATOM 2779 N N . ASN A 1 344 ? 23.459 16.766 -10.737 1.00 93.56 344 ASN A N 1
ATOM 2780 C CA . ASN A 1 344 ? 23.002 18.048 -11.277 1.00 93.56 344 ASN A CA 1
ATOM 2781 C C . ASN A 1 344 ? 21.855 17.942 -12.300 1.00 93.56 344 ASN A C 1
ATOM 2783 O O . ASN A 1 344 ? 21.561 18.916 -12.991 1.00 93.56 344 ASN A O 1
ATOM 2787 N N . THR A 1 345 ? 21.146 16.815 -12.354 1.00 95.44 345 THR A N 1
ATOM 2788 C CA . THR A 1 345 ? 19.953 16.643 -13.191 1.00 95.44 345 THR A CA 1
ATOM 2789 C C . THR A 1 345 ? 18.704 16.675 -12.319 1.00 95.44 345 THR A C 1
ATOM 2791 O O . THR A 1 345 ? 18.706 16.163 -11.196 1.00 95.44 345 THR A O 1
ATOM 2794 N N . ARG A 1 346 ? 17.647 17.334 -12.806 1.00 96.38 346 ARG A N 1
ATOM 2795 C CA . ARG A 1 346 ? 16.362 17.373 -12.104 1.00 96.38 346 ARG A CA 1
ATOM 2796 C C . ARG A 1 346 ? 15.667 16.023 -12.219 1.00 96.38 346 ARG A C 1
ATOM 2798 O O . ARG A 1 346 ? 15.707 15.401 -13.275 1.00 96.38 346 ARG A O 1
ATOM 2805 N N . PHE A 1 347 ? 15.003 15.603 -11.154 1.00 97.25 347 PHE A N 1
ATOM 2806 C CA . PHE A 1 347 ? 14.232 14.370 -11.126 1.00 97.25 347 PHE A CA 1
ATOM 2807 C C . PHE A 1 347 ? 12.952 14.533 -10.307 1.00 97.25 347 PHE A C 1
ATOM 2809 O O . PHE A 1 347 ? 12.779 15.499 -9.556 1.00 97.25 347 PHE A O 1
ATOM 2816 N N . THR A 1 348 ? 12.045 13.572 -10.480 1.00 97.56 348 THR A N 1
ATOM 2817 C CA . THR A 1 348 ? 10.729 13.575 -9.839 1.00 97.56 348 THR A CA 1
ATOM 2818 C C . THR A 1 348 ? 10.477 12.287 -9.083 1.00 97.56 348 THR A C 1
ATOM 2820 O O . THR A 1 348 ? 10.913 11.237 -9.545 1.00 97.56 348 THR A O 1
ATOM 2823 N N . ALA A 1 349 ? 9.706 12.359 -8.005 1.00 98.06 349 ALA A N 1
ATOM 2824 C CA . ALA A 1 349 ? 9.115 11.199 -7.344 1.00 98.06 349 ALA A CA 1
ATOM 2825 C C . ALA A 1 349 ? 7.784 11.607 -6.699 1.00 98.06 349 ALA A C 1
ATOM 2827 O O . ALA A 1 349 ? 7.600 12.779 -6.360 1.00 98.06 349 ALA A O 1
ATOM 2828 N N . THR A 1 350 ? 6.874 10.655 -6.519 1.00 98.00 350 THR A N 1
ATOM 2829 C CA . THR A 1 350 ? 5.587 10.886 -5.850 1.00 98.00 350 THR A CA 1
ATOM 2830 C C . THR A 1 350 ? 5.409 9.874 -4.732 1.00 98.00 350 THR A C 1
ATOM 2832 O O . THR A 1 350 ? 5.600 8.677 -4.948 1.00 98.00 350 THR A O 1
ATOM 2835 N N . VAL A 1 351 ? 5.029 10.360 -3.552 1.00 97.81 351 VAL A N 1
ATOM 2836 C CA . VAL A 1 351 ? 4.721 9.541 -2.374 1.00 97.81 351 VAL A CA 1
ATOM 2837 C C . VAL A 1 351 ? 3.262 9.731 -2.004 1.00 97.81 351 VAL A C 1
ATOM 2839 O O . VAL A 1 351 ? 2.761 10.852 -2.052 1.00 97.81 351 VAL A O 1
ATOM 2842 N N . ARG A 1 352 ? 2.597 8.649 -1.609 1.00 97.00 352 ARG A N 1
ATOM 2843 C CA . ARG A 1 352 ? 1.178 8.612 -1.259 1.00 97.00 352 ARG A CA 1
ATOM 2844 C C . ARG A 1 352 ? 0.990 7.899 0.077 1.00 97.00 352 ARG A C 1
ATOM 2846 O O . ARG A 1 352 ? 1.688 6.931 0.369 1.00 97.00 352 ARG A O 1
ATOM 2853 N N . LEU A 1 353 ? 0.052 8.389 0.886 1.00 97.31 353 LEU A N 1
ATOM 2854 C CA . LEU A 1 353 ? -0.414 7.719 2.101 1.00 97.31 353 LEU A CA 1
ATOM 2855 C C . LEU A 1 353 ? -1.827 7.192 1.847 1.00 97.31 353 LEU A C 1
ATOM 2857 O O . LEU A 1 353 ? -2.769 7.986 1.816 1.00 97.31 353 LEU A O 1
ATOM 2861 N N . LEU A 1 354 ? -1.981 5.874 1.686 1.00 96.94 354 LEU A N 1
ATOM 2862 C CA . LEU A 1 354 ? -3.260 5.285 1.252 1.00 96.94 354 LEU A CA 1
ATOM 2863 C C . LEU A 1 354 ? -4.386 5.514 2.270 1.00 96.94 354 LEU A C 1
ATOM 2865 O O . LEU A 1 354 ? -5.515 5.789 1.896 1.00 96.94 354 LEU A O 1
ATOM 2869 N N . VAL A 1 355 ? -4.077 5.497 3.568 1.00 95.38 355 VAL A N 1
ATOM 2870 C CA . VAL A 1 355 ? -5.070 5.713 4.641 1.00 95.38 355 VAL A CA 1
ATOM 2871 C C . VAL A 1 355 ? -5.279 7.187 5.016 1.00 95.38 355 VAL A C 1
ATOM 2873 O O . VAL A 1 355 ? -6.074 7.509 5.902 1.00 95.38 355 VAL A O 1
ATOM 2876 N N . GLY A 1 356 ? -4.557 8.108 4.370 1.00 86.44 356 GLY A N 1
ATOM 2877 C CA . GLY A 1 356 ? -4.475 9.513 4.779 1.00 86.44 356 GLY A CA 1
ATOM 2878 C C . GLY A 1 356 ? -5.789 10.287 4.649 1.00 86.44 356 GLY A C 1
ATOM 2879 O O . GLY A 1 356 ? -6.067 11.171 5.467 1.00 86.44 356 GLY A O 1
ATOM 2880 N N . GLY A 1 357 ? -6.608 9.935 3.652 1.00 86.00 357 GLY A N 1
ATOM 2881 C CA . GLY A 1 357 ? -7.943 10.502 3.458 1.00 86.00 357 GLY A CA 1
ATOM 2882 C C . GLY A 1 357 ? -8.863 10.184 4.637 1.00 86.00 357 GLY A C 1
ATOM 2883 O O . GLY A 1 357 ? -9.350 11.098 5.302 1.00 86.00 357 GLY A O 1
ATOM 2884 N N . LYS A 1 358 ? -9.026 8.892 4.954 1.00 88.56 358 LYS A N 1
ATOM 2885 C CA . LYS A 1 358 ? -9.917 8.401 6.021 1.00 88.56 358 LYS A CA 1
ATOM 2886 C C . LYS A 1 358 ? -9.497 8.787 7.432 1.00 88.56 358 LYS A C 1
ATOM 2888 O O . LYS A 1 358 ? -10.353 9.068 8.265 1.00 88.56 358 LYS A O 1
ATOM 2893 N N . LEU A 1 359 ? -8.196 8.839 7.707 1.00 87.19 359 LEU A N 1
ATOM 2894 C CA . LEU A 1 359 ? -7.684 9.231 9.024 1.00 87.19 359 LEU A CA 1
ATOM 2895 C C . LEU A 1 359 ? -7.641 10.754 9.233 1.00 87.19 359 LEU A C 1
ATOM 2897 O O . LEU A 1 359 ? -7.123 11.215 10.250 1.00 87.19 359 LEU A O 1
ATOM 2901 N N . ASN A 1 360 ? -8.182 11.541 8.292 1.00 85.75 360 ASN A N 1
ATOM 2902 C CA . ASN A 1 360 ? -8.222 13.006 8.333 1.00 85.75 360 ASN A CA 1
ATOM 2903 C C . ASN A 1 360 ? -6.842 13.667 8.500 1.00 85.75 360 ASN A C 1
ATOM 2905 O O . ASN A 1 360 ? -6.736 14.789 8.995 1.00 85.75 360 ASN A O 1
ATOM 2909 N N . VAL A 1 361 ? -5.774 13.000 8.049 1.00 83.12 361 VAL A N 1
ATOM 2910 C CA . VAL A 1 361 ? -4.393 13.514 8.136 1.00 83.12 361 VAL A CA 1
ATOM 2911 C C . VAL A 1 361 ? -4.243 14.812 7.336 1.00 83.12 361 VAL A C 1
ATOM 2913 O O . VAL A 1 361 ? -3.477 15.698 7.702 1.00 83.12 361 VAL A O 1
ATOM 2916 N N . HIS A 1 362 ? -5.041 14.962 6.278 1.00 81.81 362 HIS A N 1
ATOM 2917 C CA . HIS A 1 362 ? -5.087 16.152 5.436 1.00 81.81 362 HIS A CA 1
ATOM 2918 C C . HIS A 1 362 ? -5.529 17.437 6.160 1.00 81.81 362 HIS A C 1
ATOM 2920 O O . HIS A 1 362 ? -5.274 18.521 5.643 1.00 81.81 362 HIS A O 1
ATOM 2926 N N . MET A 1 363 ? -6.149 17.350 7.345 1.00 85.19 363 MET A N 1
ATOM 2927 C CA . MET A 1 363 ? -6.518 18.533 8.141 1.00 85.19 363 MET A CA 1
ATOM 2928 C C . MET A 1 363 ? -5.294 19.278 8.690 1.00 85.19 363 MET A C 1
ATOM 2930 O O . MET A 1 363 ? -5.341 20.486 8.903 1.00 85.19 363 MET A O 1
ATOM 2934 N N . THR A 1 364 ? -4.183 18.568 8.887 1.00 87.12 364 THR A N 1
ATOM 2935 C CA . THR A 1 364 ? -2.873 19.141 9.215 1.00 87.12 364 THR A CA 1
ATOM 2936 C C . THR A 1 364 ? -1.841 18.511 8.282 1.00 87.12 364 THR A C 1
ATOM 2938 O O . THR A 1 364 ? -1.170 17.555 8.684 1.00 87.12 364 THR A O 1
ATOM 2941 N N . PRO A 1 365 ? -1.757 18.980 7.023 1.00 89.25 365 PRO A N 1
ATOM 2942 C CA . PRO A 1 365 ? -1.024 18.287 5.975 1.00 89.25 365 PRO A CA 1
ATOM 2943 C C . PRO A 1 365 ? 0.459 18.172 6.349 1.00 89.25 365 PRO A C 1
ATOM 2945 O O . PRO A 1 365 ? 1.121 19.193 6.572 1.00 89.25 365 PRO A O 1
ATOM 2948 N N . PRO A 1 366 ? 0.998 16.946 6.457 1.00 93.38 366 PRO A N 1
ATOM 2949 C CA . PRO A 1 366 ? 2.352 16.769 6.939 1.00 93.38 366 PRO A CA 1
ATOM 2950 C C . PRO A 1 366 ? 3.388 17.083 5.867 1.00 93.38 366 PRO A C 1
ATOM 2952 O O . PRO A 1 366 ? 3.143 16.970 4.663 1.00 93.38 366 PRO A O 1
ATOM 2955 N N . GLN A 1 367 ? 4.582 17.451 6.324 1.00 96.06 367 GLN A N 1
ATOM 2956 C CA . GLN A 1 367 ? 5.741 17.590 5.455 1.00 96.06 367 GLN A CA 1
ATOM 2957 C C . GLN A 1 367 ? 6.443 16.245 5.284 1.00 96.06 367 GLN A C 1
ATOM 2959 O O . GLN A 1 367 ? 6.616 15.479 6.236 1.00 96.06 367 GLN A O 1
ATOM 2964 N N . VAL A 1 368 ? 6.872 15.978 4.059 1.00 97.44 368 VAL A N 1
ATOM 2965 C CA . VAL A 1 368 ? 7.719 14.853 3.687 1.00 97.44 368 VAL A CA 1
ATOM 2966 C C . VAL A 1 368 ? 9.108 15.389 3.380 1.00 97.44 368 VAL A C 1
ATOM 2968 O O . VAL A 1 368 ? 9.265 16.301 2.566 1.00 97.44 368 VAL A O 1
ATOM 2971 N N . LYS A 1 369 ? 10.119 14.813 4.027 1.00 96.75 369 LYS A N 1
ATOM 2972 C CA . LYS A 1 369 ? 11.534 15.093 3.782 1.00 9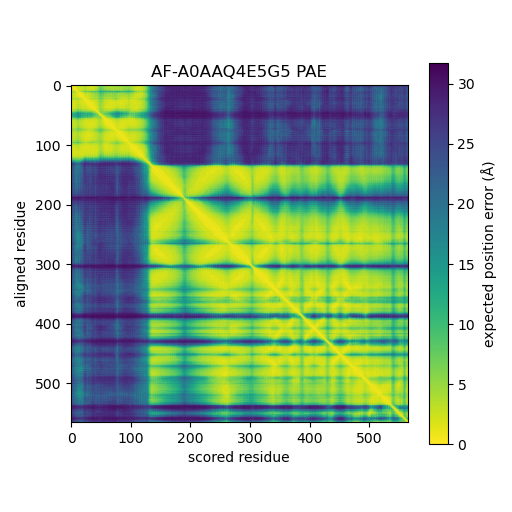6.75 369 LYS A CA 1
ATOM 2973 C C . LYS A 1 369 ? 12.171 13.915 3.054 1.00 96.75 369 LYS A C 1
ATOM 2975 O O . LYS A 1 369 ? 11.926 12.765 3.408 1.00 96.75 369 LYS A O 1
ATOM 2980 N N . VAL A 1 370 ? 13.001 14.220 2.065 1.00 97.06 370 VAL A N 1
ATOM 2981 C CA . VAL A 1 370 ? 13.732 13.254 1.246 1.00 97.06 370 VAL A CA 1
ATOM 2982 C C . VAL A 1 370 ? 15.224 13.365 1.538 1.00 97.06 370 VAL A C 1
ATOM 2984 O O . VAL A 1 370 ? 15.794 14.459 1.548 1.00 97.06 370 VAL A O 1
ATOM 2987 N N . SER A 1 371 ? 15.882 12.239 1.765 1.00 95.06 371 SER A N 1
ATOM 2988 C CA . SER A 1 371 ? 17.340 12.139 1.853 1.00 95.06 371 SER A CA 1
ATOM 2989 C C . SER A 1 371 ? 17.832 10.982 0.991 1.00 95.06 371 SER A C 1
ATOM 2991 O O . SER A 1 371 ? 17.071 10.071 0.687 1.00 95.06 371 SER A O 1
ATOM 2993 N N . ILE A 1 372 ? 19.091 11.020 0.558 1.00 94.50 372 ILE A N 1
ATOM 2994 C CA . ILE A 1 372 ? 19.737 9.866 -0.079 1.00 94.50 372 ILE A CA 1
ATOM 2995 C C . ILE A 1 372 ? 20.599 9.154 0.955 1.00 94.50 372 ILE A C 1
ATOM 2997 O O . ILE A 1 372 ? 21.358 9.797 1.685 1.00 94.50 372 ILE A O 1
ATOM 3001 N N . ILE A 1 373 ? 20.469 7.835 1.021 1.00 92.81 373 ILE A N 1
ATOM 3002 C CA . ILE A 1 373 ? 21.197 6.981 1.955 1.00 92.81 373 ILE A CA 1
ATOM 3003 C C . ILE A 1 373 ? 21.904 5.848 1.208 1.00 92.81 373 ILE A C 1
ATOM 3005 O O . ILE A 1 373 ? 21.457 5.429 0.138 1.00 92.81 373 ILE A O 1
ATOM 3009 N N . SER A 1 374 ? 23.011 5.366 1.764 1.00 90.44 374 SER A N 1
ATOM 3010 C CA . SER A 1 374 ? 23.746 4.212 1.243 1.00 90.44 374 SER A CA 1
ATOM 3011 C C . SER A 1 374 ? 23.137 2.891 1.713 1.00 90.44 374 SER A C 1
ATOM 3013 O O . SER A 1 374 ? 22.306 2.853 2.626 1.00 90.44 374 SER A O 1
ATOM 3015 N N . GLU A 1 375 ? 23.597 1.785 1.133 1.00 86.38 375 GLU A N 1
ATOM 3016 C CA . GLU A 1 375 ? 23.232 0.431 1.558 1.00 86.38 375 GLU A CA 1
ATOM 3017 C C . GLU A 1 375 ? 23.473 0.180 3.054 1.00 86.38 375 GLU A C 1
ATOM 3019 O O . GLU A 1 375 ? 22.565 -0.246 3.771 1.00 86.38 375 GLU A O 1
ATOM 3024 N N . GLY A 1 376 ? 24.659 0.523 3.568 1.00 84.81 376 GLY A N 1
ATOM 3025 C CA . GLY A 1 376 ? 24.972 0.353 4.992 1.00 84.81 376 GLY A CA 1
ATOM 3026 C C . GLY A 1 376 ? 24.053 1.165 5.914 1.00 84.81 376 GLY A C 1
ATOM 3027 O O . GLY A 1 376 ? 23.693 0.708 7.004 1.00 84.81 376 GLY A O 1
ATOM 3028 N N . GLN A 1 377 ? 23.617 2.344 5.463 1.00 87.94 377 GLN A N 1
ATOM 3029 C CA . GLN A 1 377 ? 22.676 3.190 6.199 1.00 87.94 377 GLN A CA 1
ATOM 3030 C C . GLN A 1 377 ? 21.259 2.615 6.182 1.00 87.94 377 GLN A C 1
ATOM 3032 O O . GLN A 1 377 ? 20.611 2.598 7.225 1.00 87.94 377 GLN A O 1
ATOM 3037 N N . ALA A 1 378 ? 20.794 2.088 5.046 1.00 87.75 378 ALA A N 1
ATOM 3038 C CA . ALA A 1 378 ? 19.495 1.420 4.961 1.00 87.75 378 ALA A CA 1
ATOM 3039 C C . ALA A 1 378 ? 19.441 0.166 5.847 1.00 87.75 378 ALA A C 1
ATOM 3041 O O . ALA A 1 378 ? 18.472 -0.042 6.574 1.00 87.75 378 ALA A O 1
ATOM 3042 N N . ASN A 1 379 ? 20.519 -0.623 5.861 1.00 85.69 379 ASN A N 1
ATOM 3043 C CA . ASN A 1 379 ? 20.650 -1.789 6.736 1.00 85.69 379 ASN A CA 1
ATOM 3044 C C . ASN A 1 379 ? 20.632 -1.406 8.222 1.00 85.69 379 ASN A C 1
ATOM 3046 O O . ASN A 1 379 ? 20.080 -2.133 9.046 1.00 85.69 379 ASN A O 1
ATOM 3050 N N . SER A 1 380 ? 21.220 -0.260 8.574 1.00 85.81 380 SER A N 1
ATOM 3051 C CA . SER A 1 380 ? 21.186 0.262 9.945 1.00 85.81 380 SER A CA 1
ATOM 3052 C C . SER A 1 380 ? 19.798 0.785 10.326 1.00 85.81 380 SER A C 1
ATOM 3054 O O . SER A 1 380 ? 19.364 0.578 11.457 1.00 85.81 380 SER A O 1
ATOM 3056 N N . LEU A 1 381 ? 19.082 1.405 9.379 1.00 84.19 381 LEU A N 1
ATOM 3057 C CA . LEU A 1 381 ? 17.719 1.905 9.573 1.00 84.19 381 LEU A CA 1
ATOM 3058 C C . LEU A 1 381 ? 16.741 0.770 9.907 1.00 84.19 381 LEU A C 1
ATOM 3060 O O . LEU A 1 381 ? 15.905 0.936 10.781 1.00 84.19 381 LEU A O 1
ATOM 3064 N N . LEU A 1 382 ? 16.882 -0.399 9.274 1.00 80.25 382 LEU A N 1
ATOM 3065 C CA . LEU A 1 382 ? 16.046 -1.566 9.582 1.00 80.25 382 LEU A CA 1
ATOM 3066 C C . LEU A 1 382 ? 16.336 -2.205 10.947 1.00 80.25 382 LEU A C 1
ATOM 3068 O O . LEU A 1 382 ? 15.484 -2.904 11.482 1.00 80.25 382 LEU A O 1
ATOM 3072 N N . LYS A 1 383 ? 17.537 -2.002 11.503 1.00 78.56 383 LYS A N 1
ATOM 3073 C CA . LYS A 1 383 ? 17.946 -2.573 12.799 1.00 78.56 383 LYS A CA 1
ATOM 3074 C C . LYS A 1 383 ? 17.661 -1.650 13.986 1.00 78.56 383 LYS A C 1
ATOM 3076 O O . LYS A 1 383 ? 17.704 -2.105 15.124 1.00 78.56 383 LYS A O 1
ATOM 3081 N N . SER A 1 384 ? 17.429 -0.362 13.739 1.00 68.31 384 SER A N 1
ATOM 3082 C CA . SER A 1 384 ? 17.201 0.653 14.767 1.00 68.31 384 SER A CA 1
ATOM 3083 C C . SER A 1 384 ? 15.812 1.260 14.605 1.00 68.31 384 SER A C 1
ATOM 3085 O O . SER A 1 384 ? 15.584 2.018 13.669 1.00 68.31 384 SER A O 1
ATOM 3087 N N . ASP A 1 385 ? 14.924 1.038 15.580 1.00 53.38 385 ASP A N 1
ATOM 3088 C CA . ASP A 1 385 ? 13.595 1.681 15.640 1.00 53.38 385 ASP A CA 1
ATOM 3089 C C . ASP A 1 385 ? 13.662 3.212 15.712 1.00 53.38 385 ASP A C 1
ATOM 3091 O O . ASP A 1 385 ? 12.694 3.920 15.429 1.00 53.38 385 ASP A O 1
ATOM 3095 N N . LYS A 1 386 ? 14.820 3.764 16.088 1.00 54.97 386 LYS A N 1
ATOM 3096 C CA . LYS A 1 386 ? 15.048 5.200 15.996 1.00 54.97 386 LYS A CA 1
ATOM 3097 C C . LYS A 1 386 ? 15.494 5.527 14.585 1.00 54.97 386 LYS A C 1
ATOM 3099 O O . LYS A 1 386 ? 16.629 5.233 14.205 1.00 54.97 386 LYS A O 1
ATOM 3104 N N . VAL A 1 387 ? 14.608 6.219 13.873 1.00 52.78 387 VAL A N 1
ATOM 3105 C CA . VAL A 1 387 ? 14.892 7.009 12.675 1.00 52.78 387 VAL A CA 1
ATOM 3106 C C . VAL A 1 387 ? 15.885 8.117 13.055 1.00 52.78 387 VAL A C 1
ATOM 3108 O O . VAL A 1 387 ? 15.538 9.275 13.274 1.00 52.78 387 VAL A O 1
ATOM 3111 N N . GLY A 1 388 ? 17.140 7.729 13.261 1.00 50.56 388 GLY A N 1
ATOM 3112 C CA . GLY A 1 388 ? 18.225 8.638 13.571 1.00 50.56 388 GLY A CA 1
ATOM 3113 C C . GLY A 1 388 ? 18.562 9.443 12.329 1.00 50.56 388 GLY A C 1
ATOM 3114 O O . GLY A 1 388 ? 18.665 8.891 11.234 1.00 50.56 388 GLY A O 1
ATOM 3115 N N . VAL A 1 389 ? 18.745 10.749 12.509 1.00 50.41 389 VAL A N 1
ATOM 3116 C CA . VAL A 1 389 ? 19.323 11.670 11.527 1.00 50.41 389 VAL A CA 1
ATOM 3117 C C . VAL A 1 389 ? 20.776 11.246 11.280 1.00 50.41 389 VAL A C 1
ATOM 3119 O O . VAL A 1 389 ? 21.715 11.842 11.796 1.00 50.41 389 VAL A O 1
ATOM 3122 N N . GLY A 1 390 ? 20.967 10.145 10.559 1.00 56.69 390 GLY A N 1
ATOM 3123 C CA . GLY A 1 390 ? 22.258 9.770 10.009 1.00 56.69 390 GLY A CA 1
ATOM 3124 C C . GLY A 1 390 ? 22.678 10.820 8.988 1.00 56.69 390 GLY A C 1
ATOM 3125 O O . GLY A 1 390 ? 21.836 11.424 8.318 1.00 56.69 390 GLY A O 1
ATOM 3126 N N . GLU A 1 391 ? 23.981 11.063 8.882 1.00 66.25 391 GLU A N 1
ATOM 3127 C CA . GLU A 1 391 ? 24.527 11.948 7.858 1.00 66.25 391 GLU A CA 1
ATOM 3128 C C . GLU A 1 391 ? 24.074 11.444 6.480 1.00 66.25 391 GLU A C 1
ATOM 3130 O O . GLU A 1 391 ? 24.382 10.314 6.108 1.00 66.25 391 GLU A O 1
ATOM 3135 N N . ALA A 1 392 ? 23.307 12.238 5.728 1.00 80.62 392 ALA A N 1
ATOM 3136 C CA . ALA A 1 392 ? 22.868 11.826 4.399 1.00 80.62 392 ALA A CA 1
ATOM 3137 C C . ALA A 1 392 ? 24.087 11.485 3.528 1.00 80.62 392 ALA A C 1
ATOM 3139 O O . ALA A 1 392 ? 25.131 12.141 3.600 1.00 80.62 392 ALA A O 1
ATOM 3140 N N . SER A 1 393 ? 23.938 10.483 2.664 1.00 86.19 393 SER A N 1
ATOM 3141 C CA . SER A 1 393 ? 24.975 10.115 1.698 1.00 86.19 393 SER A CA 1
ATOM 3142 C C . SER A 1 393 ? 25.125 11.155 0.585 1.00 86.19 393 SER A C 1
ATOM 3144 O O . SER A 1 393 ? 25.989 11.012 -0.267 1.00 86.19 393 SER A O 1
ATOM 3146 N N . GLY A 1 394 ? 24.322 12.219 0.560 1.00 88.50 394 GLY A N 1
ATOM 3147 C CA . GLY A 1 394 ? 24.397 13.254 -0.461 1.00 88.50 394 GLY A CA 1
ATOM 3148 C C . GLY A 1 394 ? 23.427 14.408 -0.241 1.00 88.50 394 GLY A C 1
ATOM 3149 O O . GLY A 1 394 ? 22.512 14.332 0.580 1.00 88.50 394 GLY A O 1
ATOM 3150 N N . ASP A 1 395 ? 23.631 15.466 -1.025 1.00 92.38 395 ASP A N 1
ATOM 3151 C CA . ASP A 1 395 ? 22.887 16.721 -0.936 1.00 92.38 395 ASP A CA 1
ATOM 3152 C C . ASP A 1 395 ? 21.823 16.787 -2.037 1.00 92.38 395 ASP A C 1
ATOM 3154 O O . ASP A 1 395 ? 22.148 16.935 -3.223 1.00 92.38 395 ASP A O 1
ATOM 3158 N N . ILE A 1 396 ? 20.548 16.710 -1.647 1.00 95.12 396 ILE A N 1
ATOM 3159 C CA . ILE A 1 396 ? 19.400 16.884 -2.546 1.00 95.12 396 ILE A CA 1
ATOM 3160 C C . ILE A 1 396 ? 18.792 18.269 -2.321 1.00 95.12 396 ILE A C 1
ATOM 3162 O O . ILE A 1 396 ? 18.411 18.615 -1.205 1.00 95.12 396 ILE A O 1
ATOM 3166 N N . LEU A 1 397 ? 18.658 19.050 -3.390 1.00 94.88 397 LEU A N 1
ATOM 3167 C CA . LEU A 1 397 ? 17.885 20.290 -3.387 1.00 94.88 397 LEU A CA 1
ATOM 3168 C C . LEU A 1 397 ? 16.391 20.021 -3.560 1.00 94.88 397 LEU A C 1
ATOM 3170 O O . LEU A 1 397 ? 16.012 19.080 -4.258 1.00 94.88 397 LEU A O 1
ATOM 3174 N N . ASN A 1 398 ? 15.558 20.911 -3.009 1.00 94.94 398 ASN A N 1
ATOM 3175 C CA . ASN A 1 398 ? 14.091 20.834 -3.067 1.00 94.94 398 ASN A CA 1
ATOM 3176 C C . ASN A 1 398 ? 13.558 19.498 -2.524 1.00 94.94 398 ASN A C 1
ATOM 3178 O O . ASN A 1 398 ? 12.663 18.885 -3.101 1.00 94.94 398 ASN A O 1
ATOM 3182 N N . ASN A 1 399 ? 14.164 19.030 -1.434 1.00 94.25 399 ASN A N 1
ATOM 3183 C CA . ASN A 1 399 ? 13.935 17.719 -0.842 1.00 94.25 399 ASN A CA 1
ATOM 3184 C C . ASN A 1 399 ? 12.826 17.705 0.221 1.00 94.25 399 ASN A C 1
ATOM 3186 O O . ASN A 1 399 ? 12.678 16.714 0.928 1.00 94.25 399 ASN A O 1
ATOM 3190 N N . THR A 1 400 ? 12.073 18.791 0.375 1.00 96.69 400 THR A N 1
ATOM 3191 C CA . THR A 1 400 ? 10.920 18.873 1.275 1.00 96.69 400 THR A CA 1
ATOM 3192 C C . THR A 1 400 ? 9.671 19.254 0.493 1.00 96.69 400 THR A C 1
ATOM 3194 O O . THR A 1 400 ? 9.723 20.078 -0.420 1.00 96.69 400 THR A O 1
ATOM 3197 N N . GLY A 1 401 ? 8.548 18.629 0.831 1.00 96.69 401 GLY A N 1
ATOM 3198 C CA . GLY A 1 401 ? 7.257 18.888 0.203 1.00 96.69 401 GLY A CA 1
ATOM 3199 C C . GLY A 1 401 ? 6.119 18.618 1.178 1.00 96.69 401 GLY A C 1
ATOM 3200 O O . GLY A 1 401 ? 6.227 17.738 2.026 1.00 96.69 401 GLY A O 1
ATOM 3201 N N . THR A 1 402 ? 5.043 19.388 1.081 1.00 96.81 402 THR A N 1
ATOM 3202 C CA . THR A 1 402 ? 3.839 19.195 1.898 1.00 96.81 402 THR A CA 1
ATOM 3203 C C . THR A 1 402 ? 2.889 18.248 1.172 1.00 96.81 402 THR A C 1
ATOM 3205 O O . THR A 1 402 ? 2.730 18.366 -0.040 1.00 96.81 402 THR A O 1
ATOM 3208 N N . MET A 1 403 ? 2.280 17.299 1.886 1.00 96.25 403 MET A N 1
ATOM 3209 C CA . MET A 1 403 ? 1.261 16.429 1.293 1.00 96.25 403 MET A CA 1
ATOM 3210 C C . MET A 1 403 ? -0.015 17.212 0.974 1.00 96.25 403 MET A C 1
ATOM 3212 O O . MET A 1 403 ? -0.487 18.009 1.780 1.00 96.25 403 MET A O 1
ATOM 3216 N N . GLU A 1 404 ? -0.594 16.940 -0.185 1.00 95.12 404 GLU A N 1
ATOM 3217 C CA . GLU A 1 404 ? -1.799 17.567 -0.710 1.00 95.12 404 GLU A CA 1
ATOM 3218 C C . GLU A 1 404 ? -2.905 16.519 -0.849 1.00 95.12 404 GLU A C 1
ATOM 3220 O O . GLU A 1 404 ? -2.670 15.383 -1.275 1.00 95.12 404 GLU A O 1
ATOM 3225 N N . TYR A 1 405 ? -4.122 16.896 -0.451 1.00 94.94 405 TYR A N 1
ATOM 3226 C CA . TYR A 1 405 ? -5.300 16.046 -0.572 1.00 94.94 405 TYR A CA 1
ATOM 3227 C C . TYR A 1 405 ? -6.106 16.415 -1.813 1.00 94.94 405 TYR A C 1
ATOM 3229 O O . TYR A 1 405 ? -6.630 17.524 -1.929 1.00 94.94 405 TYR A O 1
ATOM 3237 N N . HIS A 1 406 ? -6.243 15.462 -2.726 1.00 90.56 406 HIS A N 1
ATOM 3238 C CA . HIS A 1 406 ? -7.017 15.613 -3.948 1.00 90.56 406 HIS A CA 1
ATOM 3239 C C . HIS A 1 406 ? -8.441 15.106 -3.721 1.00 90.56 406 HIS A C 1
ATOM 3241 O O . HIS A 1 406 ? -8.674 13.903 -3.674 1.00 90.56 406 HIS A O 1
ATOM 3247 N N . GLN A 1 407 ? -9.415 16.013 -3.601 1.00 87.12 407 GLN A N 1
ATOM 3248 C CA . GLN A 1 407 ? -10.801 15.650 -3.264 1.00 87.12 407 GLN A CA 1
ATOM 3249 C C . GLN A 1 407 ? -11.465 14.718 -4.290 1.00 87.12 407 GLN A C 1
ATOM 3251 O O . GLN A 1 407 ? -12.220 13.831 -3.900 1.00 87.12 407 GLN A O 1
ATOM 3256 N N . ALA A 1 408 ? -11.168 14.895 -5.582 1.00 86.94 408 ALA A N 1
ATOM 3257 C CA . ALA A 1 408 ? -11.756 14.091 -6.654 1.00 86.94 408 ALA A CA 1
ATOM 3258 C C . ALA A 1 408 ? -11.321 12.618 -6.594 1.00 86.94 408 ALA A C 1
ATOM 3260 O O . ALA A 1 408 ? -12.135 11.729 -6.813 1.00 86.94 408 ALA A O 1
ATOM 3261 N N . THR A 1 409 ? -10.052 12.365 -6.266 1.00 84.75 409 THR A N 1
ATOM 3262 C CA . THR A 1 409 ? -9.469 11.015 -6.219 1.00 84.75 409 THR A CA 1
ATOM 3263 C C . THR A 1 409 ? -9.343 10.469 -4.795 1.00 84.75 409 THR A C 1
ATOM 3265 O O . THR A 1 409 ? -8.997 9.309 -4.612 1.00 84.75 409 THR A O 1
ATOM 3268 N N . ARG A 1 410 ? -9.614 11.295 -3.774 1.00 87.56 410 ARG A N 1
ATOM 3269 C CA . ARG A 1 410 ? -9.403 11.012 -2.340 1.00 87.56 410 ARG A CA 1
ATOM 3270 C C . ARG A 1 410 ? -7.958 10.643 -1.992 1.00 87.56 410 ARG A C 1
ATOM 3272 O O . ARG A 1 410 ? -7.690 9.940 -1.023 1.00 87.56 410 ARG A O 1
ATOM 3279 N N . GLN A 1 411 ? -7.000 11.129 -2.773 1.00 92.44 411 GLN A N 1
ATOM 3280 C CA . GLN A 1 411 ? -5.588 10.791 -2.610 1.00 92.44 411 GLN A CA 1
ATOM 3281 C C . GLN A 1 411 ? -4.888 11.823 -1.735 1.00 92.44 411 GLN A C 1
ATOM 3283 O O . GLN A 1 411 ? -4.962 13.018 -2.014 1.00 92.44 411 GLN A O 1
ATOM 3288 N N . LEU A 1 412 ? -4.165 11.365 -0.711 1.00 95.81 412 LEU A N 1
ATOM 3289 C CA . LEU A 1 412 ? -3.209 12.191 0.025 1.00 95.81 412 LEU A CA 1
ATOM 3290 C C . LEU A 1 412 ? -1.799 11.871 -0.473 1.00 95.81 412 LEU A C 1
ATOM 3292 O O . LEU A 1 412 ? -1.258 10.804 -0.173 1.00 95.81 412 LEU A O 1
ATOM 3296 N N . SER A 1 413 ? -1.202 12.782 -1.239 1.00 96.62 413 SER A N 1
ATOM 3297 C CA . SER A 1 413 ? 0.094 12.547 -1.882 1.00 96.62 413 SER A CA 1
ATOM 3298 C C . SER A 1 413 ? 0.968 13.797 -1.909 1.00 96.62 413 SER A C 1
ATOM 3300 O O . SER A 1 413 ? 0.496 14.905 -1.696 1.00 96.62 413 SER A O 1
ATOM 3302 N N . VAL A 1 414 ? 2.261 13.632 -2.160 1.00 97.19 414 VAL A N 1
ATOM 3303 C CA . VAL A 1 414 ? 3.184 14.729 -2.459 1.00 97.19 414 VAL A CA 1
ATOM 3304 C C . VAL A 1 414 ? 3.957 14.385 -3.721 1.00 97.19 414 VAL A C 1
ATOM 3306 O O . VAL A 1 414 ? 4.565 13.317 -3.819 1.00 97.19 414 VAL A O 1
ATOM 3309 N N . SER A 1 415 ? 3.947 15.293 -4.697 1.00 97.19 415 SER A N 1
ATOM 3310 C CA . SER A 1 415 ? 4.708 15.137 -5.936 1.00 97.19 415 SER A CA 1
ATOM 3311 C C . SER A 1 415 ? 5.890 16.095 -5.958 1.00 97.19 415 SER A C 1
ATOM 3313 O O . SER A 1 415 ? 5.751 17.310 -6.112 1.00 97.19 415 SER A O 1
ATOM 3315 N N . PHE A 1 416 ? 7.086 15.535 -5.839 1.00 97.81 416 PHE A N 1
ATOM 3316 C CA . PHE A 1 416 ? 8.327 16.274 -5.969 1.00 97.81 416 PHE A CA 1
ATOM 3317 C C . PHE A 1 416 ? 8.663 16.416 -7.450 1.00 97.81 416 PHE A C 1
ATOM 3319 O O . PHE A 1 416 ? 8.959 15.429 -8.120 1.00 97.81 416 PHE A O 1
ATOM 3326 N N . ARG A 1 417 ? 8.623 17.643 -7.978 1.00 94.44 417 ARG A N 1
ATOM 3327 C CA . ARG A 1 417 ? 8.803 17.899 -9.421 1.00 94.44 417 ARG A CA 1
ATOM 3328 C C . ARG A 1 417 ? 10.196 18.393 -9.810 1.00 94.44 417 ARG A C 1
ATOM 3330 O O . ARG A 1 417 ? 10.569 18.307 -10.972 1.00 94.44 417 ARG A O 1
ATOM 3337 N N . ASN A 1 418 ? 10.950 18.933 -8.854 1.00 94.12 418 ASN A N 1
ATOM 3338 C CA . ASN A 1 418 ? 12.191 19.669 -9.118 1.00 94.12 418 ASN A CA 1
ATOM 3339 C C . ASN A 1 418 ? 13.330 19.279 -8.161 1.00 94.12 418 ASN A C 1
ATOM 3341 O O . ASN A 1 418 ? 14.164 20.127 -7.834 1.00 94.12 418 ASN A O 1
ATOM 3345 N N . MET A 1 419 ? 13.368 18.028 -7.689 1.00 97.38 419 MET A N 1
ATOM 3346 C CA . MET A 1 419 ? 14.495 17.562 -6.874 1.00 97.38 419 MET A CA 1
ATOM 3347 C C . MET A 1 419 ? 15.770 17.500 -7.714 1.00 97.38 419 MET A C 1
ATOM 3349 O O . MET A 1 419 ? 15.713 17.222 -8.911 1.00 97.38 419 MET A O 1
ATOM 3353 N N . GLN A 1 420 ? 16.927 17.759 -7.103 1.00 96.44 420 GLN A N 1
ATOM 3354 C CA . GLN A 1 420 ? 18.220 17.696 -7.793 1.00 96.44 420 GLN A CA 1
ATOM 3355 C C . GLN A 1 420 ? 19.321 17.220 -6.843 1.00 96.44 420 GLN A C 1
ATOM 3357 O O . GLN A 1 420 ? 19.527 17.819 -5.791 1.00 96.44 420 GLN A O 1
ATOM 3362 N N . LEU A 1 421 ? 20.061 16.181 -7.234 1.00 95.69 421 LEU A N 1
ATOM 3363 C CA . LEU A 1 421 ? 21.197 15.661 -6.469 1.00 95.69 421 LEU A CA 1
ATOM 3364 C C . LEU A 1 421 ? 22.468 16.431 -6.853 1.00 95.69 421 LEU A C 1
ATOM 3366 O O . LEU A 1 421 ? 22.929 16.323 -7.991 1.00 95.69 421 LEU A O 1
ATOM 3370 N N . ARG A 1 422 ? 23.034 17.215 -5.927 1.00 92.25 422 ARG A N 1
ATOM 3371 C CA . ARG A 1 422 ? 24.247 18.021 -6.174 1.00 92.25 422 ARG A CA 1
ATOM 3372 C C . ARG A 1 422 ? 25.537 17.272 -5.888 1.00 92.25 422 ARG A C 1
ATOM 3374 O O . ARG A 1 422 ? 26.484 17.361 -6.665 1.00 92.25 422 ARG A O 1
ATOM 3381 N N . LYS A 1 423 ? 25.587 16.579 -4.755 1.00 88.19 423 LYS A N 1
ATOM 3382 C CA . LYS A 1 423 ? 26.777 15.877 -4.270 1.00 88.19 423 LYS A CA 1
ATOM 3383 C C . LYS A 1 423 ? 26.384 14.518 -3.723 1.00 88.19 423 LYS A C 1
ATOM 3385 O O . LYS A 1 423 ? 25.299 14.374 -3.168 1.00 88.19 423 LYS A O 1
ATOM 3390 N N . ILE A 1 424 ? 27.284 13.555 -3.868 1.00 89.75 424 ILE A N 1
ATOM 3391 C CA . ILE A 1 424 ? 27.165 12.216 -3.300 1.00 89.75 424 ILE A CA 1
ATOM 3392 C C . ILE A 1 424 ? 28.499 11.857 -2.636 1.00 89.75 424 ILE A C 1
ATOM 3394 O O . ILE A 1 424 ? 29.563 12.050 -3.226 1.00 89.75 424 ILE A O 1
ATOM 3398 N N . LYS A 1 425 ? 28.435 11.393 -1.393 1.00 86.38 425 LYS A N 1
ATOM 3399 C CA . LYS A 1 425 ? 29.535 10.806 -0.633 1.00 86.38 425 LYS A CA 1
ATOM 3400 C C . LYS A 1 425 ? 29.603 9.325 -0.991 1.00 86.38 425 LYS A C 1
ATOM 3402 O O . LYS A 1 425 ? 28.576 8.653 -1.019 1.00 86.38 425 LYS A O 1
ATOM 3407 N N . ARG A 1 426 ? 30.805 8.836 -1.270 1.00 80.44 426 ARG A N 1
ATOM 3408 C CA . ARG A 1 426 ? 31.059 7.442 -1.648 1.00 80.44 426 ARG A CA 1
ATOM 3409 C C . ARG A 1 426 ? 32.063 6.834 -0.695 1.00 80.44 426 ARG A C 1
ATOM 3411 O O . ARG A 1 426 ? 32.958 7.542 -0.233 1.00 80.44 426 ARG A O 1
ATOM 3418 N N . ALA A 1 427 ? 31.914 5.547 -0.411 1.00 71.94 427 ALA A N 1
ATOM 3419 C CA . ALA A 1 427 ? 32.934 4.825 0.336 1.00 71.94 427 ALA A CA 1
ATOM 3420 C C . ALA A 1 427 ? 34.214 4.691 -0.511 1.00 71.94 427 ALA A C 1
ATOM 3422 O O . ALA A 1 427 ? 34.149 4.511 -1.730 1.00 71.94 427 ALA A O 1
ATOM 3423 N N . GLU A 1 428 ? 35.386 4.767 0.124 1.00 64.31 428 GLU A N 1
ATOM 3424 C CA . GLU A 1 428 ? 36.647 4.427 -0.542 1.00 64.31 428 GLU A CA 1
ATOM 3425 C C . GLU A 1 428 ? 36.646 2.929 -0.880 1.00 64.31 428 GLU A C 1
ATOM 3427 O O . GLU A 1 428 ? 36.639 2.080 0.013 1.00 64.31 428 GLU A O 1
ATOM 3432 N N . LYS A 1 429 ? 36.625 2.590 -2.174 1.00 62.78 429 LYS A N 1
ATOM 3433 C CA . LYS A 1 429 ? 36.621 1.193 -2.631 1.00 62.78 429 LYS A CA 1
ATOM 3434 C C . LYS A 1 429 ? 38.036 0.606 -2.654 1.00 62.78 429 LYS A C 1
ATOM 3436 O O . LYS A 1 429 ? 38.987 1.280 -3.048 1.00 62.78 429 LYS A O 1
ATOM 3441 N N . LYS A 1 430 ? 38.168 -0.675 -2.288 1.00 52.47 430 LYS A N 1
ATOM 3442 C CA . LYS A 1 430 ? 39.399 -1.478 -2.431 1.00 52.47 430 LYS A CA 1
ATOM 3443 C C . LYS A 1 430 ? 39.174 -2.567 -3.492 1.00 52.47 430 LYS A C 1
ATOM 3445 O O . LYS A 1 430 ? 38.211 -3.313 -3.385 1.00 52.47 430 LYS A O 1
ATOM 3450 N N . GLY A 1 431 ? 40.070 -2.710 -4.474 1.00 63.06 431 GLY A N 1
ATOM 3451 C CA . GLY A 1 431 ? 40.063 -3.842 -5.423 1.00 63.06 431 GLY A CA 1
ATOM 3452 C C . GLY A 1 431 ? 39.336 -3.598 -6.758 1.00 63.06 431 GLY A C 1
ATOM 3453 O O . GLY A 1 431 ? 39.478 -2.532 -7.349 1.00 63.06 431 GLY A O 1
ATOM 3454 N N . THR A 1 432 ? 38.619 -4.615 -7.263 1.00 57.56 432 THR A N 1
ATOM 3455 C CA . THR A 1 432 ? 37.993 -4.676 -8.610 1.00 57.56 432 THR A CA 1
ATOM 3456 C C . THR A 1 432 ? 36.549 -4.157 -8.682 1.00 57.56 432 THR A C 1
ATOM 3458 O O . THR A 1 432 ? 35.895 -4.326 -9.708 1.00 57.56 432 THR A O 1
ATOM 3461 N N . GLU A 1 433 ? 36.020 -3.567 -7.611 1.00 63.56 433 GLU A N 1
ATOM 3462 C CA . GLU A 1 433 ? 34.632 -3.091 -7.554 1.00 63.56 433 GLU A CA 1
ATOM 3463 C C . GLU A 1 433 ? 34.420 -1.812 -8.372 1.00 63.56 433 GLU A C 1
ATOM 3465 O O . GLU A 1 433 ? 35.121 -0.812 -8.189 1.00 63.56 433 GLU A O 1
ATOM 3470 N N . SER A 1 434 ? 33.399 -1.798 -9.234 1.00 67.31 434 SER A N 1
ATOM 3471 C CA . SER A 1 434 ? 33.059 -0.605 -10.001 1.00 67.31 434 SER A CA 1
ATOM 3472 C C . SER A 1 434 ? 32.270 0.376 -9.147 1.00 67.31 434 SER A C 1
ATOM 3474 O O . SER A 1 434 ? 31.424 0.015 -8.329 1.00 67.31 434 SER A O 1
ATOM 3476 N N . VAL A 1 435 ? 32.490 1.665 -9.376 1.00 65.25 435 VAL A N 1
ATOM 3477 C CA . VAL A 1 435 ? 31.697 2.743 -8.770 1.00 65.25 435 VAL A CA 1
ATOM 3478 C C . VAL A 1 435 ? 30.209 2.637 -9.148 1.00 65.25 435 VAL A C 1
ATOM 3480 O O . VAL A 1 435 ? 29.353 3.100 -8.405 1.00 65.25 435 VAL A O 1
ATOM 3483 N N . MET A 1 436 ? 29.891 1.994 -10.275 1.00 74.38 436 MET A N 1
ATOM 3484 C CA . MET A 1 436 ? 28.518 1.799 -10.767 1.00 74.38 436 MET A CA 1
ATOM 3485 C C . MET A 1 436 ? 27.788 0.617 -10.111 1.00 74.38 436 MET A C 1
ATOM 3487 O O . MET A 1 436 ? 26.594 0.433 -10.339 1.00 74.38 436 MET A O 1
ATOM 3491 N N . ASP A 1 437 ? 28.488 -0.145 -9.268 1.00 78.38 437 ASP A N 1
ATOM 3492 C CA . ASP A 1 437 ? 27.895 -1.202 -8.445 1.00 78.38 437 ASP A CA 1
ATOM 3493 C C . ASP A 1 437 ? 27.384 -0.645 -7.102 1.00 78.38 437 ASP A C 1
ATOM 3495 O O . ASP A 1 437 ? 26.658 -1.324 -6.382 1.00 78.38 437 ASP A O 1
ATOM 3499 N N . GLU A 1 438 ? 27.759 0.593 -6.744 1.00 85.62 438 GLU A N 1
ATOM 3500 C CA . GLU A 1 438 ? 27.323 1.238 -5.502 1.00 85.62 438 GLU A CA 1
ATOM 3501 C C . GLU A 1 438 ? 25.860 1.692 -5.615 1.00 85.62 438 GLU A C 1
ATOM 3503 O O . GLU A 1 438 ? 25.515 2.579 -6.405 1.00 85.62 438 GLU A O 1
ATOM 3508 N N . LYS A 1 439 ? 25.001 1.074 -4.800 1.00 91.25 439 LYS A N 1
ATOM 3509 C CA . LYS A 1 439 ? 23.568 1.356 -4.747 1.00 91.25 439 LYS A CA 1
ATOM 3510 C C . LYS A 1 439 ? 23.244 2.305 -3.594 1.00 91.25 439 LYS A C 1
ATOM 3512 O O . LYS A 1 439 ? 23.742 2.172 -2.476 1.00 91.25 439 LYS A O 1
ATOM 3517 N N . PHE A 1 440 ? 22.347 3.237 -3.871 1.00 93.88 440 PHE A N 1
ATOM 3518 C CA . PHE A 1 440 ? 21.761 4.154 -2.902 1.00 93.88 440 PHE A CA 1
ATOM 3519 C C . PHE A 1 440 ? 20.241 3.984 -2.889 1.00 93.88 440 PHE A C 1
ATOM 3521 O O . PHE A 1 440 ? 19.665 3.362 -3.779 1.00 93.88 440 PHE A O 1
ATOM 3528 N N . SER A 1 441 ? 19.567 4.571 -1.908 1.00 95.19 441 SER A N 1
ATOM 3529 C CA . SER A 1 441 ? 18.110 4.720 -1.918 1.00 95.19 441 SER A CA 1
ATOM 3530 C C . SER A 1 441 ? 17.726 6.118 -1.472 1.00 95.19 441 SER A C 1
ATOM 3532 O O . SER A 1 441 ? 18.387 6.715 -0.620 1.00 95.19 441 SER A O 1
ATOM 3534 N N . LEU A 1 442 ? 16.626 6.631 -2.015 1.00 96.50 442 LEU A N 1
ATOM 3535 C CA . LEU A 1 442 ? 15.952 7.778 -1.434 1.00 96.50 442 LEU A CA 1
ATOM 3536 C C . LEU A 1 442 ? 15.102 7.311 -0.254 1.00 96.50 442 LEU A C 1
ATOM 3538 O O . LEU A 1 442 ? 14.349 6.347 -0.362 1.00 96.50 442 LEU A O 1
ATOM 3542 N N . LEU A 1 443 ? 15.249 7.994 0.870 1.00 96.12 443 LEU A N 1
ATOM 3543 C CA . LEU A 1 443 ? 14.490 7.804 2.092 1.00 96.12 443 LEU A CA 1
ATOM 3544 C C . LEU A 1 443 ? 13.493 8.954 2.208 1.00 96.12 443 LEU A C 1
ATOM 3546 O O . LEU A 1 443 ? 13.883 10.111 2.361 1.00 96.12 443 LEU A O 1
ATOM 3550 N N . PHE A 1 444 ? 12.209 8.625 2.121 1.00 97.44 444 PHE A N 1
ATOM 3551 C CA . PHE A 1 444 ? 11.107 9.559 2.319 1.00 97.44 444 PHE A CA 1
ATOM 3552 C C . PHE A 1 444 ? 10.609 9.408 3.745 1.00 97.44 444 PHE A C 1
ATOM 3554 O O . PHE A 1 444 ? 10.350 8.288 4.174 1.00 97.44 444 PHE A O 1
ATOM 3561 N N . GLN A 1 445 ? 10.481 10.509 4.480 1.00 95.69 445 GLN A N 1
ATOM 3562 C CA . GLN A 1 445 ? 10.125 10.491 5.899 1.00 95.69 445 GLN A CA 1
ATOM 3563 C C . GLN A 1 445 ? 9.086 11.554 6.197 1.00 95.69 445 GLN A C 1
ATOM 3565 O O . GLN A 1 445 ? 9.180 12.674 5.694 1.00 95.69 445 GLN A O 1
ATOM 3570 N N . SER A 1 446 ? 8.126 11.218 7.047 1.00 95.38 446 SER A N 1
ATOM 3571 C CA . SER A 1 446 ? 7.097 12.147 7.491 1.00 95.38 446 SER A CA 1
ATOM 3572 C C . SER A 1 446 ? 6.661 11.847 8.918 1.00 95.38 446 SER A C 1
ATOM 3574 O O . SER A 1 446 ? 6.831 10.736 9.422 1.00 95.38 446 SER A O 1
ATOM 3576 N N . GLN A 1 447 ? 6.088 12.852 9.572 1.00 93.94 447 GLN A N 1
ATOM 3577 C CA . GLN A 1 447 ? 5.501 12.718 10.894 1.00 93.94 447 GLN A CA 1
ATOM 3578 C C . GLN A 1 447 ? 4.171 13.460 10.943 1.00 93.94 447 GLN A C 1
ATOM 3580 O O . GLN A 1 447 ? 4.082 14.616 10.531 1.00 93.94 447 GLN A O 1
ATOM 3585 N N . PHE A 1 448 ? 3.145 12.807 11.480 1.00 93.69 448 PHE A N 1
ATOM 3586 C CA . PHE A 1 448 ? 1.817 13.391 11.646 1.00 93.69 448 PHE A CA 1
ATOM 3587 C C . PHE A 1 448 ? 1.102 12.817 12.862 1.00 93.69 448 PHE A C 1
ATOM 3589 O O . PHE A 1 448 ? 1.553 11.854 13.484 1.00 93.69 448 PHE A O 1
ATOM 3596 N N . LYS A 1 449 ? -0.019 13.445 13.218 1.00 91.81 449 LYS A N 1
ATOM 3597 C CA . LYS A 1 449 ? -0.862 13.023 14.332 1.00 91.81 449 LYS A CA 1
ATOM 3598 C C . LYS A 1 449 ? -2.238 12.598 13.829 1.00 91.81 449 LYS A C 1
ATOM 3600 O O . LYS A 1 449 ? -2.752 13.190 12.886 1.00 91.81 449 LYS A O 1
ATOM 3605 N N . VAL A 1 450 ? -2.838 11.607 14.481 1.00 89.19 450 VAL A N 1
ATOM 3606 C CA . VAL A 1 450 ? -4.180 11.083 14.178 1.00 89.19 450 VAL A CA 1
ATOM 3607 C C . VAL A 1 450 ? -5.028 11.095 15.452 1.00 89.19 450 VAL A C 1
ATOM 3609 O O . VAL A 1 450 ? -4.501 10.979 16.560 1.00 89.19 450 VAL A O 1
ATOM 3612 N N . GLY A 1 451 ? -6.346 11.272 15.309 1.00 81.69 451 GLY A N 1
ATOM 3613 C CA . GLY A 1 451 ? -7.291 11.217 16.430 1.00 81.69 451 GLY A CA 1
ATOM 3614 C C . GLY A 1 451 ? -7.186 12.395 17.398 1.00 81.69 451 GLY A C 1
ATOM 3615 O O . GLY A 1 451 ? -7.165 12.192 18.605 1.00 81.69 451 GLY A O 1
ATOM 3616 N N . GLY A 1 452 ? -7.053 13.624 16.889 1.00 80.94 452 GLY A N 1
ATOM 3617 C CA . GLY A 1 452 ? -6.958 14.819 17.740 1.00 80.94 452 GLY A CA 1
ATOM 3618 C C . GLY A 1 452 ? -5.627 14.959 18.487 1.00 80.94 452 GLY A C 1
ATOM 3619 O O . GLY A 1 452 ? -5.557 15.661 19.489 1.00 80.94 452 GLY A O 1
ATOM 3620 N N . GLY A 1 453 ? -4.566 14.300 18.009 1.00 81.81 453 GLY A N 1
ATOM 3621 C CA . GLY A 1 453 ? -3.240 14.348 18.633 1.00 81.81 453 GLY A CA 1
ATOM 3622 C C . GLY A 1 453 ? -2.899 13.137 19.495 1.00 81.81 453 GLY A C 1
ATOM 3623 O O . GLY A 1 453 ? -1.793 13.085 20.024 1.00 81.81 453 GLY A O 1
ATOM 3624 N N . GLU A 1 454 ? -3.822 12.184 19.620 1.00 85.88 454 GLU A N 1
ATOM 3625 C CA . GLU A 1 454 ? -3.680 11.022 20.493 1.00 85.88 454 GLU A CA 1
ATOM 3626 C C . GLU A 1 454 ? -2.592 10.048 20.027 1.00 85.88 454 GLU A C 1
ATOM 3628 O O . GLU A 1 454 ? -1.826 9.531 20.835 1.00 85.88 454 GLU A O 1
ATOM 3633 N N . LEU A 1 455 ? -2.513 9.813 18.716 1.00 90.31 455 LEU A N 1
ATOM 3634 C CA . LEU A 1 455 ? -1.502 8.957 18.108 1.00 90.31 455 LEU A CA 1
ATOM 3635 C C . LEU A 1 455 ? -0.556 9.805 17.271 1.00 90.31 455 LEU A C 1
ATOM 3637 O O . LEU A 1 455 ? -0.997 10.643 16.481 1.00 90.31 455 LEU A O 1
ATOM 3641 N N . VAL A 1 456 ? 0.743 9.571 17.430 1.00 92.25 456 VAL A N 1
ATOM 3642 C CA . VAL A 1 456 ? 1.797 10.223 16.651 1.00 92.25 456 VAL A CA 1
ATOM 3643 C C . VAL A 1 456 ? 2.489 9.159 15.818 1.00 92.25 456 VAL A C 1
ATOM 3645 O O . VAL A 1 456 ? 3.092 8.242 16.367 1.00 92.25 456 VAL A O 1
ATOM 3648 N N . PHE A 1 457 ? 2.420 9.301 14.500 1.00 93.19 457 PHE A N 1
ATOM 3649 C CA . PHE A 1 457 ? 3.053 8.382 13.567 1.00 93.19 457 PHE A CA 1
ATOM 3650 C C . PHE A 1 457 ? 4.291 9.022 12.963 1.00 93.19 457 PHE A C 1
ATOM 3652 O O . PHE A 1 457 ? 4.242 10.152 12.475 1.00 93.19 457 PHE A O 1
ATOM 3659 N N . GLN A 1 458 ? 5.392 8.278 12.987 1.00 93.12 458 GLN A N 1
ATOM 3660 C CA . GLN A 1 458 ? 6.570 8.536 12.173 1.00 93.12 458 GLN A CA 1
ATOM 3661 C C . GLN A 1 458 ? 6.602 7.465 11.093 1.00 93.12 458 GLN A C 1
ATOM 3663 O O . GLN A 1 458 ? 6.723 6.281 11.394 1.00 93.12 458 GLN A O 1
ATOM 3668 N N . VAL A 1 459 ? 6.442 7.884 9.843 1.00 94.50 459 VAL A N 1
ATOM 3669 C CA . VAL A 1 459 ? 6.411 6.982 8.693 1.00 94.50 459 VAL A CA 1
ATOM 3670 C C . VAL A 1 459 ? 7.610 7.245 7.807 1.00 94.50 459 VAL A C 1
ATOM 3672 O O . VAL A 1 459 ? 8.076 8.382 7.673 1.00 94.50 459 VAL A O 1
ATOM 3675 N N . TRP A 1 460 ? 8.107 6.187 7.185 1.00 95.12 460 TRP A N 1
ATOM 3676 C CA . TRP A 1 460 ? 9.162 6.295 6.200 1.00 95.12 460 TRP A CA 1
ATOM 3677 C C . TRP A 1 460 ? 9.061 5.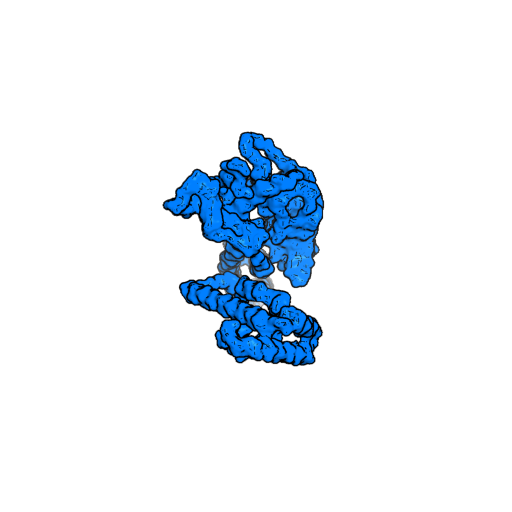176 5.169 1.00 95.12 460 TRP A C 1
ATOM 3679 O O . TRP A 1 460 ? 8.507 4.117 5.438 1.00 95.12 460 TRP A O 1
ATOM 3689 N N . THR A 1 461 ? 9.596 5.426 3.977 1.00 95.50 461 THR A N 1
ATOM 3690 C CA . THR A 1 461 ? 9.708 4.421 2.916 1.00 95.50 461 THR A CA 1
ATOM 3691 C C . THR A 1 461 ? 10.969 4.660 2.098 1.00 95.50 461 THR A C 1
ATOM 3693 O O . THR A 1 461 ? 11.425 5.798 1.944 1.00 95.50 461 THR A O 1
ATOM 3696 N N . LEU A 1 462 ? 11.529 3.575 1.572 1.00 95.19 462 LEU A N 1
ATOM 3697 C CA . LEU A 1 462 ? 12.699 3.584 0.701 1.00 95.19 462 LEU A CA 1
ATOM 3698 C C . LEU A 1 462 ? 12.269 3.459 -0.761 1.00 95.19 462 LEU A C 1
ATOM 3700 O O . LEU A 1 462 ? 11.329 2.725 -1.071 1.00 95.19 462 LEU A O 1
ATOM 3704 N N . SER A 1 463 ? 12.947 4.183 -1.651 1.00 96.81 463 SER A N 1
ATOM 3705 C CA . SER A 1 463 ? 12.838 3.951 -3.090 1.00 96.81 463 SER A CA 1
ATOM 3706 C C . SER A 1 463 ? 13.423 2.603 -3.473 1.00 96.81 463 SER A C 1
ATOM 3708 O O . SER A 1 463 ? 14.171 1.980 -2.718 1.00 96.81 463 SER A O 1
ATOM 3710 N N . LEU A 1 464 ? 13.142 2.180 -4.704 1.00 95.62 464 LEU A N 1
ATOM 3711 C CA . LEU A 1 464 ? 13.977 1.156 -5.318 1.00 95.62 464 LEU A CA 1
ATOM 3712 C C . LEU A 1 464 ? 15.441 1.624 -5.358 1.00 95.62 464 LEU A C 1
ATOM 3714 O O . LEU A 1 464 ? 15.696 2.838 -5.349 1.00 95.62 464 LEU A O 1
ATOM 3718 N N . PRO A 1 465 ? 16.401 0.686 -5.415 1.00 94.50 465 PRO A N 1
ATOM 3719 C CA . PRO A 1 465 ? 17.805 1.036 -5.520 1.00 94.50 465 PRO A CA 1
ATOM 3720 C C . PRO A 1 465 ? 18.085 1.955 -6.704 1.00 94.50 465 PRO A C 1
ATOM 3722 O O . PRO A 1 465 ? 17.602 1.722 -7.817 1.00 94.50 465 PRO A O 1
ATOM 3725 N N . VAL A 1 466 ? 18.884 2.987 -6.439 1.00 95.50 466 VAL A N 1
ATOM 3726 C CA . VAL A 1 466 ? 19.350 3.959 -7.422 1.00 95.50 466 VAL A CA 1
ATOM 3727 C C . VAL A 1 466 ? 20.869 3.904 -7.547 1.00 95.50 466 VAL A C 1
ATOM 3729 O O . VAL A 1 466 ? 21.589 3.802 -6.554 1.00 95.50 466 VAL A O 1
ATOM 3732 N N . VAL A 1 467 ? 21.366 4.011 -8.774 1.00 94.75 467 VAL A N 1
ATOM 3733 C CA . VAL A 1 467 ? 22.787 4.140 -9.094 1.00 94.75 467 VAL A CA 1
ATOM 3734 C C . VAL A 1 467 ? 23.044 5.569 -9.548 1.00 94.75 467 VAL A C 1
ATOM 3736 O O . VAL A 1 467 ? 22.398 6.080 -10.466 1.00 94.75 467 VAL A O 1
ATOM 3739 N N . VAL A 1 468 ? 23.993 6.236 -8.894 1.00 93.81 468 VAL A N 1
ATOM 3740 C CA . VAL A 1 468 ? 24.335 7.629 -9.196 1.00 93.81 468 VAL A CA 1
ATOM 3741 C C . VAL A 1 468 ? 25.487 7.678 -10.197 1.00 93.81 468 VAL A C 1
ATOM 3743 O O . VAL A 1 468 ? 26.545 7.093 -9.973 1.00 93.81 468 VAL A O 1
ATOM 3746 N N . ILE A 1 469 ? 25.324 8.438 -11.274 1.00 92.56 469 ILE A N 1
ATOM 3747 C CA . ILE A 1 469 ? 26.336 8.640 -12.316 1.00 92.56 469 ILE A CA 1
ATOM 3748 C C . ILE A 1 469 ? 26.719 10.117 -12.432 1.00 92.56 469 ILE A C 1
ATOM 3750 O O . ILE A 1 469 ? 25.947 11.017 -12.096 1.00 92.56 469 ILE A O 1
ATOM 3754 N N . VAL A 1 470 ? 27.929 10.377 -12.924 1.00 89.12 470 VAL A N 1
ATOM 3755 C CA . VAL A 1 470 ? 28.408 11.739 -13.225 1.00 89.12 470 VAL A CA 1
ATOM 3756 C C . VAL A 1 470 ? 28.441 12.006 -14.728 1.00 89.12 470 VAL A C 1
ATOM 3758 O O . VAL A 1 470 ? 28.236 13.141 -15.160 1.00 89.12 470 VAL A O 1
ATOM 3761 N N . HIS A 1 471 ? 28.636 10.964 -15.538 1.00 87.81 471 HIS A N 1
ATOM 3762 C CA . HIS A 1 471 ? 28.743 11.070 -16.989 1.00 87.81 471 HIS A CA 1
ATOM 3763 C C . HIS A 1 471 ? 27.864 10.022 -17.688 1.00 87.81 471 HIS A C 1
ATOM 3765 O O . HIS A 1 471 ? 27.662 8.932 -17.168 1.00 87.81 471 HIS A O 1
ATOM 3771 N N . GLY A 1 472 ? 27.325 10.348 -18.869 1.00 87.94 472 GLY A N 1
ATOM 3772 C CA . GLY A 1 472 ? 26.351 9.492 -19.569 1.00 87.94 472 GLY A CA 1
ATOM 3773 C C . GLY A 1 472 ? 26.922 8.157 -20.059 1.00 87.94 472 GLY A C 1
ATOM 3774 O O . GLY A 1 472 ? 26.205 7.174 -20.146 1.00 87.94 472 GLY A O 1
ATOM 3775 N N . ASN A 1 473 ? 28.234 8.067 -20.288 1.00 87.50 473 ASN A N 1
ATOM 3776 C CA . ASN A 1 473 ? 28.897 6.800 -20.644 1.00 87.50 473 ASN A CA 1
ATOM 3777 C C . ASN A 1 473 ? 28.815 5.720 -19.542 1.00 87.50 473 ASN A C 1
ATOM 3779 O O . ASN A 1 473 ? 29.092 4.555 -19.812 1.00 87.50 473 ASN A O 1
ATOM 3783 N N . GLN A 1 474 ? 28.454 6.099 -18.314 1.00 87.56 474 GLN A N 1
ATOM 3784 C CA . GLN A 1 474 ? 28.247 5.192 -17.183 1.00 87.56 474 GLN A CA 1
ATOM 3785 C C . GLN A 1 474 ? 26.848 4.564 -17.183 1.00 87.56 474 GLN A C 1
ATOM 3787 O O . GLN A 1 474 ? 26.620 3.551 -16.528 1.00 87.56 474 GLN A O 1
ATOM 3792 N N . GLU A 1 475 ? 25.908 5.159 -17.916 1.00 90.62 475 GLU A N 1
ATOM 3793 C CA . GLU A 1 475 ? 24.504 4.765 -17.910 1.00 90.62 475 GLU A CA 1
ATOM 3794 C C . GLU A 1 475 ? 24.276 3.287 -18.277 1.00 90.62 475 GLU A C 1
ATOM 3796 O O . GLU A 1 475 ? 23.546 2.633 -17.532 1.00 90.62 475 GLU A O 1
ATOM 3801 N N . PRO A 1 476 ? 24.924 2.701 -19.310 1.00 89.19 476 PRO A N 1
ATOM 3802 C CA . PRO A 1 476 ? 24.727 1.288 -19.633 1.00 89.19 476 PRO A CA 1
ATOM 3803 C C . PRO A 1 476 ? 25.047 0.362 -18.457 1.00 89.19 476 PRO A C 1
ATOM 3805 O O . PRO A 1 476 ? 24.218 -0.452 -18.068 1.00 89.19 476 PRO A O 1
ATOM 3808 N N . HIS A 1 477 ? 26.203 0.534 -17.818 1.00 87.69 477 HIS A N 1
ATOM 3809 C CA . HIS A 1 477 ? 26.613 -0.311 -16.696 1.00 87.69 477 HIS A CA 1
ATOM 3810 C C . HIS A 1 477 ? 25.740 -0.083 -15.453 1.00 87.69 477 HIS A C 1
ATOM 3812 O O . HIS A 1 477 ? 25.389 -1.037 -14.767 1.00 87.69 477 HIS A O 1
ATOM 3818 N N . ALA A 1 478 ? 25.341 1.165 -15.181 1.00 91.00 478 ALA A N 1
ATOM 3819 C CA . ALA A 1 478 ? 24.400 1.467 -14.104 1.00 91.00 478 ALA A CA 1
ATOM 3820 C C . ALA A 1 478 ? 23.051 0.759 -14.322 1.00 91.00 478 ALA A C 1
ATOM 3822 O O . ALA A 1 478 ? 22.486 0.188 -13.387 1.00 91.00 478 ALA A O 1
ATOM 3823 N N . TRP A 1 479 ? 22.563 0.726 -15.566 1.00 92.44 479 TRP A N 1
ATOM 3824 C CA . TRP A 1 479 ? 21.363 -0.025 -15.924 1.00 92.44 479 TRP A CA 1
ATOM 3825 C C . TRP A 1 479 ? 21.531 -1.535 -15.786 1.00 92.44 479 TRP A C 1
ATOM 3827 O O . TRP A 1 479 ? 20.544 -2.193 -15.463 1.00 92.44 479 TRP A O 1
ATOM 3837 N N . ALA A 1 480 ? 22.731 -2.091 -15.968 1.00 91.00 480 ALA A N 1
ATOM 3838 C CA . ALA A 1 480 ? 22.986 -3.506 -15.696 1.00 91.00 480 ALA A CA 1
ATOM 3839 C C . ALA A 1 480 ? 22.723 -3.826 -14.217 1.00 91.00 480 ALA A C 1
ATOM 3841 O O . ALA A 1 480 ? 21.930 -4.716 -13.906 1.00 91.00 480 ALA A O 1
ATOM 3842 N N . THR A 1 481 ? 23.307 -3.034 -13.309 1.00 91.50 481 THR A N 1
ATOM 3843 C CA . THR A 1 481 ? 23.122 -3.154 -11.852 1.00 91.50 481 THR A CA 1
ATOM 3844 C C . THR A 1 481 ? 21.655 -3.018 -11.451 1.00 91.50 481 THR A C 1
ATOM 3846 O O . THR A 1 481 ? 21.133 -3.846 -10.704 1.00 91.50 481 THR A O 1
ATOM 3849 N N . VAL A 1 482 ? 20.968 -1.997 -11.973 1.00 93.81 482 VAL A N 1
ATOM 3850 C CA . VAL A 1 482 ? 19.540 -1.755 -11.707 1.00 93.81 482 VAL A CA 1
ATOM 3851 C C . VAL A 1 482 ? 18.674 -2.899 -12.229 1.00 93.81 482 VAL A C 1
ATOM 3853 O O . VAL A 1 482 ? 17.776 -3.362 -11.530 1.00 93.81 482 VAL A O 1
ATOM 3856 N N . THR A 1 483 ? 18.939 -3.372 -13.448 1.00 93.81 483 THR A N 1
ATOM 3857 C CA . THR A 1 483 ? 18.141 -4.433 -14.075 1.00 93.81 483 THR A CA 1
ATOM 3858 C C . THR A 1 483 ? 18.268 -5.734 -13.306 1.00 93.81 483 THR A C 1
ATOM 3860 O O . THR A 1 483 ? 17.253 -6.387 -13.061 1.00 93.81 483 THR A O 1
ATOM 3863 N N . TRP A 1 484 ? 19.491 -6.072 -12.893 1.00 93.81 484 TRP A N 1
ATOM 3864 C CA . TRP A 1 484 ? 19.768 -7.240 -12.067 1.00 93.81 484 TRP A CA 1
ATOM 3865 C C . TRP A 1 484 ? 19.062 -7.154 -10.715 1.00 93.81 484 TRP A C 1
ATOM 3867 O O . TRP A 1 484 ? 18.414 -8.110 -10.296 1.00 93.81 484 TRP A O 1
ATOM 3877 N N . ASP A 1 485 ? 19.122 -5.989 -10.061 1.00 94.06 485 ASP A N 1
ATOM 3878 C CA . ASP A 1 485 ? 18.447 -5.778 -8.782 1.00 94.06 485 ASP A CA 1
ATOM 3879 C C . ASP A 1 485 ? 16.926 -5.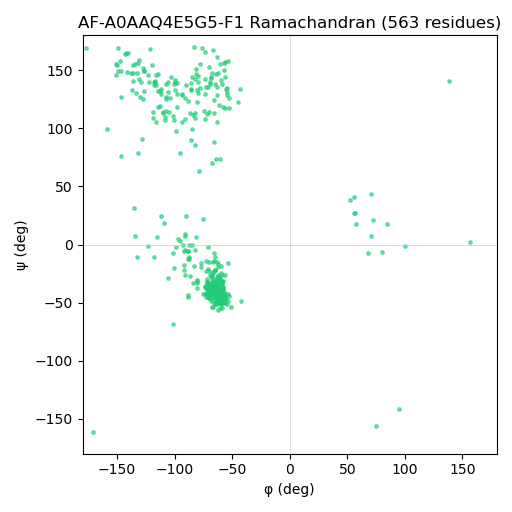922 -8.901 1.00 94.06 485 ASP A C 1
ATOM 3881 O O . ASP A 1 485 ? 16.314 -6.711 -8.184 1.00 94.06 485 ASP A O 1
ATOM 3885 N N . ASN A 1 486 ? 16.322 -5.241 -9.874 1.00 94.75 486 ASN A N 1
ATOM 3886 C CA . ASN A 1 486 ? 14.885 -5.313 -10.108 1.00 94.75 486 ASN A CA 1
ATOM 3887 C C . ASN A 1 486 ? 14.417 -6.736 -10.442 1.00 94.75 486 ASN A C 1
ATOM 3889 O O . ASN A 1 486 ? 13.366 -7.163 -9.966 1.00 94.75 486 ASN A O 1
ATOM 3893 N N . ALA A 1 487 ? 15.184 -7.474 -11.246 1.00 93.12 487 ALA A N 1
ATOM 3894 C CA . ALA A 1 487 ? 14.811 -8.813 -11.678 1.00 93.12 487 ALA A CA 1
ATOM 3895 C C . ALA A 1 487 ? 14.927 -9.849 -10.554 1.00 93.12 487 ALA A C 1
ATOM 3897 O O . ALA A 1 487 ? 14.005 -10.638 -10.359 1.00 93.12 487 ALA A O 1
ATOM 3898 N N . PHE A 1 488 ? 16.022 -9.826 -9.793 1.00 93.38 488 PHE A N 1
ATOM 3899 C CA . PHE A 1 488 ? 16.410 -10.958 -8.944 1.00 93.38 488 PHE A CA 1
ATOM 3900 C C . PHE A 1 488 ? 16.384 -10.666 -7.441 1.00 93.38 488 PHE A C 1
ATOM 3902 O O . PHE A 1 488 ? 16.800 -11.505 -6.647 1.00 93.38 488 PHE A O 1
ATOM 3909 N N . ALA A 1 489 ? 15.900 -9.495 -7.025 1.00 91.06 489 ALA A N 1
ATOM 3910 C CA . ALA A 1 489 ? 15.618 -9.227 -5.620 1.00 91.06 489 ALA A CA 1
ATOM 3911 C C . ALA A 1 489 ? 14.512 -10.149 -5.075 1.00 91.06 489 ALA A C 1
ATOM 3913 O O . ALA A 1 489 ? 13.411 -10.200 -5.626 1.00 91.06 489 ALA A O 1
ATOM 3914 N N . GLU A 1 490 ? 14.787 -10.812 -3.952 1.00 87.19 490 GLU A N 1
ATOM 3915 C CA . GLU A 1 490 ? 13.791 -11.597 -3.216 1.00 87.19 490 GLU A CA 1
ATOM 3916 C C . GLU A 1 490 ? 12.919 -10.706 -2.306 1.00 87.19 490 GLU A C 1
ATOM 3918 O O . GLU A 1 490 ? 13.409 -9.705 -1.766 1.00 87.19 490 GLU A O 1
ATOM 3923 N N . PRO A 1 491 ? 11.632 -11.043 -2.095 1.00 80.88 491 PRO A N 1
ATOM 3924 C CA . PRO A 1 491 ? 10.789 -10.372 -1.106 1.00 80.88 491 PRO A CA 1
ATOM 3925 C C . PRO A 1 491 ? 11.377 -10.479 0.308 1.00 80.88 491 PRO A C 1
ATOM 3927 O O . PRO A 1 491 ? 11.862 -11.532 0.707 1.00 80.88 491 PRO A O 1
ATOM 3930 N N . GLY A 1 492 ? 11.340 -9.390 1.081 1.00 79.62 492 GLY A N 1
ATOM 3931 C CA . GLY A 1 492 ? 11.833 -9.385 2.468 1.00 79.62 492 GLY A CA 1
ATOM 3932 C C . GLY A 1 492 ? 13.357 -9.483 2.627 1.00 79.62 492 GLY A C 1
ATOM 3933 O O . GLY A 1 492 ? 13.840 -9.597 3.753 1.00 79.62 492 GLY A O 1
ATOM 3934 N N . ARG A 1 493 ? 14.126 -9.415 1.531 1.00 86.38 493 ARG A N 1
ATOM 3935 C CA . ARG A 1 493 ? 15.594 -9.421 1.576 1.00 86.38 493 ARG A CA 1
ATOM 3936 C C . ARG A 1 493 ? 16.161 -8.303 2.457 1.00 86.38 493 ARG A C 1
ATOM 3938 O O . ARG A 1 493 ? 15.573 -7.227 2.597 1.00 86.38 493 ARG A O 1
ATOM 3945 N N . VAL A 1 494 ? 17.388 -8.510 2.932 1.00 85.25 494 VAL A N 1
ATOM 3946 C CA . VAL A 1 494 ? 18.236 -7.404 3.400 1.00 85.25 494 VAL A CA 1
ATOM 3947 C C . VAL A 1 494 ? 18.366 -6.385 2.253 1.00 85.25 494 VAL A C 1
ATOM 3949 O O . VAL A 1 494 ? 18.580 -6.809 1.111 1.00 85.25 494 VAL A O 1
ATOM 3952 N N . PRO A 1 495 ? 18.203 -5.070 2.503 1.00 85.19 495 PRO A N 1
ATOM 3953 C CA . PRO A 1 495 ? 18.306 -4.041 1.478 1.00 85.19 495 PRO A CA 1
ATOM 3954 C C . PRO A 1 495 ? 19.484 -4.274 0.538 1.00 85.19 495 PRO A C 1
ATOM 3956 O O . PRO A 1 495 ? 20.590 -4.549 0.990 1.00 85.19 495 PRO A O 1
ATOM 3959 N N . PHE A 1 496 ? 19.229 -4.139 -0.766 1.00 86.44 496 PHE A N 1
ATOM 3960 C CA . PHE A 1 496 ? 20.224 -4.224 -1.844 1.00 86.44 496 PHE A CA 1
ATOM 3961 C C . PHE A 1 496 ? 20.858 -5.603 -2.106 1.00 86.44 496 PHE A C 1
ATOM 3963 O O . PHE A 1 496 ? 21.506 -5.760 -3.149 1.00 86.44 496 PHE A O 1
ATOM 3970 N N . ALA A 1 497 ? 20.587 -6.611 -1.267 1.00 89.00 497 ALA A N 1
ATOM 3971 C CA . ALA A 1 497 ? 21.084 -7.974 -1.442 1.00 89.00 497 ALA A CA 1
ATOM 3972 C C . ALA A 1 497 ? 20.503 -8.641 -2.699 1.00 89.00 497 ALA A C 1
ATOM 3974 O O . ALA A 1 497 ? 19.289 -8.723 -2.873 1.00 89.00 497 ALA A O 1
ATOM 3975 N N . VAL A 1 498 ? 21.354 -9.117 -3.598 1.00 90.56 498 VAL A N 1
ATOM 3976 C CA . VAL A 1 498 ? 20.946 -9.827 -4.818 1.00 90.56 498 VAL A CA 1
ATOM 3977 C C . VAL A 1 498 ? 21.824 -11.047 -5.032 1.00 90.56 498 VAL A C 1
ATOM 3979 O O . VAL A 1 498 ? 22.959 -11.051 -4.560 1.00 90.56 498 VAL A O 1
ATOM 3982 N N . PRO A 1 499 ? 21.330 -12.073 -5.740 1.00 90.31 499 PRO A N 1
ATOM 3983 C CA . PRO A 1 499 ? 22.144 -13.235 -6.050 1.00 90.31 499 PRO A CA 1
ATOM 3984 C C . PRO A 1 499 ? 23.318 -12.858 -6.962 1.00 90.31 499 PRO A C 1
ATOM 3986 O O . PRO A 1 499 ? 23.154 -12.135 -7.947 1.00 90.31 499 PRO A O 1
ATOM 3989 N N . ASP A 1 500 ? 24.495 -13.414 -6.671 1.00 86.00 500 ASP A N 1
ATOM 3990 C CA . ASP A 1 500 ? 25.708 -13.211 -7.478 1.00 86.00 500 ASP A CA 1
ATOM 3991 C C . ASP A 1 500 ? 25.630 -13.893 -8.850 1.00 86.00 500 ASP A C 1
ATOM 3993 O O . ASP A 1 500 ? 26.301 -13.484 -9.803 1.00 86.00 500 ASP A O 1
ATOM 3997 N N . LYS A 1 501 ? 24.823 -14.956 -8.945 1.00 87.12 501 LYS A N 1
ATOM 3998 C CA . LYS A 1 501 ? 24.586 -15.737 -10.159 1.00 87.12 501 LYS A CA 1
ATOM 3999 C C . LYS A 1 501 ? 23.130 -16.169 -10.265 1.00 87.12 501 LYS A C 1
ATOM 4001 O O . LYS A 1 501 ? 22.502 -16.464 -9.253 1.00 87.12 501 LYS A O 1
ATOM 4006 N N . VAL A 1 502 ? 22.631 -16.283 -11.489 1.00 89.50 502 VAL A N 1
ATOM 4007 C CA . VAL A 1 502 ? 21.252 -16.714 -11.772 1.00 89.50 502 VAL A CA 1
ATOM 4008 C C . VAL A 1 502 ? 21.217 -17.752 -12.894 1.00 89.50 502 VAL A C 1
ATOM 4010 O O . VAL A 1 502 ? 22.143 -17.776 -13.714 1.00 89.50 502 VAL A O 1
ATOM 4013 N N . PRO A 1 503 ? 20.177 -18.601 -12.954 1.00 89.50 503 PRO A N 1
ATOM 4014 C CA . PRO A 1 503 ? 19.961 -19.501 -14.080 1.00 89.50 503 PRO A CA 1
ATOM 4015 C C . PRO A 1 503 ? 19.787 -18.737 -15.399 1.00 89.50 503 PRO A C 1
ATOM 4017 O O . PRO A 1 503 ? 19.119 -17.701 -15.448 1.00 89.50 503 PRO A O 1
ATOM 4020 N N . TRP A 1 504 ? 20.334 -19.276 -16.490 1.00 88.88 504 TRP A N 1
ATOM 4021 C CA . TRP A 1 504 ? 20.206 -18.696 -17.828 1.00 88.88 504 TRP A CA 1
ATOM 4022 C C . TRP A 1 504 ? 18.752 -18.483 -18.273 1.00 88.88 504 TRP A C 1
ATOM 4024 O O . TRP A 1 504 ? 18.485 -17.405 -18.799 1.00 88.88 504 TRP A O 1
ATOM 4034 N N . PRO A 1 505 ? 17.796 -19.411 -18.048 1.00 88.25 505 PRO A N 1
ATOM 4035 C CA . PRO A 1 505 ? 16.410 -19.191 -18.462 1.00 88.25 505 PRO A CA 1
ATOM 4036 C C . PRO A 1 505 ? 15.808 -17.918 -17.854 1.00 88.25 505 PRO A C 1
ATOM 4038 O O . PRO A 1 505 ? 15.234 -17.105 -18.574 1.00 88.25 505 PRO A O 1
ATOM 4041 N N . GLN A 1 506 ? 16.048 -17.681 -16.559 1.00 89.88 506 GLN A N 1
ATOM 4042 C CA . GLN A 1 506 ? 15.566 -16.483 -15.866 1.00 89.88 506 GLN A CA 1
ATOM 4043 C C . GLN A 1 506 ? 16.220 -15.210 -16.418 1.00 89.88 506 GLN A C 1
ATOM 4045 O O . GLN A 1 506 ? 15.553 -14.201 -16.635 1.00 89.88 506 GLN A O 1
ATOM 4050 N N . LEU A 1 507 ? 17.528 -15.244 -16.696 1.00 90.12 507 LEU A N 1
ATOM 4051 C CA . LEU A 1 507 ? 18.208 -14.108 -17.316 1.00 90.12 507 LEU A CA 1
ATOM 4052 C C . LEU A 1 507 ? 17.729 -13.860 -18.752 1.00 90.12 507 LEU A C 1
ATOM 4054 O O . LEU A 1 507 ? 17.557 -12.710 -19.149 1.00 90.12 507 LEU A O 1
ATOM 4058 N N . GLY A 1 508 ? 17.486 -14.919 -19.522 1.00 90.56 508 GLY A N 1
ATOM 4059 C CA . GLY A 1 508 ? 16.960 -14.842 -20.881 1.00 90.56 508 GLY A CA 1
ATOM 4060 C C . GLY A 1 508 ? 15.591 -14.167 -20.931 1.00 90.56 508 GLY A C 1
ATOM 4061 O O . GLY A 1 508 ? 15.372 -13.291 -21.770 1.00 90.56 508 GLY A O 1
ATOM 4062 N N . GLU A 1 509 ? 14.701 -14.492 -19.992 1.00 91.69 509 GLU A N 1
ATOM 4063 C CA . GLU A 1 509 ? 13.418 -13.800 -19.823 1.00 91.69 509 GLU A CA 1
ATOM 4064 C C . GLU A 1 509 ? 13.613 -12.309 -19.542 1.00 91.69 509 GLU A C 1
ATOM 4066 O O . GLU A 1 509 ? 12.964 -11.474 -20.172 1.00 91.69 509 GLU A O 1
ATOM 4071 N N . VAL A 1 510 ? 14.557 -11.954 -18.666 1.00 92.25 510 VAL A N 1
ATOM 4072 C CA . VAL A 1 510 ? 14.856 -10.553 -18.336 1.00 92.25 510 VAL A CA 1
ATOM 4073 C C . VAL A 1 510 ? 15.412 -9.787 -19.537 1.00 92.25 510 VAL A C 1
ATOM 4075 O O . VAL A 1 510 ? 14.982 -8.664 -19.804 1.00 92.25 510 VAL A O 1
ATOM 4078 N N . LEU A 1 511 ? 16.324 -10.387 -20.303 1.00 91.88 511 LEU A N 1
ATOM 4079 C CA . LEU A 1 511 ? 16.851 -9.792 -21.533 1.00 91.88 511 LEU A CA 1
ATOM 4080 C C . LEU A 1 511 ? 15.743 -9.609 -22.576 1.00 91.88 511 LEU A C 1
ATOM 4082 O O . LEU A 1 511 ? 15.629 -8.543 -23.179 1.00 91.88 511 LEU A O 1
ATOM 4086 N N . SER A 1 512 ? 14.889 -10.621 -22.750 1.00 92.38 512 SER A N 1
ATOM 4087 C CA . SER A 1 512 ? 13.744 -10.564 -23.664 1.00 92.38 512 SER A CA 1
ATOM 4088 C C . SER A 1 512 ? 12.738 -9.489 -23.249 1.00 92.38 512 SER A C 1
ATOM 4090 O O . SER A 1 512 ? 12.243 -8.749 -24.098 1.00 92.38 512 SER A O 1
ATOM 4092 N N . MET A 1 513 ? 12.491 -9.342 -21.945 1.00 91.69 513 MET A N 1
ATOM 4093 C CA . MET A 1 513 ? 11.644 -8.301 -21.362 1.00 91.69 513 MET A CA 1
ATOM 4094 C C . MET A 1 513 ? 12.190 -6.898 -21.655 1.00 91.69 513 MET A C 1
ATOM 4096 O O . MET A 1 513 ? 11.454 -6.050 -22.163 1.00 91.69 513 MET A O 1
ATOM 4100 N N . LYS A 1 514 ? 13.485 -6.654 -21.404 1.00 89.81 514 LYS A N 1
ATOM 4101 C CA . LYS A 1 514 ? 14.129 -5.360 -21.697 1.00 89.81 514 LYS A CA 1
ATOM 4102 C C . LYS A 1 514 ? 14.136 -5.058 -23.194 1.00 89.81 514 LYS A C 1
ATOM 4104 O O . LYS A 1 514 ? 13.871 -3.931 -23.599 1.00 89.81 514 LYS A O 1
ATOM 4109 N N . PHE A 1 515 ? 14.388 -6.063 -24.028 1.00 92.38 515 PHE A N 1
ATOM 4110 C CA . PHE A 1 515 ? 14.351 -5.897 -25.478 1.00 92.38 515 PHE A CA 1
ATOM 4111 C C . PHE A 1 515 ? 12.934 -5.578 -25.977 1.00 92.38 515 PHE A C 1
ATOM 4113 O O . PHE A 1 515 ? 12.750 -4.686 -26.807 1.00 92.38 515 PHE A O 1
ATOM 4120 N N . ARG A 1 516 ? 11.915 -6.241 -25.412 1.00 92.06 516 ARG A N 1
ATOM 4121 C CA . ARG A 1 516 ? 10.503 -5.992 -25.720 1.00 92.06 516 ARG A CA 1
ATOM 4122 C C . ARG A 1 516 ? 10.063 -4.592 -25.336 1.00 92.06 516 ARG A C 1
ATOM 4124 O O . ARG A 1 516 ? 9.358 -3.969 -26.122 1.00 92.06 516 ARG A O 1
ATOM 4131 N N . SER A 1 517 ? 10.463 -4.089 -24.174 1.00 90.56 517 SER A N 1
ATOM 4132 C CA . SER A 1 517 ? 10.072 -2.741 -23.753 1.00 90.56 517 SER A CA 1
ATOM 4133 C C . SER A 1 517 ? 10.678 -1.648 -24.636 1.00 90.56 517 SER A C 1
ATOM 4135 O O . SER A 1 517 ? 10.022 -0.642 -24.887 1.00 90.56 517 SER A O 1
ATOM 4137 N N . ALA A 1 518 ? 11.881 -1.871 -25.173 1.00 89.50 518 ALA A N 1
ATOM 4138 C CA . ALA A 1 518 ? 12.537 -0.933 -26.081 1.00 89.50 518 ALA A CA 1
ATOM 4139 C C . ALA A 1 518 ? 12.038 -1.018 -27.537 1.00 89.50 518 ALA A C 1
ATOM 4141 O O . ALA A 1 518 ? 12.019 -0.007 -28.234 1.00 89.50 518 ALA A O 1
ATOM 4142 N N . THR A 1 519 ? 11.661 -2.208 -28.020 1.00 92.25 519 THR A N 1
ATOM 4143 C CA . THR A 1 519 ? 11.403 -2.450 -29.458 1.00 92.25 519 THR A CA 1
ATOM 4144 C C . THR A 1 519 ? 9.969 -2.868 -29.791 1.00 92.25 519 THR A C 1
ATOM 4146 O O . THR A 1 519 ? 9.597 -2.943 -30.960 1.00 92.25 519 THR A O 1
ATOM 4149 N N . GLY A 1 520 ? 9.158 -3.191 -28.783 1.00 88.06 520 GLY A N 1
ATOM 4150 C CA . GLY A 1 520 ? 7.820 -3.761 -28.938 1.00 88.06 520 GLY A CA 1
ATOM 4151 C C . GLY A 1 520 ? 7.789 -5.271 -29.214 1.00 88.06 520 GLY A C 1
ATOM 4152 O O . GLY A 1 520 ? 6.706 -5.854 -29.212 1.00 88.06 520 GLY A O 1
ATOM 4153 N N . ARG A 1 521 ? 8.937 -5.938 -29.419 1.00 90.81 521 ARG A N 1
ATOM 4154 C CA . ARG A 1 521 ? 9.023 -7.394 -29.650 1.00 90.81 521 ARG A CA 1
ATOM 4155 C C . ARG A 1 521 ? 10.047 -8.041 -28.723 1.00 90.81 521 ARG A C 1
ATOM 4157 O O . ARG A 1 521 ? 11.104 -7.481 -28.478 1.00 90.81 521 ARG A O 1
ATOM 4164 N N . GLY A 1 522 ? 9.726 -9.220 -28.190 1.00 91.62 522 GLY A N 1
ATOM 4165 C CA . GLY A 1 522 ? 10.674 -9.992 -27.378 1.00 91.62 522 GLY A CA 1
ATOM 4166 C C . GLY A 1 522 ? 11.730 -10.703 -28.223 1.00 91.62 522 GLY A C 1
ATOM 4167 O O . GLY A 1 522 ? 11.602 -10.804 -29.442 1.00 91.62 522 GLY A O 1
ATOM 4168 N N . LEU A 1 523 ? 12.748 -11.235 -27.551 1.00 91.56 523 LEU A N 1
ATOM 4169 C CA . LEU A 1 523 ? 13.730 -12.129 -28.160 1.00 91.56 523 LEU A CA 1
ATOM 4170 C C . LEU A 1 523 ? 13.091 -13.497 -28.427 1.00 91.56 523 LEU A C 1
ATOM 4172 O O . LEU A 1 523 ? 12.388 -14.031 -27.566 1.00 91.56 523 LEU A O 1
ATOM 4176 N N . SER A 1 524 ? 13.344 -14.054 -29.613 1.00 92.38 524 SER A N 1
ATOM 4177 C CA . SER A 1 524 ? 12.966 -15.433 -29.940 1.00 92.38 524 SER A CA 1
ATOM 4178 C C . SER A 1 524 ? 13.875 -16.438 -29.229 1.00 92.38 524 SER A C 1
ATOM 4180 O O . SER A 1 524 ? 14.956 -16.087 -28.747 1.00 92.38 524 SER A O 1
ATOM 4182 N N . GLU A 1 525 ? 13.468 -17.705 -29.203 1.00 88.12 525 GLU A N 1
ATOM 4183 C CA . GLU A 1 525 ? 14.275 -18.773 -28.613 1.00 88.12 525 GLU A CA 1
ATOM 4184 C C . GLU A 1 525 ? 15.652 -18.895 -29.289 1.00 88.12 525 GLU A C 1
ATOM 4186 O O . GLU A 1 525 ? 16.665 -19.025 -28.606 1.00 88.12 525 GLU A O 1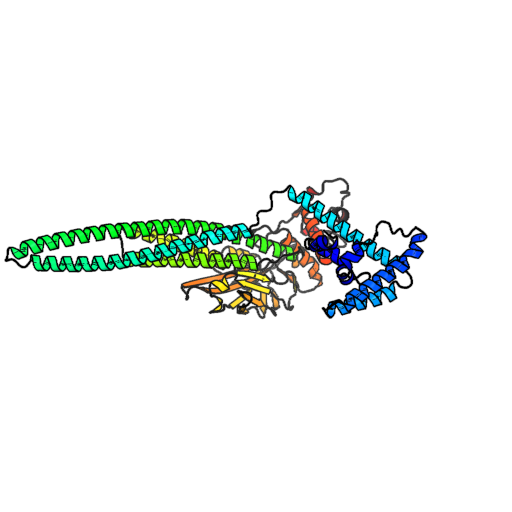
ATOM 4191 N N . ASP A 1 526 ? 15.723 -18.734 -30.614 1.00 88.69 526 ASP A N 1
ATOM 4192 C CA . ASP A 1 526 ? 16.991 -18.749 -31.353 1.00 88.69 526 ASP A CA 1
ATOM 4193 C C . ASP A 1 526 ? 17.890 -17.563 -30.996 1.00 88.69 526 ASP A C 1
ATOM 4195 O O . ASP A 1 526 ? 19.109 -17.718 -30.884 1.00 88.69 526 ASP A O 1
ATOM 4199 N N . ASN A 1 527 ? 17.310 -16.383 -30.743 1.00 91.19 527 ASN A N 1
ATOM 4200 C CA . ASN A 1 527 ? 18.086 -15.243 -30.253 1.00 91.19 527 ASN A CA 1
ATOM 4201 C C . ASN A 1 527 ? 18.665 -15.528 -28.864 1.00 91.19 527 ASN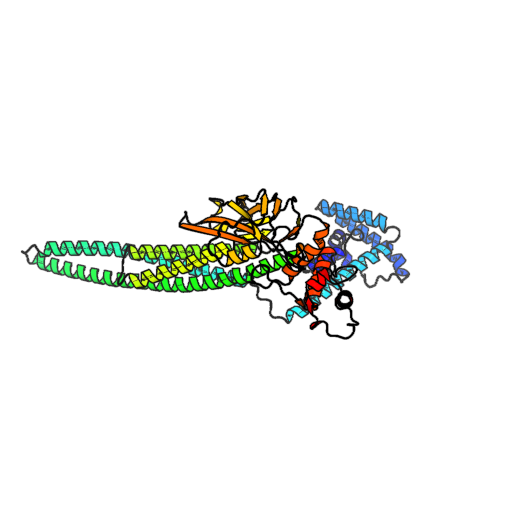 A C 1
ATOM 4203 O O . ASN A 1 527 ? 19.832 -15.227 -28.616 1.00 91.19 527 ASN A O 1
ATOM 4207 N N . LEU A 1 528 ? 17.878 -16.130 -27.970 1.00 89.31 528 LEU A N 1
ATOM 4208 C CA . LEU A 1 528 ? 18.338 -16.503 -26.634 1.00 89.31 528 LEU A CA 1
ATOM 4209 C C . LEU A 1 528 ? 19.424 -17.585 -26.693 1.00 89.31 528 LEU A C 1
ATOM 4211 O O . LEU A 1 528 ? 20.440 -17.451 -26.017 1.00 89.31 528 LEU A O 1
ATOM 4215 N N . ARG A 1 529 ? 19.282 -18.608 -27.544 1.00 84.75 529 ARG A N 1
ATOM 4216 C CA . ARG A 1 529 ? 20.330 -19.623 -27.762 1.00 84.75 529 ARG A CA 1
ATOM 4217 C C . ARG A 1 529 ? 21.622 -19.003 -28.292 1.00 84.75 529 ARG A C 1
ATOM 4219 O O . ARG A 1 529 ? 22.702 -19.326 -27.800 1.00 84.75 529 ARG A O 1
ATOM 4226 N N . TYR A 1 530 ? 21.523 -18.079 -29.248 1.00 85.69 530 TYR A N 1
ATOM 4227 C CA . TYR A 1 530 ? 22.683 -17.359 -29.776 1.00 85.69 530 TYR A CA 1
ATOM 4228 C C . TYR A 1 530 ? 23.401 -16.550 -28.685 1.00 85.69 530 TYR A C 1
ATOM 4230 O O . TYR A 1 530 ? 24.624 -16.632 -28.546 1.00 85.69 530 TYR A O 1
ATOM 4238 N N . LEU A 1 531 ? 22.646 -15.799 -27.874 1.00 86.44 531 LEU A N 1
ATOM 4239 C CA . LEU A 1 531 ? 23.205 -15.043 -26.752 1.00 86.44 531 LEU A CA 1
ATOM 4240 C C . LEU A 1 531 ? 23.871 -15.969 -25.729 1.00 86.44 531 LEU A C 1
ATOM 4242 O O . LEU A 1 531 ? 24.978 -15.666 -25.288 1.00 86.44 531 LEU A O 1
ATOM 4246 N N . ALA A 1 532 ? 23.259 -17.114 -25.414 1.00 83.50 532 ALA A N 1
ATOM 4247 C CA . ALA A 1 532 ? 23.840 -18.117 -24.523 1.00 83.50 532 ALA A CA 1
ATOM 4248 C C . ALA A 1 532 ? 25.201 -18.606 -25.041 1.00 83.50 532 ALA A C 1
ATOM 4250 O O . ALA A 1 532 ? 26.186 -18.594 -24.303 1.00 83.50 532 ALA A O 1
ATOM 4251 N N . GLY A 1 533 ? 25.291 -18.954 -26.331 1.00 78.38 533 GLY A N 1
ATOM 4252 C CA . GLY A 1 533 ? 26.550 -19.366 -26.960 1.00 78.38 533 GLY A CA 1
ATOM 4253 C C . GLY A 1 533 ? 27.644 -18.299 -26.843 1.00 78.38 533 GLY A C 1
ATOM 4254 O O . GLY A 1 533 ? 28.790 -18.610 -26.511 1.00 78.38 533 GLY A O 1
ATOM 4255 N N . LYS A 1 534 ? 27.283 -17.021 -27.022 1.00 79.31 534 LYS A N 1
ATOM 4256 C CA . LYS A 1 534 ? 28.212 -15.887 -26.878 1.00 79.31 534 LYS A CA 1
ATOM 4257 C C . LYS A 1 534 ? 28.673 -15.681 -25.431 1.00 79.31 534 LYS A C 1
ATOM 4259 O O . LYS A 1 534 ? 29.847 -15.398 -25.196 1.00 79.31 534 LYS A O 1
ATOM 4264 N N . VAL A 1 535 ? 27.759 -15.820 -24.474 1.00 78.69 535 VAL A N 1
ATOM 4265 C CA . VAL A 1 535 ? 28.013 -15.636 -23.038 1.00 78.69 535 VAL A CA 1
ATOM 4266 C C . VAL A 1 535 ? 28.921 -16.734 -22.485 1.00 78.69 535 VAL A C 1
ATOM 4268 O O . VAL A 1 535 ? 29.896 -16.439 -21.795 1.00 78.69 535 VAL A O 1
ATOM 4271 N N . PHE A 1 536 ? 28.610 -17.995 -22.788 1.00 77.88 536 PHE A N 1
ATOM 4272 C CA . PHE A 1 536 ? 29.281 -19.151 -22.193 1.00 77.88 536 PHE A CA 1
ATOM 4273 C C . PHE A 1 536 ? 30.496 -19.651 -22.993 1.00 77.88 536 PHE A C 1
ATOM 4275 O O . PHE A 1 536 ? 31.206 -20.526 -22.506 1.00 77.88 536 PHE A O 1
ATOM 4282 N N . ARG A 1 537 ? 30.772 -19.082 -24.179 1.00 69.94 537 ARG A N 1
ATOM 4283 C CA . ARG A 1 537 ? 31.976 -19.326 -25.004 1.00 69.94 537 ARG A CA 1
ATOM 4284 C C . ARG A 1 537 ? 32.291 -20.808 -25.299 1.00 69.94 537 ARG A C 1
ATOM 4286 O O . ARG A 1 537 ? 33.464 -21.175 -25.358 1.00 69.94 537 ARG A O 1
ATOM 4293 N N . SER A 1 538 ? 31.273 -21.637 -25.540 1.00 57.31 538 SER A N 1
ATOM 4294 C CA . SER A 1 538 ? 31.448 -23.028 -26.007 1.00 57.31 538 SER A CA 1
ATOM 4295 C C . SER A 1 538 ? 30.386 -23.402 -27.048 1.00 57.31 538 SER A C 1
ATOM 4297 O O . SER A 1 538 ? 29.371 -22.716 -27.170 1.00 57.31 538 SER A O 1
ATOM 4299 N N . GLU A 1 539 ? 30.594 -24.500 -27.781 1.00 50.44 539 GLU A N 1
ATOM 4300 C CA . GLU A 1 539 ? 29.592 -25.124 -28.663 1.00 50.44 539 GLU A CA 1
ATOM 4301 C C . GLU A 1 539 ? 28.435 -25.723 -27.830 1.00 50.44 539 GLU A C 1
ATOM 4303 O O . GLU A 1 539 ? 28.279 -26.932 -27.701 1.00 50.44 539 GLU A O 1
ATOM 4308 N N . TRP A 1 540 ? 27.607 -24.871 -27.217 1.00 55.94 540 TRP A N 1
ATOM 4309 C CA . TRP A 1 540 ? 26.458 -25.253 -26.378 1.00 55.94 540 TRP A CA 1
ATOM 4310 C C . TRP A 1 540 ? 25.249 -25.756 -27.186 1.00 55.94 540 TRP A C 1
ATOM 4312 O O . TRP A 1 540 ? 24.126 -25.756 -26.692 1.00 55.94 540 TRP A O 1
ATOM 4322 N N . HIS A 1 541 ? 25.450 -26.224 -28.419 1.00 52.50 541 HIS A N 1
ATOM 4323 C CA . HIS A 1 541 ? 24.371 -26.739 -29.267 1.00 52.50 541 HIS A CA 1
ATOM 4324 C C . HIS A 1 541 ? 23.717 -28.028 -28.720 1.00 52.50 541 HIS A C 1
ATOM 4326 O O . HIS A 1 541 ? 22.716 -28.469 -29.277 1.00 52.50 541 HIS A O 1
ATOM 4332 N N . LEU A 1 542 ? 24.254 -28.631 -27.647 1.00 48.34 542 LEU A N 1
ATOM 4333 C CA . LEU A 1 542 ? 23.878 -29.969 -27.160 1.00 48.34 542 LEU A CA 1
ATOM 4334 C C . LEU A 1 542 ? 23.649 -30.090 -25.639 1.00 48.34 542 LEU A C 1
ATOM 4336 O O . LEU A 1 542 ? 23.482 -31.202 -25.145 1.00 48.34 542 LEU A O 1
ATOM 4340 N N . LEU A 1 543 ? 23.646 -28.994 -24.876 1.00 56.94 543 LEU A N 1
ATOM 4341 C CA . LEU A 1 543 ? 23.517 -29.043 -23.412 1.00 56.94 543 LEU A CA 1
ATOM 4342 C C . LEU A 1 543 ? 22.253 -28.327 -22.936 1.00 56.94 543 LEU A C 1
ATOM 4344 O O . LEU A 1 543 ? 21.892 -27.268 -23.446 1.00 56.94 543 LEU A O 1
ATOM 4348 N N . ASP A 1 544 ? 21.599 -28.921 -21.939 1.00 64.06 544 ASP A N 1
ATOM 4349 C CA . ASP A 1 544 ? 20.415 -28.363 -21.298 1.00 64.06 544 ASP A CA 1
ATOM 4350 C C . ASP A 1 544 ? 20.760 -27.032 -20.605 1.00 64.06 544 ASP A C 1
ATOM 4352 O O . ASP A 1 544 ? 21.405 -26.988 -19.553 1.00 64.06 544 ASP A O 1
ATOM 4356 N N . LEU A 1 545 ? 20.331 -25.926 -21.222 1.00 68.81 545 LEU A N 1
ATOM 4357 C CA . LEU A 1 545 ? 20.529 -24.565 -20.721 1.00 68.81 545 LEU A CA 1
ATOM 4358 C C . LEU A 1 545 ? 19.789 -24.311 -19.397 1.00 68.81 545 LEU A C 1
ATOM 4360 O O . LEU A 1 545 ? 20.056 -23.295 -18.753 1.00 68.81 545 LEU A O 1
ATOM 4364 N N . SER A 1 546 ? 18.900 -25.215 -18.965 1.00 65.00 546 SER A N 1
ATOM 4365 C CA . SER A 1 546 ? 18.193 -25.116 -17.684 1.00 65.00 546 SER A CA 1
ATOM 4366 C C . SER A 1 546 ? 19.133 -25.152 -16.470 1.00 65.00 546 SER A C 1
ATOM 4368 O O . SER A 1 546 ? 18.830 -24.551 -15.439 1.00 65.00 546 SER A O 1
ATOM 4370 N N . LEU A 1 547 ? 20.306 -25.784 -16.609 1.00 65.88 547 LEU A N 1
ATOM 4371 C CA . LEU A 1 547 ? 21.303 -25.938 -15.543 1.00 65.88 547 LEU A CA 1
ATOM 4372 C C . LEU A 1 547 ? 22.448 -24.912 -15.616 1.00 65.88 547 LEU A C 1
ATOM 4374 O O . LEU A 1 547 ? 23.334 -24.914 -14.758 1.00 65.88 547 LEU A O 1
ATOM 4378 N N . ALA A 1 548 ? 22.462 -24.038 -16.626 1.00 76.38 548 ALA A N 1
ATOM 4379 C CA . ALA A 1 548 ? 23.518 -23.047 -16.807 1.00 76.38 548 ALA A CA 1
ATOM 4380 C C . ALA A 1 548 ? 23.299 -21.827 -15.898 1.00 76.38 548 ALA A C 1
ATOM 4382 O O . ALA A 1 548 ? 22.211 -21.256 -15.869 1.00 76.38 548 ALA A O 1
ATOM 4383 N N . PHE A 1 549 ? 24.346 -21.384 -15.195 1.00 79.81 549 PHE A N 1
ATOM 4384 C CA . PHE A 1 549 ? 24.309 -20.198 -14.331 1.00 79.81 549 PHE A CA 1
ATOM 4385 C C . PHE A 1 549 ? 25.284 -19.131 -14.813 1.00 79.81 549 PHE A C 1
ATOM 4387 O O . PHE A 1 549 ? 26.440 -19.435 -15.109 1.00 79.81 549 PHE A O 1
ATOM 4394 N N . LEU A 1 550 ? 24.848 -17.870 -14.807 1.00 79.06 550 LEU A N 1
ATOM 4395 C CA . LEU A 1 550 ? 25.696 -16.731 -15.140 1.00 79.06 550 LEU A CA 1
ATOM 4396 C C . LEU A 1 550 ? 25.911 -15.824 -13.932 1.00 79.06 550 LEU A C 1
ATOM 4398 O O . LEU A 1 550 ? 24.952 -15.433 -13.273 1.00 79.06 550 LEU A O 1
ATOM 4402 N N . PHE A 1 551 ? 27.168 -15.456 -13.681 1.00 76.62 551 PHE A N 1
ATOM 4403 C CA . PHE A 1 551 ? 27.529 -14.453 -12.679 1.00 76.62 551 PHE A CA 1
ATOM 4404 C C . PHE A 1 551 ? 27.312 -13.033 -13.208 1.00 76.62 551 PHE A C 1
ATOM 4406 O O . PHE A 1 551 ? 27.715 -12.741 -14.337 1.00 76.62 551 PHE A O 1
ATOM 4413 N N . PHE A 1 552 ? 26.806 -12.125 -12.369 1.00 78.06 552 PHE A N 1
ATOM 4414 C CA . PHE A 1 552 ? 26.617 -10.708 -12.716 1.00 78.06 552 PHE A CA 1
ATOM 4415 C C . PHE A 1 552 ? 27.898 -10.060 -13.272 1.00 78.06 552 PHE A C 1
ATOM 4417 O O . PHE A 1 552 ? 27.893 -9.426 -14.324 1.00 78.06 552 PHE A O 1
ATOM 4424 N N . ILE A 1 553 ? 29.045 -10.320 -12.637 1.00 68.25 553 ILE A N 1
ATOM 4425 C CA . ILE A 1 553 ? 30.354 -9.807 -13.080 1.00 68.25 553 ILE A CA 1
ATOM 4426 C C . ILE A 1 553 ? 30.702 -10.285 -14.503 1.00 68.25 553 ILE A C 1
ATOM 4428 O O . ILE A 1 553 ? 31.351 -9.566 -15.265 1.00 68.25 553 ILE A O 1
ATOM 4432 N N . SER A 1 554 ? 30.264 -11.489 -14.887 1.00 63.62 554 SER A N 1
ATOM 4433 C CA . SER A 1 554 ? 30.517 -12.027 -16.230 1.00 63.62 554 SER A CA 1
ATOM 4434 C C . SER A 1 554 ? 29.693 -11.317 -17.303 1.00 63.62 554 SER A C 1
ATOM 4436 O O . SER A 1 554 ? 30.192 -11.118 -18.408 1.00 63.62 554 SER A O 1
ATOM 4438 N N . LEU A 1 555 ? 28.481 -10.879 -16.954 1.00 68.38 555 LEU A N 1
ATOM 4439 C CA . LEU A 1 555 ? 27.626 -10.058 -17.808 1.00 68.38 555 LEU A CA 1
ATOM 4440 C C . LEU A 1 555 ? 28.250 -8.669 -18.054 1.00 68.38 555 LEU A C 1
ATOM 4442 O O . LEU A 1 555 ? 28.293 -8.206 -19.194 1.00 68.38 555 LEU A O 1
ATOM 4446 N N . CYS A 1 556 ? 28.788 -8.046 -17.000 1.00 66.69 556 CYS A N 1
ATOM 4447 C CA . CYS A 1 556 ? 29.226 -6.646 -17.020 1.00 66.69 556 CYS A CA 1
ATOM 4448 C C . CYS A 1 556 ? 30.694 -6.415 -17.418 1.00 66.69 556 CYS A C 1
ATOM 4450 O O . CYS A 1 556 ? 31.005 -5.339 -17.911 1.00 66.69 556 CYS A O 1
ATOM 4452 N N . PHE A 1 557 ? 31.614 -7.368 -17.211 1.00 58.16 557 PHE A N 1
ATOM 4453 C CA . PHE A 1 557 ? 33.058 -7.070 -17.316 1.00 58.16 557 PHE A CA 1
ATOM 4454 C C . PHE A 1 557 ? 33.890 -8.052 -18.146 1.00 58.16 557 PHE A C 1
ATOM 4456 O O . PHE A 1 557 ? 35.056 -7.772 -18.421 1.00 58.16 557 PHE A O 1
ATOM 4463 N N . LYS A 1 558 ? 33.353 -9.212 -18.549 1.00 50.91 558 LYS A N 1
ATOM 4464 C CA . LYS A 1 558 ? 34.207 -10.350 -18.945 1.00 50.91 558 LYS A CA 1
ATOM 4465 C C . LYS A 1 558 ? 34.199 -10.741 -20.421 1.00 50.91 558 LYS A C 1
ATOM 4467 O O . LYS A 1 558 ? 34.569 -11.868 -20.756 1.00 50.91 558 LYS A O 1
ATOM 4472 N N . VAL A 1 559 ? 33.873 -9.827 -21.331 1.00 49.09 559 VAL A N 1
ATOM 4473 C CA . VAL A 1 559 ? 34.027 -10.085 -22.769 1.00 49.09 559 VAL A CA 1
ATOM 4474 C C . VAL A 1 559 ? 34.838 -8.962 -23.426 1.00 49.09 559 VAL A C 1
ATOM 4476 O O . VAL A 1 559 ? 34.584 -7.782 -23.234 1.00 49.09 559 VAL A O 1
ATOM 4479 N N . GLN A 1 560 ? 35.919 -9.323 -24.123 1.00 43.59 560 GLN A N 1
ATOM 4480 C CA . GLN A 1 560 ? 36.575 -8.435 -25.081 1.00 43.59 560 GLN A CA 1
ATOM 4481 C C . GLN A 1 560 ? 36.114 -8.856 -26.485 1.00 43.59 560 GLN A C 1
ATOM 4483 O O . GLN A 1 560 ? 36.048 -10.062 -26.735 1.00 43.59 560 GLN A O 1
ATOM 4488 N N . PRO A 1 561 ? 35.803 -7.902 -27.382 1.00 48.31 561 PRO A N 1
ATOM 4489 C CA . PRO A 1 561 ? 35.865 -6.456 -27.187 1.00 48.31 561 PRO A CA 1
ATOM 4490 C C . PRO A 1 561 ? 34.483 -5.905 -26.769 1.00 48.31 561 PRO A C 1
ATOM 4492 O O . PRO A 1 561 ? 33.753 -5.386 -27.605 1.00 48.31 561 PRO A O 1
ATOM 4495 N N . GLY A 1 562 ? 34.088 -6.042 -25.498 1.00 55.56 562 GLY A N 1
ATOM 4496 C CA . GLY A 1 562 ? 32.853 -5.460 -24.949 1.00 55.56 562 GLY A CA 1
ATOM 4497 C C . GLY A 1 562 ? 32.100 -6.414 -24.022 1.00 55.56 562 GLY A C 1
ATOM 4498 O O . GLY A 1 562 ? 32.036 -7.608 -24.309 1.00 55.56 562 GLY A O 1
ATOM 4499 N N . SER A 1 563 ? 31.547 -5.885 -22.924 1.00 62.34 563 SER A N 1
ATOM 4500 C CA . SER A 1 563 ? 30.644 -6.591 -22.005 1.00 62.34 563 SER A CA 1
ATOM 4501 C C . SER A 1 563 ? 29.455 -7.215 -22.744 1.00 62.34 563 SER A C 1
ATOM 4503 O O . SER A 1 563 ? 29.133 -6.831 -23.866 1.00 62.34 563 SER A O 1
ATOM 4505 N N . VAL A 1 564 ? 28.828 -8.233 -22.146 1.00 67.38 564 VAL A N 1
ATOM 4506 C CA . VAL A 1 564 ? 27.642 -8.871 -22.744 1.00 67.38 564 VAL A CA 1
ATOM 4507 C C . VAL A 1 564 ? 26.419 -7.960 -22.634 1.00 67.38 564 VAL A C 1
ATOM 4509 O O . VAL A 1 564 ? 25.601 -7.949 -23.553 1.00 67.38 564 VAL A O 1
ATOM 4512 N N . TRP A 1 565 ? 26.299 -7.240 -21.515 1.00 72.56 565 TRP A N 1
ATOM 4513 C CA . TRP A 1 565 ? 25.378 -6.113 -21.370 1.00 72.56 565 TRP A CA 1
ATOM 4514 C C . TRP A 1 565 ? 25.832 -4.942 -22.234 1.00 72.56 565 TRP A C 1
ATOM 4516 O O . TRP A 1 565 ? 24.965 -4.364 -22.924 1.00 72.56 565 TRP A O 1
#

pLDDT: mean 86.93, std 11.9, range [43.59, 98.38]

Organism: Amblyomma americanum (NCBI:txid6943)

Secondary structure (DSSP, 8-state):
--HHHHHHT--HHHHHHHHTT-BTTB-HHHHHHTHHHHHTS-TTT--TTSHHHHHHHHHHHHHHHHHHHHHHHH---HHHHHHHHHHHHHHHHHHTT-HHHHHHHHHHHHHHHHHHHHHHHHHHHHHTTS-----HHHHHHHHHHHHHHHHHHHHHHHHHHHHHHHHHHHHHHHHHHHHHHHHHHHT----HHHHHHHHHHHHHHHHHHHHHHHHHHHHHHHHHHHHHHHHHHHHHHHHHHHIIIIIIHHHHHHHHHHHTTT------HHHHHHHHHHHHHHHHHHHHHHHHHHHHHHHS--SSTHHHHHHHHHHHHHHHHHHHHHHHHTEEEEEPPPSEEETT-EEEEEEEETTTTTTTGGGSPPEEEEEEEEHHHHHHHHH-SS---PPPSEEEET-EEE-EEETTTTEEEEEEEEEEEEEE------SS--GGG-EEEEEEEEEEEETTTTEEEEEEEEPSPEEEESSGGGHHHHHHHHHHHHHHPPTT-STT---SEEEHHHHHHHHHHHHHHHHSSPPPHHHHHHHHHHHH-S--TTS-GGG-EEEHHHHHH--TTS---

Foldseek 3Di:
DQLVVLLVVDPDVLVVLLCVLADLLHHPLLCVLCVVVLSPDPLVPQDPPDPVNVVVLLVVLVVSLVSLLVSLVVDPDPVSSVVSVVSSVSCCVPPVVPSVSSSVSSSSSSVSSVVSSVVRVVVVVVCVPDDDPPDVLVVLVVLLVVLVVLLVVLVVLLVVLVVLLVVLVVLVVVLVVLVVVLVVLVPDDDDPVSVVVSVVSVVVSVVSVVVSVVSLVVSVVSLVVSLVSLVVSLVSLVVSLCCLQVPVVVVLVLLVLVVLLVDDHDRPVLSSLVSLQSSLVSLVSSLVSLVSSLVSCVVDPRDPSPPSNVSSVVSNVSSVVSNQCSQQSQFDWPAFWNQEAAAQDWIKTKTWGSNCLNLVQQVVFKKKFKAKAFLVVLLVCVVDPDPDPDPGQFDKPPRMFTWDQDPVSRITMTMRGGIGTHDGHDDDDDDDDDLLLTWMWMKIWIWTAGDVRPDIHIYIDIGQIHGYDHDPVCVVVNVLNSLQCSQADDPPDRPSDGDQKDQLVSVQVSQQSSVCSVPVGGDDPVSSVVLVCVLVVDPCVDDDSRPDMDGSCSQAPPDPPHHSD

Mean predicted aligned error: 13.92 Å

Solvent-accessible surface area (backbone atoms only — not comparable to full-atom values): 31486 Å² total; per-residue (Å²): 129,56,73,66,60,60,51,74,70,44,58,72,70,61,36,52,57,51,54,70,68,38,42,94,92,51,46,61,67,56,54,62,79,38,38,71,67,58,70,71,50,68,68,89,78,65,45,90,84,42,77,69,37,71,69,43,30,52,54,52,48,51,52,50,47,53,52,47,51,52,50,29,72,70,43,82,51,67,67,60,23,50,54,41,51,50,49,50,53,49,46,51,72,76,23,64,92,41,32,60,56,52,53,50,52,52,50,52,41,55,54,49,53,53,51,53,50,54,50,53,53,55,52,49,60,62,51,70,77,45,80,76,77,79,58,63,66,63,53,53,51,53,53,50,54,51,51,51,52,52,54,49,55,50,50,54,49,50,53,52,49,51,55,52,49,54,53,48,54,52,54,52,53,50,46,53,52,51,50,53,51,49,56,57,55,73,72,62,85,86,54,76,73,55,53,57,51,50,52,51,51,51,51,52,47,53,53,47,53,51,52,50,54,52,51,53,51,52,54,51,51,53,52,51,53,50,50,52,54,50,51,55,49,50,52,52,51,50,53,52,48,44,50,50,52,68,44,52,47,42,51,50,54,50,41,55,40,35,29,76,43,42,43,90,62,85,83,60,60,68,61,54,25,54,53,45,29,52,47,51,51,52,43,49,50,53,42,53,53,49,53,51,50,52,51,50,43,67,74,55,69,70,76,79,52,58,70,65,49,54,49,49,53,51,51,45,50,54,39,51,48,53,49,49,53,52,58,39,72,35,38,39,69,78,38,66,55,67,44,66,36,50,54,76,39,74,43,43,37,26,38,33,31,48,42,29,51,78,56,51,34,64,81,62,50,36,52,37,40,51,43,36,33,39,51,74,52,52,52,46,51,78,75,33,95,64,88,64,90,63,84,57,32,34,45,58,43,69,34,64,49,59,41,44,70,39,79,93,77,54,42,30,30,32,76,42,75,66,24,28,39,71,47,74,65,74,81,88,82,79,84,91,74,58,76,48,69,52,50,29,29,44,40,40,36,37,56,48,54,34,79,95,63,75,41,77,47,76,37,57,38,71,47,70,62,23,23,69,37,87,54,76,89,47,49,66,59,25,48,49,48,45,46,52,44,46,70,55,48,58,87,90,52,66,74,92,56,55,70,64,54,45,44,40,61,64,52,46,52,51,52,20,36,40,42,19,56,76,69,78,49,61,62,51,72,68,54,46,53,52,50,47,34,65,74,70,72,50,91,59,90,82,59,76,53,80,78,38,69,47,43,57,64,53,37,64,68,66,34,88,100,50,42,75,110

Nearest PDB structures (foldseek):
  7tvb-assembly1_A  TM=9.588E-01  e=2.196E-39  Homo sapiens
  7uc6-assembly1_A  TM=9.590E-01  e=1.356E-38  Homo sapiens
  6mbz-assembly1_A  TM=9.521E-01  e=1.973E-35  Homo sapiens
  5d39-assembly2_C  TM=8.876E-01  e=7.988E-26  Homo sapiens
  5d39-assembly2_A  TM=8.640E-01  e=1.897E-25  Homo sapiens

InterPro domains:
  IPR001217 Transcription factor STAT [PTHR11801] (1-538)
  IPR008967 p53-like transcription factor, DNA-binding domain superfamily [SSF49417] (326-542)
  IPR012345 STAT transcription factor, DNA-binding, N-terminal [G3DSA:2.60.40.630] (332-471)
  IPR013799 STAT transcription factor, protein interaction [PF02865] (2-121)
  IPR013799 STAT transcription factor, protein interaction [SM00964] (2-123)
  IPR013800 STAT transcription factor, all-alpha domain [PF01017] (142-323)
  IPR013801 STAT transcription factor, DNA-binding [PF02864] (335-469)
  IPR015988 STAT transcription factor, coiled coil [SSF47655] (135-331)
  IPR035858 STAT5a/5b, DNA-binding domain [cd16849] (331-489)
  IPR036535 STAT transcription factor, N-terminal domain superfamily [G3DSA:1.10.532.10] (1-127)
  IPR036535 STAT transcription factor, N-terminal domain superfamily [SSF48092] (1-122)
  IPR046994 STAT5a/5b, coiled-coil domain [cd16855] (135-329)
  IPR048988 Signal transducer and activator of transcription, linker domain [PF21354] (492-539)

Radius of gyration: 36.63 Å; Cα contacts (8 Å, |Δi|>4): 650; chains: 1; bounding box: 88×51×135 Å